Protein AF-0000000066211549 (afdb_homodimer)

Radius of gyration: 22.34 Å; Cα contacts (8 Å, |Δi|>4): 682; chains: 2; bounding box: 57×66×50 Å

Foldseek 3Di:
DQDDQDDQPDDLQLCVVLQHHSVLCCPVVVPVLVVLSVQLRVLCPPHPCRPDDLLVQLQVLLVPVVSVSNNLSSLSNVVVSQASLQWDFQDADADDDPVQVLCCVQQVHPVSVLVQQLCQLVPQPAWWKWFFWQDPNHTDIHIDHRSDDQSNVVTQTQHMDGNHCSNPCVRQNPPSSVVSVSCNHGIGDVVSSVVSVPPD/DQDDQDDQPDDLQLCVVLQHHSVLCCPVVVPVLVVLSVQLRVLCPPHPCRPDDLLVQLQVLLVPVVSVSNNLSSLSNVVVSQASLQWDFQDADADDDPVQVLCCVQQVHPVSVLVQQLCQLVPQPAWWKWFFWQDPNHTDIHIDHRSDDQSNVVTQTQHMDGNHCSNPCVRQNPPSSVVSVSCNHGIGDVVSSVVSVPPD

Secondary structure (DSSP, 8-state):
-----PPPSS-TTTTGGGT--HHHHHHIIIIIIHHHHHHHHHHHTTSGGGGS-HHHHHHHHHT-GGGHHHHHHHHHHHHHHHHHHTB-TT--S---HHHHHHHHHHHSSHHHHHHHHHHHHHH--SSEEEEEEEETTEEEEEEEETT--GGGGT-EEEEEEE-SGGGTHHHHTT-HHHHHHHIIIIIB-HHHHHHHHH--/-----PPPSS-TTTTGGGT--HHHHHHIIIIIIHHHHHHHHHHHTTSGGGGS-HHHHHHHHHT-GGGHHHHHHHHHHHHHHHHHHTB-TT--S---HHHHHHHHHHHSSHHHHHHHHHHHHHH--SSEEEEEEEETTEEEEEEEETT--GGGGT-EEEEEEE-SGGGTHHHHTT-HHHHHHHIIIIIB-HHHHHHHHH--

Nearest PDB structures (foldseek):
  1my6-assembly1_B  TM=9.939E-01  e=4.850E-29  Thermosynechococcus vestitus
  6jov-assembly1_B  TM=9.913E-01  e=9.308E-25  synthetic construct
  7bjk-assembly2_D  TM=9.734E-01  e=1.006E-22  Arabidopsis thaliana
  2rcv-assembly3_D  TM=9.533E-01  e=1.690E-20  Bacillus subtilis
  2rcv-assembly2_H  TM=9.470E-01  e=1.372E-19  Bacillus subtilis

Sequence (400 aa):
MAFVQEPLPYDFNALEQYGMKGETFEYHYGKHHKAYVDNLNKLTDGTELADKSLEEVIQIAFKDASKAGIFNNAAQVWNHTFFWNSLKPAGGGAPTGEFAAKINQDFGSFDKLKEEFSNAAATQFGSGWAWLIDDGGTLKVTKTPNAENPLAHGQKALLTLDVWEHAYYIDFRNARPAFIKNYLDNLVNWDFAAANYAKAMAFVQEPLPYDFNALEQYGMKGETFEYHYGKHHKAYVDNLNKLTDGTELADKSLEEVIQIAFKDASKAGIFNNAAQVWNHTFFWNSLKPAGGGAPTGEFAAKINQDFGSFDKLKEEFSNAAATQFGSGWAWLIDDGGTLKVTKTPNAENPLAHGQKALLTLDVWEHAYYIDFRNARPAFIKNYLDNLVNWDFAAANYAKA

InterPro domains:
  IPR001189 Manganese/iron superoxide dismutase [PIRSF000349] (3-200)
  IPR001189 Manganese/iron superoxide dismutase [PR01703] (6-17)
  IPR001189 Manganese/iron superoxide dismutase [PR01703] (28-41)
  IPR001189 Manganese/iron superoxide dismutase [PR01703] (71-84)
  IPR001189 Manganese/iron superoxide dismutase [PR01703] (124-132)
  IPR001189 Manganese/iron superoxide dismutase [PR01703] (160-172)
  IPR019831 Manganese/iron superoxide dismutase, N-terminal [PF00081] (6-87)
  IPR019832 Manganese/iron superoxide dismutase, C-terminal [PF02777] (95-195)
  IPR019833 Manganese/iron superoxide dismutase, binding site [PS00088] (162-169)
  IPR036314 Manganese/iron superoxide dismutase, C-terminal domain superfamily [G3DSA:3.55.40.20] (88-200)
  IPR036314 Manganese/iron superoxide dismutase, C-terminal domain superfamily [SSF54719] (91-199)
  IPR036324 Manganese/iron superoxide dismutase, N-terminal domain superfamily [G3DSA:1.10.287.990] (22-87)
  IPR036324 Manganese/iron superoxide dismutase, N-terminal domain superfamily [SSF46609] (3-89)

Structure (mmCIF, N/CA/C/O backbone):
data_AF-0000000066211549-model_v1
#
loop_
_entity.id
_entity.type
_entity.pdbx_description
1 polymer 'Superoxide dismutase'
#
loop_
_atom_site.group_PDB
_atom_site.id
_atom_site.type_symbol
_atom_site.label_atom_id
_atom_site.label_alt_id
_atom_site.label_comp_id
_atom_site.label_asym_id
_atom_site.label_entity_id
_atom_site.label_seq_id
_atom_site.pdbx_PDB_ins_code
_atom_site.Cartn_x
_atom_site.Cartn_y
_atom_site.Cartn_z
_atom_site.occupancy
_atom_site.B_iso_or_equiv
_atom_site.auth_seq_id
_atom_site.auth_comp_id
_atom_site.auth_asym_id
_atom_site.auth_atom_id
_atom_site.pdbx_PDB_model_num
ATOM 1 N N . MET A 1 1 ? 27.172 -14.633 -4.59 1 80.06 1 MET A N 1
ATOM 2 C CA . MET A 1 1 ? 26.859 -14.062 -5.898 1 80.06 1 MET A CA 1
ATOM 3 C C . MET A 1 1 ? 25.703 -13.078 -5.809 1 80.06 1 MET A C 1
ATOM 5 O O . MET A 1 1 ? 24.828 -13.219 -4.949 1 80.06 1 MET A O 1
ATOM 9 N N . ALA A 1 2 ? 25.734 -11.977 -6.672 1 92.56 2 ALA A N 1
ATOM 10 C CA . ALA A 1 2 ? 24.703 -10.945 -6.645 1 92.56 2 ALA A CA 1
ATOM 11 C C . ALA A 1 2 ? 23.344 -11.508 -7.059 1 92.56 2 ALA A C 1
ATOM 13 O O . ALA A 1 2 ? 23.266 -12.328 -7.977 1 92.56 2 ALA A O 1
ATOM 14 N N . PHE A 1 3 ? 22.344 -11.203 -6.363 1 98.44 3 PHE A N 1
ATOM 15 C CA . PHE A 1 3 ? 20.984 -11.555 -6.75 1 98.44 3 PHE A CA 1
ATOM 16 C C . PHE A 1 3 ? 20.609 -10.891 -8.062 1 98.44 3 PHE A C 1
ATOM 18 O O . PHE A 1 3 ? 21.016 -9.758 -8.336 1 98.44 3 PHE A O 1
ATOM 25 N N . VAL A 1 4 ? 19.781 -11.594 -8.883 1 97.88 4 VAL A N 1
ATOM 26 C CA . VAL A 1 4 ? 19.484 -11.094 -10.211 1 97.88 4 VAL A CA 1
ATOM 27 C C . VAL A 1 4 ? 17.969 -11.039 -10.414 1 97.88 4 VAL A C 1
ATOM 29 O O . VAL A 1 4 ? 17.234 -11.836 -9.828 1 97.88 4 VAL A O 1
ATOM 32 N N . GLN A 1 5 ? 17.578 -10.109 -11.18 1 98.12 5 GLN A N 1
ATOM 33 C CA . GLN A 1 5 ? 16.203 -10.062 -11.664 1 98.12 5 GLN A CA 1
ATOM 34 C C . GLN A 1 5 ? 16.031 -10.969 -12.883 1 98.12 5 GLN A C 1
ATOM 36 O O . GLN A 1 5 ? 16.562 -10.688 -13.953 1 98.12 5 GLN A O 1
ATOM 41 N N . GLU A 1 6 ? 15.281 -11.984 -12.719 1 97.5 6 GLU A N 1
ATOM 42 C CA . GLU A 1 6 ? 15.039 -12.875 -13.844 1 97.5 6 GLU A CA 1
ATOM 43 C C . GLU A 1 6 ? 14.289 -12.156 -14.969 1 97.5 6 GLU A C 1
ATOM 45 O O . GLU A 1 6 ? 13.453 -11.297 -14.703 1 97.5 6 GLU A O 1
ATOM 50 N N . PRO A 1 7 ? 14.594 -12.531 -16.219 1 97.44 7 PRO A N 1
ATOM 51 C CA . PRO A 1 7 ? 13.836 -11.938 -17.328 1 97.44 7 PRO A CA 1
ATOM 52 C C . PRO A 1 7 ? 12.344 -12.273 -17.266 1 97.44 7 PRO A C 1
ATOM 54 O O . PRO A 1 7 ? 11.969 -13.352 -16.781 1 97.44 7 PRO A O 1
ATOM 57 N N . LEU A 1 8 ? 11.602 -11.32 -17.734 1 97.12 8 LEU A N 1
ATOM 58 C CA . LEU A 1 8 ? 10.18 -11.609 -17.859 1 97.12 8 LEU A CA 1
ATOM 59 C C . LEU A 1 8 ? 9.953 -12.828 -18.75 1 97.12 8 LEU A C 1
ATOM 61 O O . LEU A 1 8 ? 10.633 -12.992 -19.781 1 97.12 8 LEU A O 1
ATOM 65 N N . PRO A 1 9 ? 9.023 -13.625 -18.422 1 96.94 9 PRO A N 1
ATOM 66 C CA . PRO A 1 9 ? 8.758 -14.812 -19.234 1 96.94 9 PRO A CA 1
ATOM 67 C C . PRO A 1 9 ? 8.039 -14.484 -20.547 1 96.94 9 PRO A C 1
ATOM 69 O O . PRO A 1 9 ? 7.797 -15.375 -21.359 1 96.94 9 PRO A O 1
ATOM 72 N N . TYR A 1 10 ? 7.66 -13.258 -20.828 1 96.56 10 TYR A N 1
ATOM 73 C CA . TYR A 1 10 ? 7.004 -12.742 -22.016 1 96.56 10 TYR A CA 1
ATOM 74 C C . TYR A 1 10 ? 7.438 -11.305 -22.297 1 96.56 10 TYR A C 1
ATOM 76 O O . TYR A 1 10 ? 8.062 -10.664 -21.453 1 96.56 10 TYR A O 1
ATOM 84 N N . ASP A 1 11 ? 7.023 -10.812 -23.484 1 94.62 11 ASP A N 1
ATOM 85 C CA . ASP A 1 11 ? 7.363 -9.438 -23.844 1 94.62 11 ASP A CA 1
ATOM 86 C C . ASP A 1 11 ? 6.559 -8.438 -23.016 1 94.62 11 ASP A C 1
ATOM 88 O O . ASP A 1 11 ? 5.469 -8.758 -22.547 1 94.62 11 ASP A O 1
ATOM 92 N N . PHE A 1 12 ? 7.039 -7.199 -22.891 1 92.94 12 PHE A N 1
ATOM 93 C CA . PHE A 1 12 ? 6.426 -6.164 -22.062 1 92.94 12 PHE A CA 1
ATOM 94 C C . PHE A 1 12 ? 4.988 -5.906 -22.5 1 92.94 12 PHE A C 1
ATOM 96 O O . PHE A 1 12 ? 4.125 -5.609 -21.672 1 92.94 12 PHE A O 1
ATOM 103 N N . ASN A 1 13 ? 4.777 -6.117 -23.797 1 96.31 13 ASN A N 1
ATOM 104 C CA . ASN A 1 13 ? 3.459 -5.762 -24.297 1 96.31 13 ASN A CA 1
ATOM 105 C C . ASN A 1 13 ? 2.586 -6.996 -24.516 1 96.31 13 ASN A C 1
ATOM 107 O O . ASN A 1 13 ? 1.475 -6.895 -25.031 1 96.31 13 ASN A O 1
ATOM 111 N N . ALA A 1 14 ? 3.107 -8.094 -24.109 1 97 14 ALA A N 1
ATOM 112 C CA . ALA A 1 14 ? 2.459 -9.367 -24.422 1 97 14 ALA A CA 1
ATOM 113 C C . ALA A 1 14 ? 1.084 -9.461 -23.766 1 97 14 ALA A C 1
ATOM 115 O O . ALA A 1 14 ? 0.207 -10.18 -24.25 1 97 14 ALA A O 1
ATOM 116 N N . LEU A 1 15 ? 0.876 -8.734 -22.688 1 97.88 15 LEU A N 1
ATOM 117 C CA . LEU A 1 15 ? -0.375 -8.859 -21.953 1 97.88 15 LEU A CA 1
ATOM 118 C C . LEU A 1 15 ? -1.308 -7.691 -22.266 1 97.88 15 LEU A C 1
ATOM 120 O O . LEU A 1 15 ? -2.422 -7.629 -21.734 1 97.88 15 LEU A O 1
ATOM 124 N N . GLU A 1 16 ? -0.969 -6.773 -23.109 1 97.44 16 GLU A N 1
ATOM 125 C CA . GLU A 1 16 ? -1.693 -5.531 -23.359 1 97.44 16 GLU A CA 1
ATOM 126 C C . GLU A 1 16 ? -3.117 -5.805 -23.844 1 97.44 16 GLU A C 1
ATOM 128 O O . GLU A 1 16 ? -4.066 -5.184 -23.359 1 97.44 16 GLU A O 1
ATOM 133 N N . GLN A 1 17 ? -3.27 -6.758 -24.797 1 97.31 17 GLN A N 1
ATOM 134 C CA . GLN A 1 17 ? -4.594 -7.047 -25.328 1 97.31 17 GLN A CA 1
ATOM 135 C C . GLN A 1 17 ? -5.469 -7.75 -24.297 1 97.31 17 GLN A C 1
ATOM 137 O O . GLN A 1 17 ? -6.68 -7.875 -24.484 1 97.31 17 GLN A O 1
ATOM 142 N N . TYR A 1 18 ? -4.828 -8.094 -23.219 1 97.75 18 TYR A N 1
ATOM 143 C CA . TYR A 1 18 ? -5.555 -8.828 -22.188 1 97.75 18 TYR A CA 1
ATOM 144 C C . TYR A 1 18 ? -5.719 -7.977 -20.938 1 97.75 18 TYR A C 1
ATOM 146 O O . TYR A 1 18 ? -6.062 -8.492 -19.875 1 97.75 18 TYR A O 1
ATOM 154 N N . GLY A 1 19 ? -5.363 -6.715 -21.031 1 97.31 19 GLY A N 1
ATOM 155 C CA . GLY A 1 19 ? -5.797 -5.82 -19.969 1 97.31 19 GLY A CA 1
ATOM 156 C C . GLY A 1 19 ? -4.656 -5.316 -19.109 1 97.31 19 GLY A C 1
ATOM 157 O O . GLY A 1 19 ? -4.879 -4.613 -18.109 1 97.31 19 GLY A O 1
ATOM 158 N N . MET A 1 20 ? -3.367 -5.66 -19.391 1 97.69 20 MET A N 1
ATOM 159 C CA . MET A 1 20 ? -2.215 -5.113 -18.688 1 97.69 20 MET A CA 1
ATOM 160 C C . MET A 1 20 ? -1.23 -4.469 -19.656 1 97.69 20 MET A C 1
ATOM 162 O O . MET A 1 20 ? -0.576 -5.168 -20.438 1 97.69 20 MET A O 1
ATOM 166 N N . LYS A 1 21 ? -1.159 -3.207 -19.594 1 97.31 21 LYS A N 1
ATOM 167 C CA . LYS A 1 21 ? -0.398 -2.414 -20.547 1 97.31 21 LYS A CA 1
ATOM 168 C C . LYS A 1 21 ? 1.104 -2.596 -20.344 1 97.31 21 LYS A C 1
ATOM 170 O O . LYS A 1 21 ? 1.556 -2.863 -19.234 1 97.31 21 LYS A O 1
ATOM 175 N N . GLY A 1 22 ? 1.817 -2.32 -21.438 1 97.44 22 GLY A N 1
ATOM 176 C CA . GLY A 1 22 ? 3.27 -2.32 -21.359 1 97.44 22 GLY A CA 1
ATOM 177 C C . GLY A 1 22 ? 3.812 -1.323 -20.344 1 97.44 22 GLY A C 1
ATOM 178 O O . GLY A 1 22 ? 4.824 -1.583 -19.688 1 97.44 22 GLY A O 1
ATOM 179 N N . GLU A 1 23 ? 3.154 -0.215 -20.203 1 97.44 23 GLU A N 1
ATOM 180 C CA . GLU A 1 23 ? 3.58 0.792 -19.234 1 97.44 23 GLU A CA 1
ATOM 181 C C . GLU A 1 23 ? 3.625 0.216 -17.812 1 97.44 23 GLU A C 1
ATOM 183 O O . GLU A 1 23 ? 4.512 0.555 -17.031 1 97.44 23 GLU A O 1
ATOM 188 N N . THR A 1 24 ? 2.65 -0.601 -17.469 1 97.31 24 THR A N 1
ATOM 189 C CA . THR A 1 24 ? 2.631 -1.243 -16.156 1 97.31 24 THR A CA 1
ATOM 190 C C . THR A 1 24 ? 3.924 -2.018 -15.914 1 97.31 24 THR A C 1
ATOM 192 O O . THR A 1 24 ? 4.527 -1.912 -14.844 1 97.31 24 THR A O 1
ATOM 195 N N . PHE A 1 25 ? 4.422 -2.693 -16.906 1 97.12 25 PHE A N 1
ATOM 196 C CA . PHE A 1 25 ? 5.617 -3.518 -16.75 1 97.12 25 PHE A CA 1
ATOM 197 C C . PHE A 1 25 ? 6.871 -2.654 -16.75 1 97.12 25 PHE A C 1
ATOM 199 O O . PHE A 1 25 ? 7.867 -3.004 -16.109 1 97.12 25 PHE A O 1
ATOM 206 N N . GLU A 1 26 ? 6.801 -1.514 -17.5 1 96.94 26 GLU A N 1
ATOM 207 C CA . GLU A 1 26 ? 7.918 -0.577 -17.438 1 96.94 26 GLU A CA 1
ATOM 208 C C . GLU A 1 26 ? 8.211 -0.156 -15.992 1 96.94 26 GLU A C 1
ATOM 210 O O . GLU A 1 26 ? 9.367 -0.114 -15.578 1 96.94 26 GLU A O 1
ATOM 215 N N . TYR A 1 27 ? 7.172 0.072 -15.281 1 98.25 27 TYR A N 1
ATOM 216 C CA . TYR A 1 27 ? 7.367 0.564 -13.922 1 98.25 27 TYR A CA 1
ATOM 217 C C . TYR A 1 27 ? 7.391 -0.587 -12.922 1 98.25 27 TYR A C 1
ATOM 219 O O . TYR A 1 27 ? 8.25 -0.631 -12.039 1 98.25 27 TYR A O 1
ATOM 227 N N . HIS A 1 28 ? 6.457 -1.533 -13.031 1 98.5 28 HIS A N 1
ATOM 228 C CA . HIS A 1 28 ? 6.316 -2.635 -12.086 1 98.5 28 HIS A CA 1
ATOM 229 C C . HIS A 1 28 ? 7.527 -3.561 -12.133 1 98.5 28 HIS A C 1
ATOM 231 O O . HIS A 1 28 ? 8.164 -3.811 -11.109 1 98.5 28 HIS A O 1
ATOM 237 N N . TYR A 1 29 ? 7.91 -4.02 -13.281 1 98.38 29 TYR A N 1
ATOM 238 C CA . TYR A 1 29 ? 9.086 -4.867 -13.4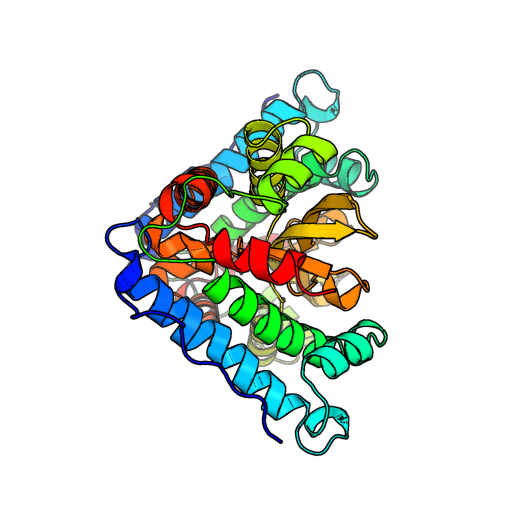77 1 98.38 29 TYR A CA 1
ATOM 239 C C . TYR A 1 29 ? 10.352 -4.031 -13.57 1 98.38 29 TYR A C 1
ATOM 241 O O . TYR A 1 29 ? 11.336 -4.301 -12.883 1 98.38 29 TYR A O 1
ATOM 249 N N . GLY A 1 30 ? 10.305 -3.016 -14.352 1 98.19 30 GLY A N 1
ATOM 250 C CA . GLY A 1 30 ? 11.492 -2.268 -14.727 1 98.19 30 GLY A CA 1
ATOM 251 C C . GLY A 1 30 ? 11.984 -1.34 -13.625 1 98.19 30 GLY A C 1
ATOM 252 O O . GLY A 1 30 ? 13.148 -0.925 -13.633 1 98.19 30 GLY A O 1
ATOM 253 N N . LYS A 1 31 ? 11.094 -0.947 -12.688 1 98.56 31 LYS A N 1
ATOM 254 C CA . LYS A 1 31 ? 11.5 -0.012 -11.641 1 98.56 31 LYS A CA 1
ATOM 255 C C . LYS A 1 31 ? 11.312 -0.622 -10.258 1 98.56 31 LYS A C 1
ATOM 257 O O . LYS A 1 31 ? 12.281 -0.805 -9.516 1 98.56 31 LYS A O 1
ATOM 262 N N . HIS A 1 32 ? 10.07 -1.035 -9.883 1 98.69 32 HIS A N 1
ATOM 263 C CA . HIS A 1 32 ? 9.805 -1.556 -8.547 1 98.69 32 HIS A CA 1
ATOM 264 C C . HIS A 1 32 ? 10.602 -2.832 -8.289 1 98.69 32 HIS A C 1
ATOM 266 O O . HIS A 1 32 ? 11.391 -2.895 -7.344 1 98.69 32 HIS A O 1
ATOM 272 N N . HIS A 1 33 ? 10.422 -3.873 -9.148 1 98.81 33 HIS A N 1
ATOM 273 C CA . HIS A 1 33 ? 11.133 -5.133 -8.977 1 98.81 33 HIS A CA 1
ATOM 274 C C . HIS A 1 33 ? 12.648 -4.93 -9.031 1 98.81 33 HIS A C 1
ATOM 276 O O . HIS A 1 33 ? 13.375 -5.438 -8.18 1 98.81 33 HIS A O 1
ATOM 282 N N . LYS A 1 34 ? 13.094 -4.148 -9.992 1 98.75 34 LYS A N 1
ATOM 283 C CA . LYS A 1 34 ? 14.523 -3.865 -10.141 1 98.75 34 LYS A CA 1
ATOM 284 C C . LYS A 1 34 ? 15.086 -3.223 -8.883 1 98.75 34 LYS A C 1
ATOM 286 O O . LYS A 1 34 ? 16.188 -3.57 -8.438 1 98.75 34 LYS A O 1
ATOM 291 N N . ALA A 1 35 ? 14.344 -2.291 -8.328 1 98.56 35 ALA A N 1
ATOM 292 C CA . ALA A 1 35 ? 14.805 -1.598 -7.129 1 98.56 35 ALA A CA 1
ATOM 293 C C . ALA A 1 35 ? 14.984 -2.572 -5.969 1 98.56 35 ALA A C 1
ATOM 295 O O . ALA A 1 35 ? 15.93 -2.443 -5.184 1 98.56 35 ALA A O 1
ATOM 296 N N . TYR A 1 36 ? 14.078 -3.547 -5.832 1 98.75 36 TYR A N 1
ATOM 297 C CA . TYR A 1 36 ? 14.211 -4.531 -4.766 1 98.75 36 TYR A CA 1
ATOM 298 C C . TYR A 1 36 ? 15.477 -5.359 -4.941 1 98.75 36 TYR A C 1
ATOM 300 O O . TYR A 1 36 ? 16.156 -5.68 -3.967 1 98.75 36 TYR A O 1
ATOM 308 N N . VAL A 1 37 ? 15.758 -5.711 -6.215 1 98.81 37 VAL A N 1
ATOM 309 C CA . VAL A 1 37 ? 16.969 -6.477 -6.504 1 98.81 37 VAL A CA 1
ATOM 310 C C . VAL A 1 37 ? 18.203 -5.656 -6.141 1 98.81 37 VAL A C 1
ATOM 312 O O . VAL A 1 37 ? 19.094 -6.145 -5.449 1 98.81 37 VAL A O 1
ATOM 315 N N . ASP A 1 38 ? 18.234 -4.422 -6.605 1 98.69 38 ASP A N 1
ATOM 316 C CA . ASP A 1 38 ? 19.359 -3.539 -6.332 1 98.69 38 ASP A CA 1
ATOM 317 C C . ASP A 1 38 ? 19.547 -3.332 -4.832 1 98.69 38 ASP A C 1
ATOM 319 O O . ASP A 1 38 ? 20.672 -3.422 -4.32 1 98.69 38 ASP A O 1
ATOM 323 N N . ASN A 1 39 ? 18.484 -3.074 -4.141 1 98.62 39 ASN A N 1
ATOM 324 C CA . ASN A 1 39 ? 18.547 -2.84 -2.703 1 98.62 39 ASN A CA 1
ATOM 325 C C . ASN A 1 39 ? 19.016 -4.086 -1.952 1 98.62 39 ASN A C 1
ATOM 327 O O . ASN A 1 39 ? 19.781 -3.994 -1 1 98.62 39 ASN A O 1
ATOM 331 N N . LEU A 1 40 ? 18.484 -5.219 -2.359 1 98.75 40 LEU A N 1
ATOM 332 C CA . LEU A 1 40 ? 18.906 -6.465 -1.723 1 98.75 40 LEU A CA 1
ATOM 333 C C . LEU A 1 40 ? 20.422 -6.664 -1.861 1 98.75 40 LEU A C 1
ATOM 335 O O . LEU A 1 40 ? 21.094 -7.023 -0.893 1 98.75 40 LEU A O 1
ATOM 339 N N . ASN A 1 41 ? 20.891 -6.453 -3.07 1 98.81 41 ASN A N 1
ATOM 340 C CA . ASN A 1 41 ? 22.328 -6.598 -3.307 1 98.81 41 ASN A CA 1
ATOM 341 C C . ASN A 1 41 ? 23.125 -5.625 -2.451 1 98.81 41 ASN A C 1
ATOM 343 O O . ASN A 1 41 ? 24.156 -5.996 -1.891 1 98.81 41 ASN A O 1
ATOM 347 N N . LYS A 1 42 ? 22.688 -4.438 -2.275 1 98.56 42 LYS A N 1
ATOM 348 C CA . LYS A 1 42 ? 23.359 -3.459 -1.429 1 98.56 42 LYS A CA 1
ATOM 349 C C . LYS A 1 42 ? 23.359 -3.896 0.033 1 98.56 42 LYS A C 1
ATOM 351 O O . LYS A 1 42 ? 24.375 -3.812 0.72 1 98.56 42 LYS A O 1
ATOM 356 N N . LEU A 1 43 ? 22.266 -4.387 0.507 1 98.38 43 LEU A N 1
ATOM 357 C CA . LEU A 1 43 ? 22.078 -4.734 1.911 1 98.38 43 LEU A CA 1
ATOM 358 C C . LEU A 1 43 ? 22.875 -5.977 2.283 1 98.38 43 LEU A C 1
ATOM 360 O O . LEU A 1 43 ? 23.266 -6.152 3.441 1 98.38 43 LEU A O 1
ATOM 364 N N . THR A 1 44 ? 23.125 -6.84 1.341 1 98.31 44 THR A N 1
ATOM 365 C CA . THR A 1 44 ? 23.75 -8.117 1.667 1 98.31 44 THR A CA 1
ATOM 366 C C . THR A 1 44 ? 25.234 -8.094 1.293 1 98.31 44 THR A C 1
ATOM 368 O O . THR A 1 44 ? 25.969 -9.031 1.607 1 98.31 44 THR A O 1
ATOM 371 N N . ASP A 1 45 ? 25.609 -7.043 0.566 1 97.62 45 ASP A N 1
ATOM 372 C CA . ASP A 1 45 ? 27 -6.945 0.146 1 97.62 45 ASP A CA 1
ATOM 373 C C . ASP A 1 45 ? 27.953 -7.113 1.334 1 97.62 45 ASP A C 1
ATOM 375 O O . ASP A 1 45 ? 27.766 -6.477 2.373 1 97.62 45 ASP A O 1
ATOM 379 N N . GLY A 1 46 ? 28.906 -8.039 1.257 1 96.88 46 GLY A N 1
ATOM 380 C CA . GLY A 1 46 ? 29.891 -8.25 2.295 1 96.88 46 GLY A CA 1
ATOM 381 C C . GLY A 1 46 ? 29.391 -9.117 3.436 1 96.88 46 GLY A C 1
ATOM 382 O O . GLY A 1 46 ? 30.109 -9.32 4.422 1 96.88 46 GLY A O 1
ATOM 383 N N . THR A 1 47 ? 28.203 -9.547 3.404 1 96.81 47 THR A N 1
ATOM 384 C CA . THR A 1 47 ? 27.656 -10.438 4.426 1 96.81 47 THR A CA 1
ATOM 385 C C . THR A 1 47 ? 27.594 -11.875 3.904 1 96.81 47 THR A C 1
ATOM 387 O O . THR A 1 47 ? 27.719 -12.109 2.703 1 96.81 47 THR A O 1
ATOM 390 N N . GLU A 1 48 ? 27.375 -12.781 4.758 1 96.56 48 GLU A N 1
ATOM 391 C CA . GLU A 1 48 ? 27.25 -14.188 4.383 1 96.56 48 GLU A CA 1
ATOM 392 C C . GLU A 1 48 ? 26 -14.438 3.555 1 96.56 48 GLU A C 1
ATOM 394 O O . GLU A 1 48 ? 25.891 -15.438 2.85 1 96.56 48 GLU A O 1
ATOM 399 N N . LEU A 1 49 ? 25.062 -13.57 3.621 1 97.94 49 LEU A N 1
ATOM 400 C CA . LEU A 1 49 ? 23.797 -13.758 2.938 1 97.94 49 LEU A CA 1
ATOM 401 C C . LEU A 1 49 ? 23.953 -13.594 1.43 1 97.94 49 LEU A C 1
ATOM 403 O O . LEU A 1 49 ? 23.125 -14.078 0.655 1 97.94 49 LEU A O 1
ATOM 407 N N . ALA A 1 50 ? 25 -12.945 1.023 1 97.06 50 ALA A N 1
ATOM 408 C CA . ALA A 1 50 ? 25.234 -12.688 -0.395 1 97.06 50 ALA A CA 1
ATOM 409 C C . ALA A 1 50 ? 25.469 -13.984 -1.161 1 97.06 50 ALA A C 1
ATOM 411 O O . ALA A 1 50 ? 25.297 -14.031 -2.381 1 97.06 50 ALA A O 1
ATOM 412 N N . ASP A 1 51 ? 25.844 -15.031 -0.434 1 96.19 51 ASP A N 1
ATOM 413 C CA . ASP A 1 51 ? 26.219 -16.281 -1.08 1 96.19 51 ASP A CA 1
ATOM 414 C C . ASP A 1 51 ? 25.125 -17.344 -0.894 1 96.19 51 ASP A C 1
ATOM 416 O O . ASP A 1 51 ? 25.312 -18.5 -1.262 1 96.19 51 ASP A O 1
ATOM 420 N N . LYS A 1 52 ? 24.094 -16.953 -0.302 1 97.62 52 LYS A N 1
ATOM 421 C CA . LYS A 1 52 ? 22.969 -17.875 -0.09 1 97.62 52 LYS A CA 1
ATOM 422 C C . LYS A 1 52 ? 21.938 -17.75 -1.2 1 97.62 52 LYS A C 1
ATOM 424 O O . LYS A 1 52 ? 21.953 -16.766 -1.958 1 97.62 52 LYS A O 1
ATOM 429 N N . SER A 1 53 ? 21.078 -18.75 -1.267 1 97.94 53 SER A N 1
ATOM 430 C CA . SER A 1 53 ? 19.953 -18.625 -2.186 1 97.94 53 SER A CA 1
ATOM 431 C C . SER A 1 53 ? 18.938 -17.594 -1.698 1 97.94 53 SER A C 1
ATOM 433 O O . SER A 1 53 ? 18.891 -17.297 -0.505 1 97.94 53 SER A O 1
ATOM 435 N N . LEU A 1 54 ? 18.234 -17.078 -2.623 1 98.19 54 LEU A N 1
ATOM 436 C CA . LEU A 1 54 ? 17.203 -16.109 -2.283 1 98.19 54 LEU A CA 1
ATOM 437 C C . LEU A 1 54 ? 16.25 -16.688 -1.238 1 98.19 54 LEU A C 1
ATOM 439 O O . LEU A 1 54 ? 15.875 -16 -0.282 1 98.19 54 LEU A O 1
ATOM 443 N N . GLU A 1 55 ? 15.836 -17.906 -1.37 1 98.06 55 GLU A N 1
ATOM 444 C CA . GLU A 1 55 ? 14.93 -18.578 -0.451 1 98.06 55 GLU A CA 1
ATOM 445 C C . GLU A 1 55 ? 15.531 -18.688 0.947 1 98.06 55 GLU A C 1
ATOM 447 O O . GLU A 1 55 ? 14.844 -18.469 1.944 1 98.06 55 GLU A O 1
ATOM 452 N N . GLU A 1 56 ? 16.781 -19.016 0.971 1 98.06 56 GLU A N 1
ATOM 453 C CA . GLU A 1 56 ? 17.469 -19.078 2.26 1 98.06 56 GLU A CA 1
ATOM 454 C C . GLU A 1 56 ? 17.516 -17.719 2.934 1 98.06 56 GLU A C 1
ATOM 456 O O . GLU A 1 56 ? 17.328 -17.609 4.145 1 98.06 56 GLU A O 1
ATOM 461 N N . VAL A 1 57 ? 17.812 -16.719 2.135 1 98.69 57 VAL A N 1
ATOM 462 C CA . VAL A 1 57 ? 17.891 -15.367 2.666 1 98.69 57 VAL A CA 1
ATOM 463 C C . VAL A 1 57 ? 16.547 -14.984 3.281 1 98.69 57 VAL A C 1
ATOM 465 O O . VAL A 1 57 ? 16.484 -14.43 4.379 1 98.69 57 VAL A O 1
ATOM 468 N N . ILE A 1 58 ? 15.453 -15.273 2.621 1 98.69 58 ILE A N 1
ATOM 469 C CA . ILE A 1 58 ? 14.109 -14.961 3.094 1 98.69 58 ILE A CA 1
ATOM 470 C C . ILE A 1 58 ? 13.859 -15.664 4.426 1 98.69 58 ILE A C 1
ATOM 472 O O . ILE A 1 58 ? 13.398 -15.039 5.387 1 98.69 58 ILE A O 1
ATOM 476 N N . GLN A 1 59 ? 14.211 -16.906 4.5 1 98.12 59 GLN A N 1
ATOM 477 C CA . GLN A 1 59 ? 13.938 -17.688 5.695 1 98.12 59 GLN A CA 1
ATOM 478 C C . GLN A 1 59 ? 14.773 -17.203 6.879 1 98.12 59 GLN A C 1
ATOM 480 O O . GLN A 1 59 ? 14.273 -17.109 8 1 98.12 59 GLN A O 1
ATOM 485 N N . ILE A 1 60 ? 15.992 -16.844 6.629 1 98.06 60 ILE A N 1
ATOM 486 C CA . ILE A 1 60 ? 16.891 -16.359 7.676 1 98.06 60 ILE A CA 1
ATOM 487 C C . ILE A 1 60 ? 16.438 -14.992 8.156 1 98.06 60 ILE A C 1
ATOM 489 O O . ILE A 1 60 ? 16.297 -14.758 9.359 1 98.06 60 ILE A O 1
ATOM 493 N N . ALA A 1 61 ? 16.156 -14.141 7.242 1 98.56 61 ALA A N 1
ATOM 494 C CA . ALA A 1 61 ? 15.828 -12.75 7.578 1 98.56 61 ALA A CA 1
ATOM 495 C C . ALA A 1 61 ? 14.461 -12.648 8.25 1 98.56 61 ALA A C 1
ATOM 497 O O . ALA A 1 61 ? 14.25 -11.797 9.109 1 98.56 61 ALA A O 1
ATOM 498 N N . PHE A 1 62 ? 13.539 -13.508 7.891 1 98.38 62 PHE A N 1
ATOM 499 C CA . PHE A 1 62 ? 12.195 -13.484 8.453 1 98.38 62 PHE A CA 1
ATOM 500 C C . PHE A 1 62 ? 12.234 -13.742 9.961 1 98.38 62 PHE A C 1
ATOM 502 O O . PHE A 1 62 ? 11.422 -13.195 10.703 1 98.38 62 PHE A O 1
ATOM 509 N N . LYS A 1 63 ? 13.211 -14.461 10.438 1 97.62 63 LYS A N 1
ATOM 510 C CA . LYS A 1 63 ? 13.297 -14.875 11.836 1 97.62 63 LYS A CA 1
ATOM 511 C C . LYS A 1 63 ? 14.078 -13.852 12.664 1 97.62 63 LYS A C 1
ATOM 513 O O . LYS A 1 63 ? 14.234 -14.023 13.875 1 97.62 63 LYS A O 1
ATOM 518 N N . ASP A 1 64 ? 14.555 -12.867 12.039 1 97.62 64 ASP A N 1
ATOM 519 C CA . ASP A 1 64 ? 15.422 -11.883 12.695 1 97.62 64 ASP A CA 1
ATOM 520 C C . ASP A 1 64 ? 14.93 -10.461 12.43 1 97.62 64 ASP A C 1
ATOM 522 O O . ASP A 1 64 ? 15.211 -9.883 11.383 1 97.62 64 ASP A O 1
ATOM 526 N N . ALA A 1 65 ? 14.344 -9.875 13.375 1 95.69 65 ALA A N 1
ATOM 527 C CA . ALA A 1 65 ? 13.727 -8.555 13.242 1 95.69 65 ALA A CA 1
ATOM 528 C C . ALA A 1 65 ? 14.766 -7.512 12.844 1 95.69 65 ALA A C 1
ATOM 530 O O . ALA A 1 65 ? 14.43 -6.512 12.203 1 95.69 65 ALA A O 1
ATOM 531 N N . SER A 1 66 ? 16.016 -7.723 13.172 1 96.88 66 SER A N 1
ATOM 532 C CA . SER A 1 66 ? 17.062 -6.777 12.844 1 96.88 66 SER A CA 1
ATOM 533 C C . SER A 1 66 ? 17.391 -6.812 11.352 1 96.88 66 SER A C 1
ATOM 535 O O . SER A 1 66 ? 18.062 -5.922 10.836 1 96.88 66 SER A O 1
ATOM 537 N N . LYS A 1 67 ? 16.828 -7.828 10.625 1 98 67 LYS A N 1
ATOM 538 C CA . LYS A 1 67 ? 17.078 -7.973 9.188 1 98 67 LYS A CA 1
ATOM 539 C C . LYS A 1 67 ? 15.812 -7.688 8.383 1 98 67 LYS A C 1
ATOM 541 O O . LYS A 1 67 ? 15.617 -8.258 7.309 1 98 67 LYS A O 1
ATOM 546 N N . ALA A 1 68 ? 14.977 -6.859 8.93 1 97.81 68 ALA A N 1
ATOM 547 C CA . ALA A 1 68 ? 13.695 -6.566 8.297 1 97.81 68 ALA A CA 1
ATOM 548 C C . ALA A 1 68 ? 13.891 -5.992 6.895 1 97.81 68 ALA A C 1
ATOM 550 O O . ALA A 1 68 ? 13.148 -6.32 5.969 1 97.81 68 ALA A O 1
ATOM 551 N N . GLY A 1 69 ? 14.875 -5.078 6.762 1 98.12 69 GLY A N 1
ATOM 552 C CA . GLY A 1 69 ? 15.164 -4.516 5.453 1 98.12 69 GLY A CA 1
ATOM 553 C C . GLY A 1 69 ? 15.57 -5.559 4.43 1 98.12 69 GLY A C 1
ATOM 554 O O . GLY A 1 69 ? 15.133 -5.512 3.279 1 98.12 69 GLY A O 1
ATOM 555 N N . ILE A 1 70 ? 16.422 -6.496 4.879 1 98.69 70 ILE A N 1
ATOM 556 C CA . ILE A 1 70 ? 16.844 -7.574 3.998 1 98.69 70 ILE A CA 1
ATOM 557 C C . ILE A 1 70 ? 15.656 -8.453 3.635 1 98.69 70 ILE A C 1
ATOM 559 O O . ILE A 1 70 ? 15.469 -8.805 2.469 1 98.69 70 ILE A O 1
ATOM 563 N N . PHE A 1 71 ? 14.836 -8.789 4.625 1 98.81 71 PHE A N 1
ATOM 564 C CA . PHE A 1 71 ? 13.656 -9.609 4.379 1 98.81 71 PHE A CA 1
ATOM 565 C C . PHE A 1 71 ? 12.742 -8.953 3.352 1 98.81 71 PHE A C 1
ATOM 567 O O . PHE A 1 71 ? 12.336 -9.594 2.377 1 98.81 71 PHE A O 1
ATOM 574 N N . ASN A 1 72 ? 12.445 -7.648 3.58 1 98.75 72 ASN A N 1
ATOM 575 C CA . ASN A 1 72 ? 11.531 -6.93 2.707 1 98.75 72 ASN A CA 1
ATOM 576 C C . ASN A 1 72 ? 11.992 -6.973 1.252 1 98.75 72 ASN A C 1
ATOM 578 O O . ASN A 1 72 ? 11.195 -7.262 0.355 1 98.75 72 ASN A O 1
ATOM 582 N N . ASN A 1 73 ? 13.234 -6.77 1.043 1 98.81 73 ASN A N 1
ATOM 583 C CA . ASN A 1 73 ? 13.727 -6.707 -0.33 1 98.81 73 ASN A CA 1
ATOM 584 C C . ASN A 1 73 ? 13.867 -8.102 -0.937 1 98.81 73 ASN A C 1
ATOM 586 O O . ASN A 1 73 ? 13.5 -8.32 -2.092 1 98.81 73 ASN A O 1
ATOM 590 N N . ALA A 1 74 ? 14.367 -9.07 -0.151 1 98.88 74 ALA A N 1
ATOM 591 C CA . ALA A 1 74 ? 14.508 -10.438 -0.649 1 98.88 74 ALA A CA 1
ATOM 592 C C . ALA A 1 74 ? 13.141 -11.031 -0.996 1 98.88 74 ALA A C 1
ATOM 594 O O . ALA A 1 74 ? 12.969 -11.625 -2.064 1 98.88 74 ALA A O 1
ATOM 595 N N . ALA A 1 75 ? 12.234 -10.867 -0.075 1 98.88 75 ALA A N 1
ATOM 596 C CA . ALA A 1 75 ? 10.891 -11.406 -0.278 1 98.88 75 ALA A CA 1
ATOM 597 C C . ALA A 1 75 ? 10.219 -10.758 -1.487 1 98.88 75 ALA A C 1
ATOM 599 O O . ALA A 1 75 ? 9.555 -11.438 -2.275 1 98.88 75 ALA A O 1
ATOM 600 N N . GLN A 1 76 ? 10.398 -9.469 -1.634 1 98.94 76 GLN A N 1
ATOM 601 C CA . GLN A 1 76 ? 9.781 -8.773 -2.756 1 98.94 76 GLN A CA 1
ATOM 602 C C . GLN A 1 76 ? 10.383 -9.219 -4.082 1 98.94 76 GLN A C 1
ATOM 604 O O . GLN A 1 76 ? 9.688 -9.297 -5.098 1 98.94 76 GLN A O 1
ATOM 609 N N . VAL A 1 77 ? 11.688 -9.5 -4.102 1 98.88 77 VAL A N 1
ATOM 610 C CA . VAL A 1 77 ? 12.297 -10.062 -5.305 1 98.88 77 VAL A CA 1
ATOM 611 C C . VAL A 1 77 ? 11.633 -11.391 -5.656 1 98.88 77 VAL A C 1
ATOM 613 O O . VAL A 1 77 ? 11.219 -11.602 -6.797 1 98.88 77 VAL A O 1
ATOM 616 N N . TRP A 1 78 ? 11.492 -12.219 -4.684 1 98.88 78 TRP A N 1
ATOM 617 C CA . TRP A 1 78 ? 10.914 -13.547 -4.867 1 98.88 78 TRP A CA 1
ATOM 618 C C . TRP A 1 78 ? 9.445 -13.445 -5.262 1 98.88 78 TRP A C 1
ATOM 620 O O . TRP A 1 78 ? 9.008 -14.102 -6.211 1 98.88 78 TRP A O 1
ATOM 630 N N . ASN A 1 79 ? 8.664 -12.602 -4.535 1 98.94 79 ASN A N 1
ATOM 631 C CA . ASN A 1 79 ? 7.238 -12.438 -4.801 1 98.94 79 ASN A CA 1
ATOM 632 C C . ASN A 1 79 ? 6.984 -11.984 -6.238 1 98.94 79 ASN A C 1
ATOM 634 O O . ASN A 1 79 ? 6.098 -12.516 -6.91 1 98.94 79 ASN A O 1
ATOM 638 N N . HIS A 1 80 ? 7.734 -10.984 -6.664 1 98.94 80 HIS A N 1
ATOM 639 C CA . HIS A 1 80 ? 7.512 -10.438 -8 1 98.94 80 HIS A CA 1
ATOM 640 C C . HIS A 1 80 ? 7.883 -11.453 -9.078 1 98.94 80 HIS A C 1
ATOM 642 O O . HIS A 1 80 ? 7.18 -11.578 -10.078 1 98.94 80 HIS A O 1
ATOM 648 N N . THR A 1 81 ? 9.016 -12.133 -8.883 1 98.88 81 THR A N 1
ATOM 649 C CA . THR A 1 81 ? 9.375 -13.188 -9.828 1 98.88 81 THR A CA 1
ATOM 650 C C . THR A 1 81 ? 8.258 -14.219 -9.938 1 98.88 81 THR A C 1
ATOM 652 O O . THR A 1 81 ? 7.879 -14.617 -11.039 1 98.88 81 THR A O 1
ATOM 655 N N . PHE A 1 82 ? 7.758 -14.609 -8.766 1 98.81 82 PHE A N 1
ATOM 656 C CA . PHE A 1 82 ? 6.66 -15.57 -8.727 1 98.81 82 PHE A CA 1
ATOM 657 C C . PHE A 1 82 ? 5.426 -15.016 -9.43 1 98.81 82 PHE A C 1
ATOM 659 O O . PHE A 1 82 ? 4.738 -15.734 -10.148 1 98.81 82 PHE A O 1
ATOM 666 N N . PHE A 1 83 ? 5.129 -13.727 -9.32 1 98.94 83 PHE A N 1
ATOM 667 C CA . PHE A 1 83 ? 3.965 -13.047 -9.883 1 98.94 83 PHE A CA 1
ATOM 668 C C . PHE A 1 83 ? 4.047 -13.008 -11.406 1 98.94 83 PHE A C 1
ATOM 670 O O . PHE A 1 83 ? 3.062 -13.289 -12.094 1 98.94 83 PHE A O 1
ATOM 677 N N . TRP A 1 84 ? 5.227 -12.656 -11.938 1 98.81 84 TRP A N 1
ATOM 678 C CA . TRP A 1 84 ? 5.363 -12.633 -13.391 1 98.81 84 TRP A CA 1
ATOM 679 C C . TRP A 1 84 ? 5.043 -13.992 -13.984 1 98.81 84 TRP A C 1
ATOM 681 O O . TRP A 1 84 ? 4.402 -14.086 -15.039 1 98.81 84 TRP A O 1
ATOM 691 N N . ASN A 1 85 ? 5.484 -15 -13.289 1 98.75 85 ASN A N 1
ATOM 692 C CA . ASN A 1 85 ? 5.242 -16.359 -13.781 1 98.75 85 ASN A CA 1
ATOM 693 C C . ASN A 1 85 ? 3.793 -16.781 -13.562 1 98.75 85 ASN A C 1
ATOM 695 O O . ASN A 1 85 ? 3.318 -17.719 -14.195 1 98.75 85 ASN A O 1
ATOM 699 N N . SER A 1 86 ? 3.09 -16.141 -12.695 1 98.88 86 SER A N 1
ATOM 700 C CA . SER A 1 86 ? 1.688 -16.422 -12.414 1 98.88 86 SER A CA 1
ATOM 701 C C . SER A 1 86 ? 0.774 -15.82 -13.469 1 98.88 86 SER A C 1
ATOM 703 O O . SER A 1 86 ? -0.439 -16.031 -13.445 1 98.88 86 SER A O 1
ATOM 705 N N . LEU A 1 87 ? 1.349 -15.07 -14.359 1 98.69 87 LEU A N 1
ATOM 706 C CA . LEU A 1 87 ? 0.651 -14.453 -15.484 1 98.69 87 LEU A CA 1
ATOM 707 C C . LEU A 1 87 ? 1.039 -15.125 -16.797 1 98.69 87 LEU A C 1
ATOM 709 O O . LEU A 1 87 ? 2.176 -15.578 -16.953 1 98.69 87 LEU A O 1
ATOM 713 N N . LYS A 1 88 ? 0.149 -15.062 -17.719 1 97 88 LYS A N 1
ATOM 714 C CA . LYS A 1 88 ? 0.46 -15.531 -19.062 1 97 88 LYS A CA 1
ATOM 715 C C . LYS A 1 88 ? -0.46 -14.891 -20.094 1 97 88 LYS A C 1
ATOM 717 O O . LYS A 1 88 ? -1.651 -14.703 -19.844 1 97 88 LYS A O 1
ATOM 722 N N . PRO A 1 89 ? 0.171 -14.453 -21.25 1 96.94 89 PRO A N 1
ATOM 723 C CA . PRO A 1 89 ? -0.716 -13.992 -22.328 1 96.94 89 PRO A CA 1
ATOM 724 C C . PRO A 1 89 ? -1.774 -15.031 -22.703 1 96.94 89 PRO A C 1
ATOM 726 O O . PRO A 1 89 ? -1.477 -16.219 -22.766 1 96.94 89 PRO A O 1
ATOM 729 N N . ALA A 1 90 ? -2.979 -14.594 -22.891 1 96.06 90 ALA A N 1
ATOM 730 C CA . ALA A 1 90 ? -4.105 -15.477 -23.172 1 96.06 90 ALA A CA 1
ATOM 731 C C . ALA A 1 90 ? -4.297 -16.5 -22.062 1 96.06 90 ALA A C 1
ATOM 733 O O . ALA A 1 90 ? -4.598 -17.672 -22.328 1 96.06 90 ALA A O 1
ATOM 734 N N . GLY A 1 91 ? -3.977 -16.078 -20.922 1 97.19 91 GLY A N 1
ATOM 735 C CA . GLY A 1 91 ? -4.203 -16.922 -19.75 1 97.19 91 GLY A CA 1
ATOM 736 C C . GLY A 1 91 ? -5.672 -17.062 -19.406 1 97.19 91 GLY A C 1
ATOM 737 O O . GLY A 1 91 ? -6.535 -17.031 -20.281 1 97.19 91 GLY A O 1
ATOM 738 N N . GLY A 1 92 ? -5.902 -17.297 -18.188 1 96.94 92 GLY A N 1
ATOM 739 C CA . GLY A 1 92 ? -7.27 -17.547 -17.766 1 96.94 92 GLY A CA 1
ATOM 740 C C . GLY A 1 92 ? -7.723 -18.969 -18.016 1 96.94 92 GLY A C 1
ATOM 741 O O . GLY A 1 92 ? -6.922 -19.906 -17.922 1 96.94 92 GLY A O 1
ATOM 742 N N . GLY A 1 93 ? -9.016 -19.109 -18.172 1 96.38 93 GLY A N 1
ATOM 743 C CA . GLY A 1 93 ? -9.555 -20.453 -18.328 1 96.38 93 GLY A CA 1
ATOM 744 C C . GLY A 1 93 ? -9.602 -21.219 -17.016 1 96.38 93 GLY A C 1
ATOM 745 O O . GLY A 1 93 ? -9.898 -20.656 -15.969 1 96.38 93 GLY A O 1
ATOM 746 N N . ALA A 1 94 ? -9.391 -22.609 -17.219 1 97.19 94 ALA A N 1
ATOM 747 C CA . ALA A 1 94 ? -9.469 -23.484 -16.047 1 97.19 94 ALA A CA 1
ATOM 748 C C . ALA A 1 94 ? -8.312 -24.484 -16.031 1 97.19 94 ALA A C 1
ATOM 750 O O . ALA A 1 94 ? -7.82 -24.875 -17.094 1 97.19 94 ALA A O 1
ATOM 751 N N . PRO A 1 95 ? -7.875 -24.734 -14.805 1 97.12 95 PRO A N 1
ATOM 752 C CA . PRO A 1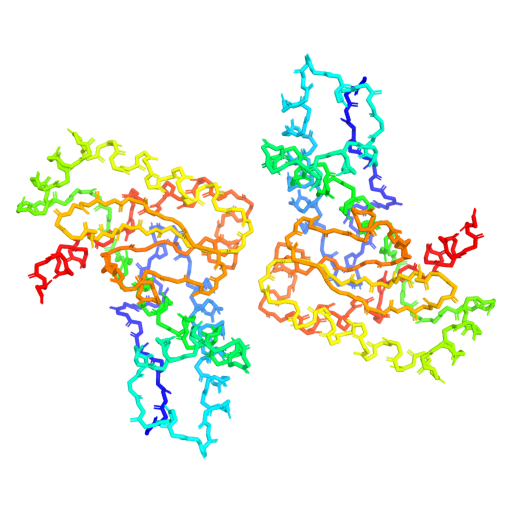 95 ? -6.891 -25.828 -14.734 1 97.12 95 PRO A CA 1
ATOM 753 C C . PRO A 1 95 ? -7.438 -27.156 -15.25 1 97.12 95 PRO A C 1
ATOM 755 O O . PRO A 1 95 ? -8.648 -27.297 -15.414 1 97.12 95 PRO A O 1
ATOM 758 N N . THR A 1 96 ? -6.57 -28.047 -15.523 1 96.44 96 THR A N 1
ATOM 759 C CA . THR A 1 96 ? -6.973 -29.359 -16 1 96.44 96 THR A CA 1
ATOM 760 C C . THR A 1 96 ? -6.199 -30.453 -15.273 1 96.44 96 THR A C 1
ATOM 762 O O . THR A 1 96 ? -5.328 -30.172 -14.453 1 96.44 96 THR A O 1
ATOM 765 N N . GLY A 1 97 ? -6.617 -31.688 -15.492 1 96.94 97 GLY A N 1
ATOM 766 C CA . GLY A 1 97 ? -5.863 -32.844 -15 1 96.94 97 GLY A CA 1
ATOM 767 C C . GLY A 1 97 ? -5.941 -33 -13.492 1 96.94 97 GLY A C 1
ATOM 768 O O . GLY A 1 97 ? -6.98 -32.719 -12.883 1 96.94 97 GLY A O 1
ATOM 769 N N . GLU A 1 98 ? -4.84 -33.5 -12.953 1 96.94 98 GLU A N 1
ATOM 770 C CA . GLU A 1 98 ? -4.785 -33.812 -11.531 1 96.94 98 GLU A CA 1
ATOM 771 C C . GLU A 1 98 ? -4.977 -32.562 -10.672 1 96.94 98 GLU A C 1
ATOM 773 O O . GLU A 1 98 ? -5.59 -32.625 -9.609 1 96.94 98 GLU A O 1
ATOM 778 N N . PHE A 1 99 ? -4.457 -31.5 -11.148 1 97.94 99 PHE A N 1
ATOM 779 C CA . PHE A 1 99 ? -4.578 -30.266 -10.398 1 97.94 99 PHE A CA 1
ATOM 780 C C . PHE A 1 99 ? -6.031 -29.812 -10.32 1 97.94 99 PHE A C 1
ATOM 782 O O . PHE A 1 99 ? -6.504 -29.406 -9.258 1 97.94 99 PHE A O 1
ATOM 789 N N . ALA A 1 100 ? -6.773 -29.891 -11.398 1 98.12 100 ALA A N 1
ATOM 790 C CA . ALA A 1 100 ? -8.195 -29.562 -11.414 1 98.12 100 ALA A CA 1
ATOM 791 C C . ALA A 1 100 ? -8.977 -30.453 -10.461 1 98.12 100 ALA A C 1
ATOM 793 O O . ALA A 1 100 ? -9.875 -29.984 -9.758 1 98.12 100 ALA A O 1
ATOM 794 N N . ALA A 1 101 ? -8.648 -3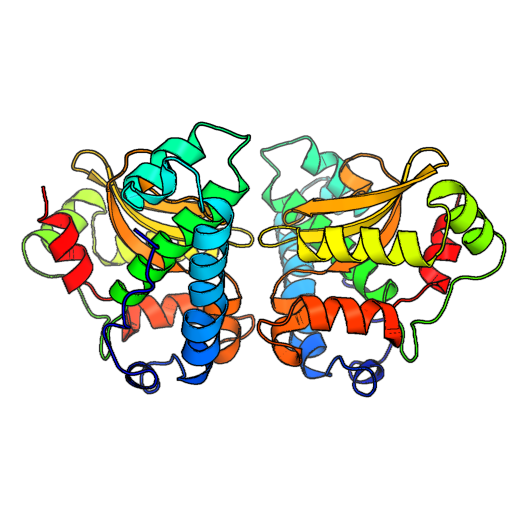1.719 -10.516 1 98.25 101 ALA A N 1
ATOM 795 C CA . ALA A 1 101 ? -9.312 -32.656 -9.625 1 98.25 101 ALA A CA 1
ATOM 796 C C . ALA A 1 101 ? -9.07 -32.312 -8.164 1 98.25 101 ALA A C 1
ATOM 798 O O . ALA A 1 101 ? -9.984 -32.406 -7.34 1 98.25 101 ALA A O 1
ATOM 799 N N . LYS A 1 102 ? -7.816 -31.938 -7.875 1 98.06 102 LYS A N 1
ATOM 800 C CA . LYS A 1 102 ? -7.469 -31.562 -6.508 1 98.06 102 LYS A CA 1
ATOM 801 C C . LYS A 1 102 ? -8.211 -30.312 -6.07 1 98.06 102 LYS A C 1
ATOM 803 O O . LYS A 1 102 ? -8.641 -30.203 -4.918 1 98.06 102 LYS A O 1
ATOM 808 N N . ILE A 1 103 ? -8.344 -29.312 -6.906 1 98.56 103 ILE A N 1
ATOM 809 C CA . ILE A 1 103 ? -9.094 -28.109 -6.625 1 98.56 103 ILE A CA 1
ATOM 810 C C . ILE A 1 103 ? -10.539 -28.469 -6.285 1 98.56 103 ILE A C 1
ATOM 812 O O . ILE A 1 103 ? -11.094 -27.984 -5.293 1 98.56 103 ILE A O 1
ATOM 816 N N . ASN A 1 104 ? -11.109 -29.312 -7.129 1 98.44 104 ASN A N 1
ATOM 817 C CA . ASN A 1 104 ? -12.484 -29.734 -6.867 1 98.44 104 ASN A CA 1
ATOM 818 C C . ASN A 1 104 ? -12.609 -30.453 -5.531 1 98.44 104 ASN A C 1
ATOM 820 O O . ASN A 1 104 ? -13.594 -30.266 -4.809 1 98.44 104 ASN A O 1
ATOM 824 N N . GLN A 1 105 ? -11.672 -31.203 -5.266 1 98.44 105 GLN A N 1
ATOM 825 C CA . GLN A 1 105 ? -11.68 -31.953 -4.012 1 98.44 105 GLN A CA 1
ATOM 826 C C . GLN A 1 105 ? -11.594 -31.016 -2.811 1 98.44 105 GLN A C 1
ATOM 828 O O . GLN A 1 105 ? -12.344 -31.172 -1.843 1 98.44 105 GLN A O 1
ATOM 833 N N . ASP A 1 106 ? -10.711 -30.078 -2.82 1 98.62 106 ASP A N 1
ATOM 834 C CA . ASP A 1 106 ? -10.391 -29.297 -1.63 1 98.62 106 ASP A CA 1
ATOM 835 C C . ASP A 1 106 ? -11.328 -28.094 -1.485 1 98.62 106 ASP A C 1
ATOM 837 O O . ASP A 1 106 ? -11.648 -27.688 -0.368 1 98.62 106 ASP A O 1
ATOM 841 N N . PHE A 1 107 ? -11.805 -27.531 -2.604 1 98.69 107 PHE A N 1
ATOM 842 C CA . PHE A 1 107 ? -12.625 -26.328 -2.539 1 98.69 107 PHE A CA 1
ATOM 843 C C . PHE A 1 107 ? -14.086 -26.656 -2.85 1 98.69 107 PHE A C 1
ATOM 845 O O . PHE A 1 107 ? -14.977 -25.844 -2.59 1 98.69 107 PHE A O 1
ATOM 852 N N . GLY A 1 108 ? -14.32 -27.828 -3.396 1 98.62 108 GLY A N 1
ATOM 853 C CA . GLY A 1 108 ? -15.648 -28.219 -3.842 1 98.62 108 GLY A CA 1
ATOM 854 C C . GLY A 1 108 ? -15.891 -27.938 -5.312 1 98.62 108 GLY A C 1
ATOM 855 O O . GLY A 1 108 ? -16.594 -28.688 -5.988 1 98.62 108 GLY A O 1
ATOM 856 N N . SER A 1 109 ? -15.328 -26.812 -5.812 1 98.5 109 SER A N 1
ATOM 857 C CA . SER A 1 109 ? -15.414 -26.469 -7.23 1 98.5 109 SER A CA 1
ATOM 858 C C . SER A 1 109 ? -14.375 -25.422 -7.605 1 98.5 109 SER A C 1
ATOM 860 O O . SER A 1 109 ? -13.836 -24.734 -6.738 1 98.5 109 SER A O 1
ATOM 862 N N . PHE A 1 110 ? -14.141 -25.359 -8.883 1 98.5 110 PHE A N 1
ATOM 863 C CA . PHE A 1 110 ? -13.258 -24.328 -9.406 1 98.5 110 PHE A CA 1
ATOM 864 C C . PHE A 1 110 ? -13.836 -22.938 -9.133 1 98.5 110 PHE A C 1
ATOM 866 O O . PHE A 1 110 ? -13.102 -22.016 -8.789 1 98.5 110 PHE A O 1
ATOM 873 N N . ASP A 1 111 ? -15.148 -22.766 -9.281 1 98.5 111 ASP A N 1
ATOM 874 C CA . ASP A 1 111 ? -15.812 -21.5 -9.016 1 98.5 111 ASP A CA 1
ATOM 875 C C . ASP A 1 111 ? -15.609 -21.062 -7.562 1 98.5 111 ASP A C 1
ATOM 877 O O . ASP A 1 111 ? -15.445 -19.875 -7.281 1 98.5 111 ASP A O 1
ATOM 881 N N . LYS A 1 112 ? -15.633 -22 -6.672 1 98.69 112 LYS A N 1
ATOM 882 C CA . LYS A 1 112 ? -15.422 -21.688 -5.258 1 98.69 112 LYS A CA 1
ATOM 883 C C . LYS A 1 112 ? -13.992 -21.234 -5.004 1 98.69 112 LYS A C 1
ATOM 885 O O . LYS A 1 112 ? -13.758 -20.344 -4.184 1 98.69 112 LYS A O 1
ATOM 890 N N . LEU A 1 113 ? -12.992 -21.922 -5.66 1 98.81 113 LEU A N 1
ATOM 891 C CA . LEU A 1 113 ? -11.625 -21.438 -5.57 1 98.81 113 LEU A CA 1
ATOM 892 C C . LEU A 1 113 ? -11.539 -19.984 -6.031 1 98.81 113 LEU A C 1
ATOM 894 O O . LEU A 1 113 ? -10.953 -19.141 -5.344 1 98.81 113 LEU A O 1
ATOM 898 N N . LYS A 1 114 ? -12.125 -19.703 -7.195 1 98.69 114 LYS A N 1
ATOM 899 C CA . LYS A 1 114 ? -12.07 -18.344 -7.746 1 98.69 114 LYS A CA 1
ATOM 900 C C . LYS A 1 114 ? -12.68 -17.344 -6.785 1 98.69 114 LYS A C 1
ATOM 902 O O . LYS A 1 114 ? -12.148 -16.234 -6.613 1 98.69 114 LYS A O 1
ATOM 907 N N . GLU A 1 115 ? -13.758 -17.688 -6.207 1 98.75 115 GLU A N 1
ATOM 908 C CA . GLU A 1 115 ? -14.43 -16.828 -5.238 1 98.75 115 GLU A CA 1
ATOM 909 C C . GLU A 1 115 ? -13.531 -16.531 -4.043 1 98.75 115 GLU A C 1
ATOM 911 O O . GLU A 1 115 ? -13.375 -15.383 -3.641 1 98.75 115 GLU A O 1
ATOM 916 N N . GLU A 1 116 ? -12.945 -17.547 -3.459 1 98.88 116 GLU A N 1
ATOM 917 C CA . GLU A 1 116 ? -12.078 -17.391 -2.293 1 98.88 116 GLU A CA 1
ATOM 918 C C . GLU A 1 116 ? -10.828 -16.578 -2.635 1 98.88 116 GLU A C 1
ATOM 920 O O . GLU A 1 116 ? -10.398 -15.734 -1.85 1 98.88 116 GLU A O 1
ATOM 925 N N . PHE A 1 117 ? -10.266 -16.938 -3.793 1 98.94 117 PHE A N 1
ATOM 926 C CA . PHE A 1 117 ? -9.07 -16.219 -4.238 1 98.94 117 PHE A CA 1
ATOM 927 C C . PHE A 1 117 ? -9.375 -14.75 -4.453 1 98.94 117 PHE A C 1
ATOM 929 O O . PHE A 1 117 ? -8.617 -13.883 -4.02 1 98.94 117 PHE A O 1
ATOM 936 N N . SER A 1 118 ? -10.531 -14.453 -5.086 1 98.88 118 SER A N 1
ATOM 937 C CA . SER A 1 118 ? -10.953 -13.07 -5.312 1 98.88 118 SER A CA 1
ATOM 938 C C . SER A 1 118 ? -11.164 -12.336 -3.994 1 98.88 118 SER A C 1
ATOM 940 O O . SER A 1 118 ? -10.773 -11.18 -3.854 1 98.88 118 SER A O 1
ATOM 942 N N . ASN A 1 119 ? -11.766 -13 -3.082 1 98.81 119 ASN A N 1
ATOM 943 C CA . ASN A 1 119 ? -12.016 -12.398 -1.777 1 98.81 119 ASN A CA 1
ATOM 944 C C . ASN A 1 119 ? -10.711 -12.078 -1.049 1 98.81 119 ASN A C 1
ATOM 946 O O . ASN A 1 119 ? -10.578 -11 -0.468 1 98.81 119 ASN A O 1
ATOM 950 N N . ALA A 1 120 ? -9.742 -13.016 -1.062 1 98.88 120 ALA A N 1
ATOM 951 C CA . ALA A 1 120 ? -8.445 -12.781 -0.428 1 98.88 120 ALA A CA 1
ATOM 952 C C . ALA A 1 120 ? -7.738 -11.578 -1.044 1 98.88 120 ALA A C 1
ATOM 954 O O . ALA A 1 120 ? -7.223 -10.719 -0.326 1 98.88 120 ALA A O 1
ATOM 955 N N . ALA A 1 121 ? -7.801 -11.547 -2.367 1 98.88 121 ALA A N 1
ATOM 956 C CA . ALA A 1 121 ? -7.145 -10.453 -3.086 1 98.88 121 ALA A CA 1
ATOM 957 C C . ALA A 1 121 ? -7.82 -9.117 -2.787 1 98.88 121 ALA A C 1
ATOM 959 O O . ALA A 1 121 ? -7.145 -8.109 -2.562 1 98.88 121 ALA A O 1
ATOM 960 N N . ALA A 1 122 ? -9.133 -9.125 -2.75 1 98.56 122 ALA A N 1
ATOM 961 C CA . ALA A 1 122 ? -9.906 -7.895 -2.568 1 98.56 122 ALA A CA 1
ATOM 962 C C . ALA A 1 122 ? -9.766 -7.367 -1.144 1 98.56 122 ALA A C 1
ATOM 964 O O . ALA A 1 122 ? -9.797 -6.156 -0.917 1 98.56 122 ALA A O 1
ATOM 965 N N . THR A 1 123 ? -9.562 -8.297 -0.194 1 97.94 123 THR A N 1
ATOM 966 C CA . THR A 1 123 ? -9.703 -7.895 1.2 1 97.94 123 THR A CA 1
ATOM 967 C C . THR A 1 123 ? -8.336 -7.711 1.854 1 97.94 123 THR A C 1
ATOM 969 O O . THR A 1 123 ? -8.25 -7.309 3.014 1 97.94 123 THR A O 1
ATOM 972 N N . GLN A 1 124 ? -7.273 -8.102 1.181 1 98.44 124 GLN A N 1
ATOM 973 C CA . GLN A 1 124 ? -5.965 -7.73 1.703 1 98.44 124 GLN A CA 1
ATOM 974 C C . GLN A 1 124 ? -5.84 -6.215 1.839 1 98.44 124 GLN A C 1
ATOM 976 O O . GLN A 1 124 ? -5.625 -5.512 0.848 1 98.44 124 GLN A O 1
ATOM 981 N N . PHE A 1 125 ? -5.977 -5.742 3.057 1 97.5 125 PHE A N 1
ATOM 982 C CA . PHE A 1 125 ? -5.953 -4.301 3.262 1 97.5 125 PHE A CA 1
ATOM 983 C C . PHE A 1 125 ? -4.547 -3.746 3.053 1 97.5 125 PHE A C 1
ATOM 985 O O . PHE A 1 125 ? -3.574 -4.297 3.572 1 97.5 125 PHE A O 1
ATOM 992 N N . GLY A 1 126 ? -4.52 -2.684 2.281 1 97.25 126 GLY A N 1
ATOM 993 C CA . GLY A 1 126 ? -3.227 -2.092 1.973 1 97.25 126 GLY A CA 1
ATOM 994 C C . GLY A 1 126 ? -2.424 -2.9 0.972 1 97.25 126 GLY A C 1
ATOM 995 O O . GLY A 1 126 ? -2.975 -3.42 -0.001 1 97.25 126 GLY A O 1
ATOM 996 N N . SER A 1 127 ? -1.123 -2.934 1.137 1 98.38 127 SER A N 1
ATOM 997 C CA . SER A 1 127 ? -0.214 -3.629 0.232 1 98.38 127 SER A CA 1
ATOM 998 C C . SER A 1 127 ? -0.093 -5.105 0.597 1 98.38 127 SER A C 1
ATOM 1000 O O . SER A 1 127 ? -0.057 -5.457 1.777 1 98.38 127 SER A O 1
ATOM 1002 N N . GLY A 1 128 ? -0.052 -5.934 -0.451 1 98.75 128 GLY A N 1
ATOM 1003 C CA . GLY A 1 128 ? 0.142 -7.348 -0.175 1 98.75 128 GLY A CA 1
ATOM 1004 C C . GLY A 1 128 ? -0.15 -8.234 -1.37 1 98.75 128 GLY A C 1
ATOM 1005 O O . GLY A 1 128 ? 0.067 -7.836 -2.516 1 98.75 128 GLY A O 1
ATOM 1006 N N . TRP A 1 129 ? -0.506 -9.453 -0.99 1 98.94 129 TRP A N 1
ATOM 1007 C CA . TRP A 1 129 ? -0.601 -10.508 -2 1 98.94 129 TRP A CA 1
ATOM 1008 C C . TRP A 1 129 ? -1.727 -11.477 -1.669 1 98.94 129 TRP A C 1
ATOM 1010 O O . TRP A 1 129 ? -2.025 -11.719 -0.496 1 98.94 129 TRP A O 1
ATOM 1020 N N . ALA A 1 130 ? -2.314 -12.055 -2.652 1 98.94 130 ALA A N 1
ATOM 1021 C CA . ALA A 1 130 ? -3.156 -13.242 -2.514 1 98.94 130 ALA A CA 1
ATOM 1022 C C . ALA A 1 130 ? -2.453 -14.484 -3.061 1 98.94 130 ALA A C 1
ATOM 1024 O O . ALA A 1 130 ? -1.775 -14.414 -4.09 1 98.94 130 ALA A O 1
ATOM 1025 N N . TRP A 1 131 ? -2.668 -15.633 -2.355 1 98.94 131 TRP A N 1
ATOM 1026 C CA . TRP A 1 131 ? -1.915 -16.828 -2.703 1 98.94 131 TRP A CA 1
ATOM 1027 C C . TRP A 1 131 ? -2.832 -18.047 -2.775 1 98.94 131 TRP A C 1
ATOM 1029 O O . TRP A 1 131 ? -3.73 -18.203 -1.945 1 98.94 131 TRP A O 1
ATOM 1039 N N . LEU A 1 132 ? -2.631 -18.828 -3.75 1 98.94 132 LEU A N 1
ATOM 1040 C CA . LEU A 1 132 ? -2.982 -20.25 -3.682 1 98.94 132 LEU A CA 1
ATOM 1041 C C . LEU A 1 132 ? -1.801 -21.078 -3.193 1 98.94 132 LEU A C 1
ATOM 1043 O O . LEU A 1 132 ? -0.7 -20.984 -3.742 1 98.94 132 LEU A O 1
ATOM 1047 N N . ILE A 1 133 ? -1.992 -21.859 -2.16 1 98.81 133 ILE A N 1
ATOM 1048 C CA . ILE A 1 133 ? -0.882 -22.609 -1.575 1 98.81 133 ILE A CA 1
ATOM 1049 C C . ILE A 1 133 ? -1.258 -24.078 -1.451 1 98.81 133 ILE A C 1
ATOM 1051 O O . ILE A 1 133 ? -2.434 -24.438 -1.555 1 98.81 133 ILE A O 1
ATOM 1055 N N . ASP A 1 134 ? -0.28 -24.891 -1.33 1 98.06 134 ASP A N 1
ATOM 1056 C CA . ASP A 1 134 ? -0.408 -26.266 -0.864 1 98.06 134 ASP A CA 1
ATOM 1057 C C . ASP A 1 134 ? -0.002 -26.391 0.602 1 98.06 134 ASP A C 1
ATOM 1059 O O . ASP A 1 134 ? 1.178 -26.266 0.938 1 98.06 134 ASP A O 1
ATOM 1063 N N . ASP A 1 135 ? -0.949 -26.562 1.433 1 95.88 135 ASP A N 1
ATOM 1064 C CA . ASP A 1 135 ? -0.721 -26.688 2.869 1 95.88 135 ASP A CA 1
ATOM 1065 C C . ASP A 1 135 ? -0.751 -28.156 3.303 1 95.88 135 ASP A C 1
ATOM 1067 O O . ASP A 1 135 ? -1.741 -28.625 3.873 1 95.88 135 ASP A O 1
ATOM 1071 N N . GLY A 1 136 ? 0.383 -28.844 3.154 1 93.19 136 GLY A N 1
ATOM 1072 C CA . GLY A 1 136 ? 0.48 -30.234 3.566 1 93.19 136 GLY A CA 1
ATOM 1073 C C . GLY A 1 136 ? -0.443 -31.156 2.787 1 93.19 136 GLY A C 1
ATOM 1074 O O . GLY A 1 136 ? -1.05 -32.062 3.357 1 93.19 136 GLY A O 1
ATOM 1075 N N . GLY A 1 137 ? -0.691 -30.844 1.605 1 95.62 137 GLY A N 1
ATOM 1076 C CA . GLY A 1 137 ? -1.51 -31.703 0.758 1 95.62 137 GLY A CA 1
ATOM 1077 C C . GLY A 1 137 ? -2.91 -31.156 0.542 1 95.62 137 GLY A C 1
ATOM 1078 O O . GLY A 1 137 ? -3.689 -31.719 -0.228 1 95.62 137 GLY A O 1
ATOM 1079 N N . THR A 1 138 ? -3.18 -30.094 1.25 1 97.81 138 THR A N 1
ATOM 1080 C CA . THR A 1 138 ? -4.477 -29.453 1.065 1 97.81 138 THR A CA 1
ATOM 1081 C C . THR A 1 138 ? -4.309 -28.062 0.452 1 97.81 138 THR A C 1
ATOM 1083 O O . THR A 1 138 ? -3.52 -27.266 0.943 1 97.81 138 THR A O 1
ATOM 1086 N N . LEU A 1 139 ? -5.059 -27.828 -0.649 1 98.69 139 LEU A N 1
ATOM 1087 C CA . LEU A 1 139 ? -5.012 -26.516 -1.275 1 98.69 139 LEU A CA 1
ATOM 1088 C C . LEU A 1 139 ? -5.793 -25.484 -0.455 1 98.69 139 LEU A C 1
ATOM 1090 O O . LEU A 1 139 ? -6.887 -25.781 0.029 1 98.69 139 LEU A O 1
ATOM 1094 N N . LYS A 1 140 ? -5.199 -24.359 -0.263 1 98.75 140 LYS A N 1
ATOM 1095 C CA . LYS A 1 140 ? -5.84 -23.266 0.468 1 98.75 140 LYS A CA 1
ATOM 1096 C C . LYS A 1 140 ? -5.539 -21.922 -0.182 1 98.75 140 LYS A C 1
ATOM 1098 O O . LYS A 1 140 ? -4.555 -21.781 -0.913 1 98.75 140 LYS A O 1
ATOM 1103 N N . VAL A 1 141 ? -6.41 -21 0.001 1 98.88 141 VAL A N 1
ATOM 1104 C CA . VAL A 1 141 ? -6.172 -19.609 -0.358 1 98.88 141 VAL A CA 1
ATOM 1105 C C . VAL A 1 141 ? -5.773 -18.812 0.884 1 98.88 141 VAL A C 1
ATOM 1107 O O . VAL A 1 141 ? -6.355 -19 1.957 1 98.88 141 VAL A O 1
ATOM 1110 N N . THR A 1 142 ? -4.734 -18.031 0.761 1 98.62 142 THR A N 1
ATOM 1111 C CA . THR A 1 142 ? -4.312 -17.141 1.838 1 98.62 142 THR A CA 1
ATOM 1112 C C . THR A 1 142 ? -3.906 -15.773 1.284 1 98.62 142 THR A C 1
ATOM 1114 O O . THR A 1 142 ? -3.945 -15.555 0.072 1 98.62 142 THR A O 1
ATOM 1117 N N . LYS A 1 143 ? -3.686 -14.828 2.127 1 98.69 143 LYS A N 1
ATOM 1118 C CA . LYS A 1 143 ? -3.172 -13.516 1.761 1 98.69 143 LYS A CA 1
ATOM 1119 C C . LYS A 1 143 ? -2.113 -13.039 2.754 1 98.69 143 LYS A C 1
ATOM 1121 O O . LYS A 1 143 ? -2.098 -13.477 3.906 1 98.69 143 LYS A O 1
ATOM 1126 N N . THR A 1 144 ? -1.165 -12.281 2.283 1 98.69 144 THR A N 1
ATOM 1127 C CA . THR A 1 144 ? -0.094 -11.789 3.143 1 98.69 144 THR A CA 1
ATOM 1128 C C . THR A 1 144 ? 0.129 -10.289 2.924 1 98.69 144 THR A C 1
ATOM 1130 O O . THR A 1 144 ? 0.029 -9.805 1.798 1 98.69 144 THR A O 1
ATOM 1133 N N . PRO A 1 145 ? 0.433 -9.57 3.982 1 98.44 145 PRO A N 1
ATOM 1134 C CA . PRO A 1 145 ? 0.686 -8.133 3.867 1 98.44 145 PRO A CA 1
ATOM 1135 C C . PRO A 1 145 ? 2.107 -7.816 3.408 1 98.44 145 PRO A C 1
ATOM 1137 O O . PRO A 1 145 ? 3.045 -8.547 3.742 1 98.44 145 PRO A O 1
ATOM 1140 N N . ASN A 1 146 ? 2.301 -6.809 2.664 1 98.31 146 ASN A N 1
ATOM 1141 C CA . ASN A 1 146 ? 3.594 -6.234 2.301 1 98.31 146 ASN A CA 1
ATOM 1142 C C . ASN A 1 146 ? 4.504 -7.273 1.654 1 98.31 146 ASN A C 1
ATOM 1144 O O . ASN A 1 146 ? 4.141 -7.887 0.651 1 98.31 146 ASN A O 1
ATOM 1148 N N . ALA A 1 147 ? 5.598 -7.602 2.312 1 98.62 147 ALA A N 1
ATOM 1149 C CA . ALA A 1 147 ? 6.578 -8.453 1.646 1 98.62 147 ALA A CA 1
ATOM 1150 C C . ALA A 1 147 ? 6.387 -9.922 2.031 1 98.62 147 ALA A C 1
ATOM 1152 O O . ALA A 1 147 ? 6.988 -10.812 1.429 1 98.62 147 ALA A O 1
ATOM 1153 N N . GLU A 1 148 ? 5.531 -10.18 2.986 1 98.62 148 GLU A N 1
ATOM 1154 C CA . GLU A 1 148 ? 5.375 -11.539 3.498 1 98.62 148 GLU A CA 1
ATOM 1155 C C . GLU A 1 148 ? 4.867 -12.477 2.412 1 98.62 148 GLU A C 1
ATOM 1157 O O . GLU A 1 148 ? 4.168 -12.055 1.49 1 98.62 148 GLU A O 1
ATOM 1162 N N . ASN A 1 149 ? 5.305 -13.727 2.529 1 98.75 149 ASN A N 1
ATOM 1163 C CA . ASN A 1 149 ? 4.922 -14.734 1.545 1 98.75 149 ASN A CA 1
ATOM 1164 C C . ASN A 1 149 ? 4.871 -16.125 2.162 1 98.75 149 ASN A C 1
ATOM 1166 O O . ASN A 1 149 ? 5.328 -16.328 3.287 1 98.75 149 ASN A O 1
ATOM 1170 N N . PRO A 1 150 ? 4.242 -17.078 1.522 1 98.56 150 PRO A N 1
ATOM 1171 C CA . PRO A 1 150 ? 4.102 -18.422 2.061 1 98.56 150 PRO A CA 1
ATOM 1172 C C . PRO A 1 150 ? 5.449 -19.094 2.355 1 98.56 150 PRO A C 1
ATOM 1174 O O . PRO A 1 150 ? 5.582 -19.812 3.346 1 98.56 150 PRO A O 1
ATOM 1177 N N . LEU A 1 151 ? 6.465 -18.859 1.581 1 97.94 151 LEU A N 1
ATOM 1178 C CA . LEU A 1 151 ? 7.789 -19.438 1.77 1 97.94 151 LEU A CA 1
ATOM 1179 C C . LEU A 1 151 ? 8.344 -19.094 3.15 1 97.94 151 LEU A C 1
ATOM 1181 O O . LEU A 1 151 ? 8.93 -19.953 3.814 1 97.94 151 LEU A O 1
ATOM 1185 N N . ALA A 1 152 ? 8.195 -17.875 3.584 1 97.44 152 ALA A N 1
ATOM 1186 C CA . ALA A 1 152 ? 8.68 -17.438 4.891 1 97.44 152 ALA A CA 1
ATOM 1187 C C . ALA A 1 152 ? 8.023 -18.234 6.012 1 97.44 152 ALA A C 1
ATOM 1189 O O . ALA A 1 152 ? 8.617 -18.422 7.078 1 97.44 152 ALA A O 1
ATOM 1190 N N . HIS A 1 153 ? 6.836 -18.734 5.793 1 96.31 153 HIS A N 1
ATOM 1191 C CA . HIS A 1 153 ? 6.086 -19.469 6.805 1 96.31 153 HIS A CA 1
ATOM 1192 C C . HIS A 1 153 ? 6.227 -20.969 6.598 1 96.31 153 HIS A C 1
ATOM 1194 O O . HIS A 1 153 ? 5.488 -21.75 7.203 1 96.31 153 HIS A O 1
ATOM 1200 N N . GLY A 1 154 ? 7.047 -21.375 5.672 1 94.88 154 GLY A N 1
ATOM 1201 C CA . GLY A 1 154 ? 7.285 -22.781 5.406 1 94.88 154 GLY A CA 1
ATOM 1202 C C . GLY A 1 154 ? 6.191 -23.422 4.574 1 94.88 154 GLY A C 1
ATOM 1203 O O . GLY A 1 154 ? 6 -24.641 4.617 1 94.88 154 GLY A O 1
ATOM 1204 N N . GLN A 1 155 ? 5.43 -22.641 3.873 1 96.75 155 GLN A N 1
ATOM 1205 C CA . GLN A 1 155 ? 4.348 -23.125 3.027 1 96.75 155 GLN A CA 1
ATOM 1206 C C . GLN A 1 155 ? 4.762 -23.156 1.559 1 96.75 155 GLN A C 1
ATOM 1208 O O . GLN A 1 155 ? 5.723 -22.484 1.171 1 96.75 155 GLN A O 1
ATOM 1213 N N . LYS A 1 156 ? 4.055 -23.922 0.812 1 97.94 156 LYS A N 1
ATOM 1214 C CA . LYS A 1 156 ? 4.355 -24.047 -0.612 1 97.94 156 LYS A CA 1
ATOM 1215 C C . LYS A 1 156 ? 3.414 -23.172 -1.444 1 97.94 156 LYS A C 1
ATOM 1217 O O . LYS A 1 156 ? 2.223 -23.469 -1.556 1 97.94 156 LYS A O 1
ATOM 1222 N N . ALA A 1 157 ? 3.904 -22.203 -2.066 1 98.69 157 ALA A N 1
ATOM 1223 C CA . ALA A 1 157 ? 3.125 -21.344 -2.947 1 98.69 157 ALA A CA 1
ATOM 1224 C C . ALA A 1 157 ? 2.895 -22 -4.301 1 98.69 157 ALA A C 1
ATOM 1226 O O . ALA A 1 157 ? 3.799 -22.625 -4.855 1 98.69 157 ALA A O 1
ATOM 1227 N N . LEU A 1 158 ? 1.683 -21.797 -4.852 1 98.88 158 LEU A N 1
ATOM 1228 C CA . LEU A 1 158 ? 1.365 -22.359 -6.16 1 98.88 158 LEU A CA 1
ATOM 1229 C C . LEU A 1 158 ? 1.062 -21.25 -7.168 1 98.88 158 LEU A C 1
ATOM 1231 O O . LEU A 1 158 ? 1.336 -21.406 -8.359 1 98.88 158 LEU A O 1
ATOM 1235 N N . LEU A 1 159 ? 0.424 -20.219 -6.73 1 98.81 159 LEU A N 1
ATOM 1236 C CA . LEU A 1 159 ? -0.038 -19.094 -7.539 1 98.81 159 LEU A CA 1
ATOM 1237 C C . LEU A 1 159 ? -0.173 -17.844 -6.688 1 98.81 159 LEU A C 1
ATOM 1239 O O . LEU A 1 159 ? -0.467 -17.922 -5.492 1 98.81 159 LEU A O 1
ATOM 1243 N N . THR A 1 160 ? 0.091 -16.656 -7.355 1 98.94 160 THR A N 1
ATOM 1244 C CA . THR A 1 160 ? -0.053 -15.43 -6.574 1 98.94 160 THR A CA 1
ATOM 1245 C C . THR A 1 160 ? -0.641 -14.312 -7.43 1 98.94 160 THR A C 1
ATOM 1247 O O . THR A 1 160 ? -0.571 -14.359 -8.664 1 98.94 160 THR A O 1
ATOM 1250 N N . LEU A 1 161 ? -1.249 -13.391 -6.801 1 98.94 161 LEU A N 1
ATOM 1251 C CA . LEU A 1 161 ? -1.648 -12.102 -7.367 1 98.94 161 LEU A CA 1
ATOM 1252 C C . LEU A 1 161 ? -1.146 -10.953 -6.508 1 98.94 161 LEU A C 1
ATOM 1254 O O . LEU A 1 161 ? -1.431 -10.891 -5.309 1 98.94 161 LEU A O 1
ATOM 1258 N N . ASP A 1 162 ? -0.345 -10.117 -7.145 1 98.94 162 ASP A N 1
ATOM 1259 C CA . ASP A 1 162 ? 0.097 -8.867 -6.52 1 98.94 162 ASP A CA 1
ATOM 1260 C C . ASP A 1 162 ? -1.055 -7.875 -6.406 1 98.94 162 ASP A C 1
ATOM 1262 O O . ASP A 1 162 ? -1.651 -7.488 -7.418 1 98.94 162 ASP A O 1
ATOM 1266 N N . VAL A 1 163 ? -1.331 -7.418 -5.176 1 98.81 163 VAL A N 1
ATOM 1267 C CA . VAL A 1 163 ? -2.41 -6.441 -5.062 1 98.81 163 VAL A CA 1
ATOM 1268 C C . VAL A 1 163 ? -1.869 -5.137 -4.484 1 98.81 163 VAL A C 1
ATOM 1270 O O . VAL A 1 163 ? -2.617 -4.355 -3.889 1 98.81 163 VAL A O 1
ATOM 1273 N N . TRP A 1 164 ? -0.54 -4.938 -4.469 1 98.75 164 TRP A N 1
ATOM 1274 C CA . TRP A 1 164 ? -0.035 -3.574 -4.348 1 98.75 164 TRP A CA 1
ATOM 1275 C C . TRP A 1 164 ? -0.648 -2.668 -5.41 1 98.75 164 TRP A C 1
ATOM 1277 O O . TRP A 1 164 ? -0.851 -3.09 -6.551 1 98.75 164 TRP A O 1
ATOM 1287 N N . GLU A 1 165 ? -0.806 -1.403 -5.074 1 98.62 165 GLU A N 1
ATOM 1288 C CA . GLU A 1 165 ? -1.516 -0.531 -6.008 1 98.62 165 GLU A CA 1
ATOM 1289 C C . GLU A 1 165 ? -0.735 -0.358 -7.305 1 98.62 165 GLU A C 1
ATOM 1291 O O . GLU A 1 165 ? -1.327 -0.229 -8.383 1 98.62 165 GLU A O 1
ATOM 1296 N N . HIS A 1 166 ? 0.597 -0.416 -7.266 1 98.69 166 HIS A N 1
ATOM 1297 C CA . HIS A 1 166 ? 1.369 -0.223 -8.492 1 98.69 166 HIS A CA 1
ATOM 1298 C C . HIS A 1 166 ? 1.149 -1.372 -9.469 1 98.69 166 HIS A C 1
ATOM 1300 O O . HIS A 1 166 ? 1.501 -1.267 -10.641 1 98.69 166 HIS A O 1
ATOM 1306 N N . ALA A 1 167 ? 0.588 -2.463 -9.008 1 98.56 167 ALA A N 1
ATOM 1307 C CA . ALA A 1 167 ? 0.366 -3.615 -9.875 1 98.56 167 ALA A CA 1
ATOM 1308 C C . ALA A 1 167 ? -0.785 -3.357 -10.844 1 98.56 167 ALA A C 1
ATOM 1310 O O . ALA A 1 167 ? -0.871 -3.994 -11.898 1 98.56 167 ALA A O 1
ATOM 1311 N N . TYR A 1 168 ? -1.684 -2.432 -10.461 1 98.38 168 TYR A N 1
ATOM 1312 C CA . TYR A 1 168 ? -2.881 -2.363 -11.297 1 98.38 168 TYR A CA 1
ATOM 1313 C C . TYR A 1 168 ? -3.328 -0.918 -11.484 1 98.38 168 TYR A C 1
ATOM 1315 O O . TYR A 1 168 ? -4.234 -0.642 -12.273 1 98.38 168 TYR A O 1
ATOM 1323 N N . TYR A 1 169 ? -2.695 0.056 -10.852 1 98.25 169 TYR A N 1
ATOM 1324 C CA . TYR A 1 169 ? -3.236 1.409 -10.82 1 98.25 169 TYR A CA 1
ATOM 1325 C C . TYR A 1 169 ? -3.129 2.072 -12.188 1 98.25 169 TYR A C 1
ATOM 1327 O O . TYR A 1 169 ? -3.965 2.906 -12.547 1 98.25 169 TYR A O 1
ATOM 1335 N N . ILE A 1 170 ? -2.137 1.728 -12.961 1 98 170 ILE A N 1
ATOM 1336 C CA . ILE A 1 170 ? -1.995 2.268 -14.305 1 98 170 ILE A CA 1
ATOM 1337 C C . ILE A 1 170 ? -3.148 1.78 -15.18 1 98 170 ILE A C 1
ATOM 1339 O O . ILE A 1 170 ? -3.721 2.553 -15.953 1 98 170 ILE A O 1
ATOM 1343 N N . ASP A 1 171 ? -3.578 0.597 -15.016 1 98.19 171 ASP A N 1
ATOM 1344 C CA . ASP A 1 171 ? -4.543 -0.036 -15.906 1 98.19 171 ASP A CA 1
ATOM 1345 C C . ASP A 1 171 ? -5.969 0.149 -15.398 1 98.19 171 ASP A C 1
ATOM 1347 O O . ASP A 1 171 ? -6.902 0.32 -16.188 1 98.19 171 ASP A O 1
ATOM 1351 N N . PHE A 1 172 ? -6.105 0.177 -14.055 1 98.31 172 PHE A N 1
ATOM 1352 C CA . PHE A 1 172 ? -7.453 0.044 -13.516 1 98.31 172 PHE A CA 1
ATOM 1353 C C . PHE A 1 172 ? -7.742 1.146 -12.5 1 98.31 172 PHE A C 1
ATOM 1355 O O . PHE A 1 172 ? -8.867 1.27 -12.016 1 98.31 172 PHE A O 1
ATOM 1362 N N . ARG A 1 173 ? -6.676 1.973 -12.156 1 98.12 173 ARG A N 1
ATOM 1363 C CA . ARG A 1 173 ? -6.781 2.971 -11.102 1 98.12 173 ARG A CA 1
ATOM 1364 C C . ARG A 1 173 ? -7.281 2.342 -9.805 1 98.12 173 ARG A C 1
ATOM 1366 O O . ARG A 1 173 ? -6.648 1.436 -9.258 1 98.12 173 ARG A O 1
ATOM 1373 N N . ASN A 1 174 ? -8.414 2.826 -9.273 1 98.06 174 ASN A N 1
ATOM 1374 C CA . ASN A 1 174 ? -8.867 2.383 -7.961 1 98.06 174 ASN A CA 1
ATOM 1375 C C . ASN A 1 174 ? -9.617 1.057 -8.047 1 98.06 174 ASN A C 1
ATOM 1377 O O . ASN A 1 174 ? -10 0.486 -7.023 1 98.06 174 ASN A O 1
ATOM 1381 N N . ALA A 1 175 ? -9.875 0.554 -9.258 1 98.38 175 ALA A N 1
ATOM 1382 C CA . ALA A 1 175 ? -10.805 -0.561 -9.438 1 98.38 175 ALA A CA 1
ATOM 1383 C C . ALA A 1 175 ? -10.094 -1.899 -9.258 1 98.38 175 ALA A C 1
ATOM 1385 O O . ALA A 1 175 ? -10.016 -2.699 -10.195 1 98.38 175 ALA A O 1
ATOM 1386 N N . ARG A 1 176 ? -9.711 -2.207 -8.039 1 98.44 176 ARG A N 1
ATOM 1387 C CA . ARG A 1 176 ? -9.039 -3.457 -7.703 1 98.44 176 ARG A CA 1
ATOM 1388 C C . ARG A 1 176 ? -9.914 -4.66 -8.055 1 98.44 176 ARG A C 1
ATOM 1390 O O . ARG A 1 176 ? -9.43 -5.641 -8.617 1 98.44 176 ARG A O 1
ATOM 1397 N N . PRO A 1 177 ? -11.203 -4.625 -7.766 1 98.56 177 PRO A N 1
ATOM 1398 C CA . PRO A 1 177 ? -12.031 -5.777 -8.125 1 98.56 177 PRO A CA 1
ATOM 1399 C C . PRO A 1 177 ? -12.008 -6.086 -9.617 1 98.56 177 PRO A C 1
ATOM 1401 O O . PRO A 1 177 ? -11.992 -7.254 -10.016 1 98.56 177 PRO A O 1
ATOM 1404 N N . ALA A 1 178 ? -12 -5.039 -10.414 1 98.75 178 ALA A N 1
ATOM 1405 C CA . ALA A 1 178 ? -11.93 -5.246 -11.859 1 98.75 178 ALA A CA 1
ATOM 1406 C C . ALA A 1 178 ? -10.594 -5.855 -12.258 1 98.75 178 ALA A C 1
ATOM 1408 O O . ALA A 1 178 ? -10.531 -6.699 -13.156 1 98.75 178 ALA A O 1
ATOM 1409 N N . PHE A 1 179 ? -9.547 -5.438 -11.656 1 98.81 179 PHE A N 1
ATOM 1410 C CA . PHE A 1 179 ? -8.219 -5.988 -11.883 1 98.81 179 PHE A CA 1
ATOM 1411 C C . PHE A 1 179 ? -8.18 -7.473 -11.531 1 98.81 179 PHE A C 1
ATOM 1413 O O . PHE A 1 179 ? -7.688 -8.289 -12.32 1 98.81 179 PHE A O 1
ATOM 1420 N N . ILE A 1 180 ? -8.742 -7.828 -10.383 1 98.88 180 ILE A N 1
ATOM 1421 C CA . ILE A 1 180 ? -8.773 -9.211 -9.914 1 98.88 180 ILE A CA 1
ATOM 1422 C C . ILE A 1 180 ? -9.562 -10.07 -10.898 1 98.88 180 ILE A C 1
ATOM 1424 O O . ILE A 1 180 ? -9.117 -11.156 -11.273 1 98.88 180 ILE A O 1
ATOM 1428 N N . LYS A 1 181 ? -10.711 -9.531 -11.305 1 98.75 181 LYS A N 1
ATOM 1429 C CA . LYS A 1 181 ? -11.531 -10.25 -12.273 1 98.75 181 LYS A CA 1
ATOM 1430 C C . LYS A 1 181 ? -10.781 -10.469 -13.586 1 98.75 181 LYS A C 1
ATOM 1432 O O . LYS A 1 181 ? -10.844 -11.547 -14.172 1 98.75 181 LYS A O 1
ATOM 1437 N N . ASN A 1 182 ? -10.164 -9.438 -14.07 1 98.81 182 ASN A N 1
ATOM 1438 C CA . ASN A 1 182 ? -9.398 -9.555 -15.305 1 98.81 182 ASN A CA 1
ATOM 1439 C C . ASN A 1 182 ? -8.305 -10.609 -15.188 1 98.81 182 ASN A C 1
ATOM 1441 O O . ASN A 1 182 ? -8.094 -11.398 -16.109 1 98.81 182 ASN A O 1
ATOM 1445 N N . TYR A 1 183 ? -7.617 -10.578 -14.07 1 98.81 183 TYR A N 1
ATOM 1446 C CA . TYR A 1 183 ? -6.574 -11.562 -13.812 1 98.81 183 TYR A CA 1
ATOM 1447 C C . TYR A 1 183 ? -7.113 -12.977 -13.938 1 98.81 183 TYR A C 1
ATOM 1449 O O . TYR A 1 183 ? -6.578 -13.797 -14.688 1 98.81 183 TYR A O 1
ATOM 1457 N N . LEU A 1 184 ? -8.18 -13.258 -13.234 1 98.69 184 LEU A N 1
ATOM 1458 C CA . LEU A 1 184 ? -8.727 -14.609 -13.172 1 98.69 184 LEU A CA 1
ATOM 1459 C C . LEU A 1 184 ? -9.297 -15.031 -14.516 1 98.69 184 LEU A C 1
ATOM 1461 O O . LEU A 1 184 ? -9.219 -16.203 -14.898 1 98.69 184 LEU A O 1
ATOM 1465 N N . ASP A 1 185 ? -9.781 -14.039 -15.273 1 98.19 185 ASP A N 1
ATOM 1466 C CA . ASP A 1 185 ? -10.484 -14.367 -16.516 1 98.19 185 ASP A CA 1
ATOM 1467 C C . ASP A 1 185 ? -9.508 -14.453 -17.688 1 98.19 185 ASP A C 1
ATOM 1469 O O . ASP A 1 185 ? -9.727 -15.219 -18.625 1 98.19 185 ASP A O 1
ATOM 1473 N N . ASN A 1 186 ? -8.391 -13.68 -17.594 1 98.56 186 ASN A N 1
ATOM 1474 C CA . ASN A 1 186 ? -7.68 -13.5 -18.859 1 98.56 186 ASN A CA 1
ATOM 1475 C C . ASN A 1 186 ? -6.18 -13.703 -18.688 1 98.56 186 ASN A C 1
ATOM 1477 O O . ASN A 1 186 ? -5.453 -13.836 -19.672 1 98.56 186 ASN A O 1
ATOM 1481 N N . LEU A 1 187 ? -5.699 -13.797 -17.438 1 98.75 187 LEU A N 1
ATOM 1482 C CA . LEU A 1 187 ? -4.254 -13.633 -17.328 1 98.75 187 LEU A CA 1
ATOM 1483 C C . LEU A 1 187 ? -3.635 -14.789 -16.547 1 98.75 187 LEU A C 1
ATOM 1485 O O . LEU A 1 187 ? -2.434 -15.047 -16.656 1 98.75 187 LEU A O 1
ATOM 1489 N N . VAL A 1 188 ? -4.359 -15.469 -15.641 1 98.69 188 VAL A N 1
ATOM 1490 C CA . VAL A 1 188 ? -3.799 -16.453 -14.711 1 98.69 188 VAL A CA 1
ATOM 1491 C C . VAL A 1 188 ? -3.105 -17.562 -15.484 1 98.69 188 VAL A C 1
ATOM 1493 O O . VAL A 1 188 ? -3.645 -18.062 -16.469 1 98.69 188 VAL A O 1
ATOM 1496 N N . ASN A 1 189 ? -1.948 -17.906 -15.062 1 98.75 189 ASN A N 1
ATOM 1497 C CA . ASN A 1 189 ? -1.178 -19.016 -15.617 1 98.75 189 ASN A CA 1
ATOM 1498 C C . ASN A 1 189 ? -1.393 -20.297 -14.828 1 98.75 189 ASN A C 1
ATOM 1500 O O . ASN A 1 189 ? -0.553 -20.688 -14.008 1 98.75 189 ASN A O 1
ATOM 1504 N N . TRP A 1 190 ? -2.398 -21.047 -15.18 1 98.56 190 TRP A N 1
ATOM 1505 C CA . TRP A 1 190 ? -2.74 -22.266 -14.453 1 98.56 190 TRP A CA 1
ATOM 1506 C C . TRP A 1 190 ? -1.694 -23.359 -14.695 1 98.56 190 TRP A C 1
ATOM 1508 O O . TRP A 1 190 ? -1.529 -24.25 -13.867 1 98.56 190 TRP A O 1
ATOM 1518 N N . ASP A 1 191 ? -1.03 -23.266 -15.836 1 98.06 191 ASP A N 1
ATOM 1519 C CA . ASP A 1 191 ? 0.045 -24.219 -16.094 1 98.06 191 ASP A CA 1
ATOM 1520 C C . ASP A 1 191 ? 1.16 -24.078 -15.055 1 98.06 191 ASP A C 1
ATOM 1522 O O . ASP A 1 191 ? 1.706 -25.078 -14.578 1 98.06 191 ASP A O 1
ATOM 1526 N N . PHE A 1 192 ? 1.479 -22.891 -14.75 1 98.56 192 PHE A N 1
ATOM 1527 C CA . PHE A 1 192 ? 2.484 -22.609 -13.734 1 98.56 192 PHE A CA 1
ATOM 1528 C C . PHE A 1 192 ? 2.043 -23.141 -12.375 1 98.56 192 PHE A C 1
ATOM 1530 O O . PHE A 1 192 ? 2.834 -23.766 -11.656 1 98.56 192 PHE A O 1
ATOM 1537 N N . ALA A 1 193 ? 0.789 -22.922 -12 1 98.56 193 ALA A N 1
ATOM 1538 C CA . ALA A 1 193 ? 0.248 -23.438 -10.742 1 98.56 193 ALA A CA 1
ATOM 1539 C C . ALA A 1 193 ? 0.316 -24.953 -10.695 1 98.56 193 ALA A C 1
ATOM 1541 O O . ALA A 1 193 ? 0.729 -25.531 -9.68 1 98.56 193 ALA A O 1
ATOM 1542 N N . ALA A 1 194 ? -0.034 -25.562 -11.781 1 98.31 194 ALA A N 1
ATOM 1543 C CA . ALA A 1 194 ? -0.035 -27.016 -11.867 1 98.31 194 ALA A CA 1
ATOM 1544 C C . ALA A 1 194 ? 1.381 -27.578 -11.742 1 98.31 194 ALA A C 1
ATOM 1546 O O . ALA A 1 194 ? 1.596 -28.609 -11.109 1 98.31 194 ALA A O 1
ATOM 1547 N N . ALA A 1 195 ? 2.283 -26.906 -12.422 1 98.06 195 ALA A N 1
ATOM 1548 C CA . ALA A 1 195 ? 3.678 -27.328 -12.344 1 98.06 195 ALA A CA 1
ATOM 1549 C C . ALA A 1 195 ? 4.199 -27.25 -10.914 1 98.06 195 ALA A C 1
ATOM 1551 O O . ALA A 1 195 ? 4.918 -28.141 -10.461 1 98.06 195 ALA A O 1
ATOM 1552 N N . ASN A 1 196 ? 3.881 -26.188 -10.203 1 98.06 196 ASN A N 1
ATOM 1553 C CA . ASN A 1 196 ? 4.27 -26.047 -8.805 1 98.06 196 ASN A CA 1
ATOM 1554 C C . ASN A 1 196 ? 3.635 -27.141 -7.941 1 98.06 196 ASN A C 1
ATOM 1556 O O . ASN A 1 196 ? 4.27 -27.641 -7.016 1 98.06 196 ASN A O 1
ATOM 1560 N N . TYR A 1 197 ? 2.369 -27.375 -8.219 1 97.31 197 TYR A N 1
ATOM 1561 C CA . TYR A 1 197 ? 1.656 -28.422 -7.48 1 97.31 197 TYR A CA 1
ATOM 1562 C C . TYR A 1 197 ? 2.324 -29.766 -7.664 1 97.31 197 TYR A C 1
ATOM 1564 O O . TYR A 1 197 ? 2.441 -30.547 -6.715 1 97.31 197 TYR A O 1
ATOM 1572 N N . ALA A 1 198 ? 2.789 -30.031 -8.828 1 95.75 198 ALA A N 1
ATOM 1573 C CA . ALA A 1 198 ? 3.379 -31.328 -9.172 1 95.75 198 ALA A CA 1
ATOM 1574 C C . ALA A 1 198 ? 4.766 -31.484 -8.555 1 95.75 198 ALA A C 1
ATOM 1576 O O . ALA A 1 198 ? 5.227 -32.594 -8.32 1 95.75 198 ALA A O 1
ATOM 1577 N N . LYS A 1 199 ? 5.406 -30.297 -8.359 1 87.88 199 LYS A N 1
ATOM 1578 C CA . LYS A 1 199 ? 6.742 -30.359 -7.777 1 87.88 199 LYS A CA 1
ATOM 1579 C C . LYS A 1 199 ? 6.68 -30.734 -6.301 1 87.88 199 LYS A C 1
ATOM 1581 O O . LYS A 1 199 ? 5.922 -30.141 -5.531 1 87.88 199 LYS A O 1
ATOM 1586 N N . ALA A 1 200 ? 6.773 -31.953 -5.941 1 64.19 200 ALA A N 1
ATOM 1587 C CA . ALA A 1 200 ? 6.785 -32.531 -4.59 1 64.19 200 ALA A CA 1
ATOM 1588 C C . ALA A 1 200 ? 8.164 -32.375 -3.951 1 64.19 200 ALA A C 1
ATOM 1590 O O . ALA A 1 200 ? 9.18 -32.344 -4.648 1 64.19 200 ALA A O 1
ATOM 1591 N N . MET B 1 1 ? -25.594 9.898 13.539 1 79.94 1 MET B N 1
ATOM 1592 C CA . MET B 1 1 ? -25.609 10.547 12.227 1 79.94 1 MET B CA 1
ATOM 1593 C C . MET B 1 1 ? -24.562 9.938 11.305 1 79.94 1 MET B C 1
ATOM 1595 O O . MET B 1 1 ? -23.531 9.461 11.766 1 79.94 1 MET B O 1
ATOM 1599 N N . ALA B 1 2 ? -24.875 9.883 9.945 1 92.44 2 ALA B N 1
ATOM 1600 C CA . ALA B 1 2 ? -23.969 9.281 8.969 1 92.44 2 ALA B CA 1
ATOM 1601 C C . ALA B 1 2 ? -22.688 10.086 8.859 1 92.44 2 ALA B C 1
ATOM 1603 O O . ALA B 1 2 ? -22.703 11.32 8.883 1 92.44 2 ALA B O 1
ATOM 1604 N N . PHE B 1 3 ? -21.594 9.453 8.859 1 98.44 3 PHE B N 1
ATOM 1605 C CA . PHE B 1 3 ? -20.312 10.102 8.609 1 98.44 3 PHE B CA 1
ATOM 1606 C C . PHE B 1 3 ? -20.281 10.703 7.207 1 98.44 3 PHE B C 1
ATOM 1608 O O . PHE B 1 3 ? -20.844 10.133 6.27 1 98.44 3 PHE B O 1
ATOM 1615 N N . VAL B 1 4 ? -19.578 11.852 7.074 1 97.88 4 VAL B N 1
ATOM 1616 C CA . VAL B 1 4 ? -19.594 12.57 5.801 1 97.88 4 VAL B CA 1
ATOM 1617 C C . VAL B 1 4 ? -18.172 12.828 5.328 1 97.88 4 VAL B C 1
ATOM 1619 O O . VAL B 1 4 ? -17.25 12.953 6.145 1 97.88 4 VAL B O 1
ATOM 1622 N N . GLN B 1 5 ? -18.047 12.844 4.062 1 98.12 5 GLN B N 1
ATOM 1623 C CA . GLN B 1 5 ? -16.812 13.312 3.449 1 98.12 5 GLN B CA 1
ATOM 1624 C C . GLN B 1 5 ? -16.797 14.836 3.346 1 98.12 5 GLN B C 1
ATOM 1626 O O . GLN B 1 5 ? -17.562 15.422 2.578 1 98.12 5 GLN B O 1
ATOM 1631 N N . GLU B 1 6 ? -15.93 15.445 4.062 1 97.56 6 GLU B N 1
ATOM 1632 C CA . GLU B 1 6 ? -15.836 16.891 3.988 1 97.56 6 GLU B CA 1
ATOM 1633 C C . GLU B 1 6 ? -15.414 17.359 2.596 1 97.56 6 GLU B C 1
ATOM 1635 O O . GLU B 1 6 ? -14.617 16.672 1.932 1 97.56 6 GLU B O 1
ATOM 1640 N N . PRO B 1 7 ? -15.93 18.516 2.162 1 97.44 7 PRO B N 1
ATOM 1641 C CA . PRO B 1 7 ? -15.469 19.031 0.871 1 97.44 7 PRO B CA 1
ATOM 1642 C C . PRO B 1 7 ? -13.977 19.344 0.858 1 97.44 7 PRO B C 1
ATOM 1644 O O . PRO B 1 7 ? -13.406 19.719 1.889 1 97.44 7 PRO B O 1
ATOM 1647 N N . LEU B 1 8 ? -13.445 19.156 -0.311 1 97.06 8 LEU B N 1
ATOM 1648 C CA . LEU B 1 8 ? -12.062 19.578 -0.469 1 97.06 8 LEU B CA 1
ATOM 1649 C C . LEU B 1 8 ? -11.906 21.062 -0.154 1 97.06 8 LEU B C 1
ATOM 1651 O O . LEU B 1 8 ? -12.758 21.875 -0.526 1 97.06 8 LEU B O 1
ATOM 1655 N N . PRO B 1 9 ? -10.852 21.406 0.469 1 96.88 9 PRO B N 1
ATOM 1656 C CA . PRO B 1 9 ? -10.648 22.828 0.801 1 96.88 9 PRO B CA 1
ATOM 1657 C C . PRO B 1 9 ? -10.242 23.656 -0.409 1 96.88 9 PRO B C 1
ATOM 1659 O O . PRO B 1 9 ? -10.078 24.875 -0.296 1 96.88 9 PRO B O 1
ATOM 1662 N N . TYR B 1 10 ? -10.047 23.109 -1.592 1 96.5 10 TYR B N 1
ATOM 1663 C CA . TYR B 1 10 ? -9.703 23.734 -2.863 1 96.5 10 TYR B CA 1
ATOM 1664 C C . TYR B 1 10 ? -10.312 22.969 -4.031 1 96.5 10 TYR B C 1
ATOM 1666 O O . TYR B 1 10 ? -10.812 21.844 -3.859 1 96.5 10 TYR B O 1
ATOM 1674 N N . ASP B 1 11 ? -10.211 23.578 -5.227 1 94.69 11 ASP B N 1
ATOM 1675 C CA . ASP B 1 11 ? -10.742 22.922 -6.414 1 94.69 11 ASP B CA 1
ATOM 1676 C C . ASP B 1 11 ? -9.875 21.734 -6.824 1 94.69 11 ASP B C 1
ATOM 1678 O O . ASP B 1 11 ? -8.68 21.703 -6.508 1 94.69 11 ASP B O 1
ATOM 1682 N N . PHE B 1 12 ? -10.422 20.797 -7.594 1 93.31 12 PHE B N 1
ATOM 1683 C CA . PHE B 1 12 ? -9.734 19.578 -7.992 1 93.31 12 PHE B CA 1
ATOM 1684 C C . PHE B 1 12 ? -8.461 19.891 -8.766 1 93.31 12 PHE B C 1
ATOM 1686 O O . PHE B 1 12 ? -7.469 19.172 -8.68 1 93.31 12 PHE B O 1
ATOM 1693 N N . ASN B 1 13 ? -8.516 21.047 -9.438 1 96.44 13 ASN B N 1
ATOM 1694 C CA . ASN B 1 13 ? -7.379 21.344 -10.297 1 96.44 13 ASN B CA 1
ATOM 1695 C C . ASN B 1 13 ? -6.453 22.375 -9.664 1 96.44 13 ASN B C 1
ATOM 1697 O O . ASN B 1 13 ? -5.48 22.812 -10.281 1 96.44 13 ASN B O 1
ATOM 1701 N N . ALA B 1 14 ? -6.773 22.719 -8.461 1 97 14 ALA B N 1
ATOM 1702 C CA . ALA B 1 14 ? -6.086 23.844 -7.82 1 97 14 ALA B CA 1
ATOM 1703 C C . ALA B 1 14 ? -4.605 23.531 -7.625 1 97 14 ALA B C 1
ATOM 1705 O O . ALA B 1 14 ? -3.781 24.453 -7.551 1 97 14 ALA B O 1
ATOM 1706 N N . LEU B 1 15 ? -4.254 22.266 -7.547 1 97.94 15 LEU B N 1
ATOM 1707 C CA . LEU B 1 15 ? -2.871 21.906 -7.246 1 97.94 15 LEU B CA 1
ATOM 1708 C C . LEU B 1 15 ? -2.137 21.469 -8.508 1 97.94 15 LEU B C 1
ATOM 1710 O O . LEU B 1 15 ? -0.949 21.141 -8.461 1 97.94 15 LEU B O 1
ATOM 1714 N N . GLU B 1 16 ? -2.73 21.5 -9.672 1 97.56 16 GLU B N 1
ATOM 1715 C CA . GLU B 1 16 ? -2.191 20.953 -10.906 1 97.56 16 GLU B CA 1
ATOM 1716 C C . GLU B 1 16 ? -0.876 21.625 -11.289 1 97.56 16 GLU B C 1
ATOM 1718 O O . GLU B 1 16 ? 0.088 20.953 -11.656 1 97.56 16 GLU B O 1
ATOM 1723 N N . GLN B 1 17 ? -0.824 22.969 -11.188 1 97.38 17 GLN B N 1
ATOM 1724 C CA . GLN B 1 17 ? 0.386 23.688 -11.578 1 97.38 17 GLN B CA 1
ATOM 1725 C C . GLN B 1 17 ? 1.514 23.453 -10.578 1 97.38 17 GLN B C 1
ATOM 1727 O O . GLN B 1 17 ? 2.67 23.781 -10.844 1 97.38 17 GLN B O 1
ATOM 1732 N N . TYR B 1 18 ? 1.134 22.797 -9.516 1 97.75 18 TYR B N 1
ATOM 1733 C CA . TYR B 1 18 ? 2.121 22.562 -8.469 1 97.75 18 TYR B CA 1
ATOM 1734 C C . TYR B 1 18 ? 2.459 21.078 -8.367 1 97.75 18 TYR B C 1
ATOM 1736 O O . TYR B 1 18 ? 3.068 20.641 -7.391 1 97.75 18 TYR B O 1
ATOM 1744 N N . GLY B 1 19 ? 1.966 20.297 -9.312 1 97.44 19 GLY B N 1
ATOM 1745 C CA . GLY B 1 19 ? 2.52 18.953 -9.422 1 97.44 19 GLY B CA 1
ATOM 1746 C C . GLY B 1 19 ? 1.531 17.875 -9.039 1 97.44 19 GLY B C 1
ATOM 1747 O O . GLY B 1 19 ? 1.882 16.688 -9.008 1 97.44 19 GLY B O 1
ATOM 1748 N N . MET B 1 20 ? 0.25 18.188 -8.703 1 97.69 20 MET B N 1
ATOM 1749 C CA . MET B 1 20 ? -0.781 17.188 -8.445 1 97.69 20 MET B CA 1
ATOM 1750 C C . MET B 1 20 ? -1.997 17.406 -9.336 1 97.69 20 MET B C 1
ATOM 1752 O O . MET B 1 20 ? -2.723 18.391 -9.164 1 97.69 20 MET B O 1
ATOM 1756 N N . LYS B 1 21 ? -2.176 16.547 -10.219 1 97.38 21 LYS B N 1
ATOM 1757 C CA . LYS B 1 21 ? -3.189 16.688 -11.266 1 97.38 21 LYS B CA 1
ATOM 1758 C C . LYS B 1 21 ? -4.594 16.5 -10.688 1 97.38 21 LYS B C 1
ATOM 1760 O O . LYS B 1 21 ? -4.781 15.789 -9.703 1 97.38 21 LYS B O 1
ATOM 1765 N N . GLY B 1 22 ? -5.539 17.078 -11.422 1 97.44 22 GLY B N 1
ATOM 1766 C CA . GLY B 1 22 ? -6.938 16.891 -11.078 1 97.44 22 GLY B CA 1
ATOM 1767 C C . GLY B 1 22 ? -7.355 15.43 -11.094 1 97.44 22 GLY B C 1
ATOM 1768 O O . GLY B 1 22 ? -8.18 15.008 -10.289 1 97.44 22 GLY B O 1
ATOM 1769 N N . GLU B 1 23 ? -6.793 14.672 -11.984 1 97.5 23 GLU B N 1
ATOM 1770 C CA . GLU B 1 23 ? -7.109 13.242 -12.062 1 97.5 23 GLU B CA 1
ATOM 1771 C C . GLU B 1 23 ? -6.809 12.539 -10.742 1 97.5 23 GLU B C 1
ATOM 1773 O O . GLU B 1 23 ? -7.547 11.648 -10.328 1 97.5 23 GLU B O 1
ATOM 1778 N N . THR B 1 24 ? -5.703 12.891 -10.102 1 97.38 24 THR B N 1
ATOM 1779 C CA . THR B 1 24 ? -5.355 12.312 -8.812 1 97.38 24 THR B CA 1
ATOM 1780 C C . THR B 1 24 ? -6.488 12.508 -7.809 1 97.38 24 THR B C 1
ATOM 1782 O O . THR B 1 24 ? -6.867 11.57 -7.102 1 97.38 24 THR B O 1
ATOM 1785 N N . PHE B 1 25 ? -7.113 13.648 -7.809 1 97.19 25 PHE B N 1
ATOM 1786 C CA . PHE B 1 25 ? -8.164 13.953 -6.84 1 97.19 25 PHE B CA 1
ATOM 1787 C C . PHE B 1 25 ? -9.469 13.266 -7.23 1 97.19 25 PHE B C 1
ATOM 1789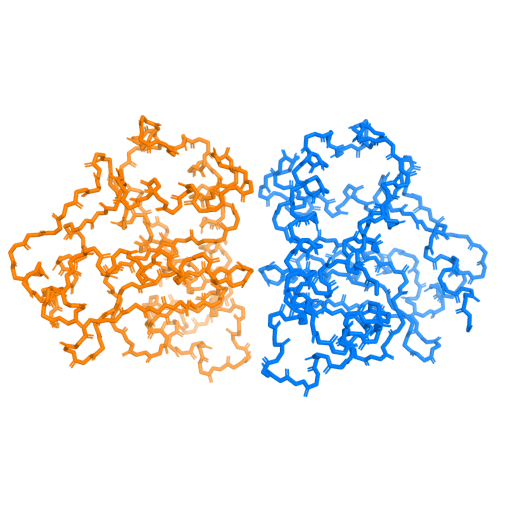 O O . PHE B 1 25 ? -10.273 12.914 -6.363 1 97.19 25 PHE B O 1
ATOM 1796 N N . GLU B 1 26 ? -9.664 13.094 -8.57 1 96.88 26 GLU B N 1
ATOM 1797 C CA . GLU B 1 26 ? -10.836 12.336 -9.016 1 96.88 26 GLU B CA 1
ATOM 1798 C C . GLU B 1 26 ? -10.867 10.953 -8.383 1 96.88 26 GLU B C 1
ATOM 1800 O O . GLU B 1 26 ? -11.914 10.492 -7.926 1 96.88 26 GLU B O 1
ATOM 1805 N N . TYR B 1 27 ? -9.727 10.367 -8.32 1 98.31 27 TYR B N 1
ATOM 1806 C CA . TYR B 1 27 ? -9.68 9.008 -7.812 1 98.31 27 TYR B CA 1
ATOM 1807 C C . TYR B 1 27 ? -9.391 8.984 -6.316 1 98.31 27 TYR B C 1
ATOM 1809 O O . TYR B 1 27 ? -10.039 8.266 -5.559 1 98.31 27 TYR B O 1
ATOM 1817 N N . HIS B 1 28 ? -8.414 9.766 -5.859 1 98.56 28 HIS B N 1
ATOM 1818 C CA . HIS B 1 28 ? -7.977 9.773 -4.469 1 98.56 28 HIS B CA 1
ATOM 1819 C C . HIS B 1 28 ? -9.078 10.289 -3.549 1 98.56 28 HIS B C 1
ATOM 1821 O O . HIS B 1 28 ? -9.461 9.617 -2.592 1 98.56 28 HIS B O 1
ATOM 1827 N N . TYR B 1 29 ? -9.641 11.43 -3.826 1 98.38 29 TYR B N 1
ATOM 1828 C CA . TYR B 1 29 ? -10.742 12.008 -3.066 1 98.38 29 TYR B CA 1
ATOM 1829 C C . TYR B 1 29 ? -12.078 11.422 -3.5 1 98.38 29 TYR B C 1
ATOM 1831 O O . TYR B 1 29 ? -12.867 10.969 -2.664 1 98.38 29 TYR B O 1
ATOM 1839 N N . GLY B 1 30 ? -12.289 11.352 -4.766 1 98.19 30 GLY B N 1
ATOM 1840 C CA . GLY B 1 30 ? -13.594 11.039 -5.324 1 98.19 30 GLY B CA 1
ATOM 1841 C C . GLY B 1 30 ? -13.938 9.562 -5.246 1 98.19 30 GLY B C 1
ATOM 1842 O O . GLY B 1 30 ? -15.109 9.188 -5.324 1 98.19 30 GLY B O 1
ATOM 1843 N N . LYS B 1 31 ? -12.914 8.68 -5.148 1 98.56 31 LYS B N 1
ATOM 1844 C CA . LYS B 1 31 ? -13.188 7.246 -5.125 1 98.56 31 LYS B CA 1
ATOM 1845 C C . LYS B 1 31 ? -12.664 6.605 -3.842 1 98.56 31 LYS B C 1
ATOM 1847 O O . LYS B 1 31 ? -13.438 6.074 -3.049 1 98.56 31 LYS B O 1
ATOM 1852 N N . HIS B 1 32 ? -11.344 6.719 -3.553 1 98.69 32 HIS B N 1
ATOM 1853 C CA . HIS B 1 32 ? -10.766 6.062 -2.381 1 98.69 32 HIS B CA 1
ATOM 1854 C C . HIS B 1 32 ? -11.367 6.617 -1.093 1 98.69 32 HIS B C 1
ATOM 1856 O O . HIS B 1 32 ? -11.945 5.867 -0.299 1 98.69 32 HIS B O 1
ATOM 1862 N N . HIS B 1 33 ? -11.266 7.961 -0.871 1 98.81 33 HIS B N 1
ATOM 1863 C CA . HIS B 1 33 ? -11.797 8.578 0.338 1 98.81 33 HIS B CA 1
ATOM 1864 C C . HIS B 1 33 ? -13.297 8.344 0.459 1 98.81 33 HIS B C 1
ATOM 1866 O O . HIS B 1 33 ? -13.789 7.961 1.523 1 98.81 33 HIS B O 1
ATOM 1872 N N . LYS B 1 34 ? -14.016 8.523 -0.634 1 98.75 34 LYS B N 1
ATOM 1873 C CA . LYS B 1 34 ? -15.461 8.32 -0.648 1 98.75 34 LYS B CA 1
ATOM 1874 C C . LYS B 1 34 ? -15.82 6.895 -0.238 1 98.75 34 LYS B C 1
ATOM 1876 O O . LYS B 1 34 ? -16.766 6.684 0.525 1 98.75 34 LYS B O 1
ATOM 1881 N N . ALA B 1 35 ? -15.07 5.945 -0.76 1 98.56 35 ALA B N 1
ATOM 1882 C CA . ALA B 1 35 ? -15.352 4.547 -0.448 1 98.56 35 ALA B CA 1
ATOM 1883 C C . ALA B 1 35 ? -15.195 4.277 1.047 1 98.56 35 ALA B C 1
ATOM 1885 O O . ALA B 1 35 ? -15.969 3.514 1.628 1 98.56 35 ALA B O 1
ATOM 1886 N N . TYR B 1 36 ? -14.172 4.883 1.685 1 98.75 36 TYR B N 1
ATOM 1887 C CA . TYR B 1 36 ? -13.992 4.695 3.121 1 98.75 36 TYR B CA 1
ATOM 1888 C C . TYR B 1 36 ? -15.188 5.246 3.896 1 98.75 36 TYR B C 1
ATOM 1890 O O . TYR B 1 36 ? -15.617 4.652 4.887 1 98.75 36 TYR B O 1
ATOM 1898 N N . VAL B 1 37 ? -15.68 6.418 3.436 1 98.81 37 VAL B N 1
ATOM 1899 C CA . VAL B 1 37 ? -16.844 7.02 4.082 1 98.81 37 VAL B CA 1
ATOM 1900 C C . VAL B 1 37 ? -18.047 6.098 3.939 1 98.81 37 VAL B C 1
ATOM 1902 O O . VAL B 1 37 ? -18.734 5.805 4.922 1 98.81 37 VAL B O 1
ATOM 1905 N N . ASP B 1 38 ? -18.312 5.641 2.717 1 98.69 38 ASP B N 1
ATOM 1906 C CA . ASP B 1 38 ? -19.438 4.758 2.451 1 98.69 38 ASP B CA 1
ATOM 1907 C C . ASP B 1 38 ? -19.344 3.471 3.264 1 98.69 38 ASP B C 1
ATOM 1909 O O . ASP B 1 38 ? -20.312 3.037 3.879 1 98.69 38 ASP B O 1
ATOM 1913 N N . ASN B 1 39 ? -18.188 2.887 3.277 1 98.62 39 ASN B N 1
ATOM 1914 C CA . ASN B 1 39 ? -17.969 1.639 4.004 1 98.62 39 ASN B CA 1
ATOM 1915 C C . ASN B 1 39 ? -18.141 1.831 5.508 1 98.62 39 ASN B C 1
ATOM 1917 O O . ASN B 1 39 ? -18.719 0.976 6.188 1 98.62 39 ASN B O 1
ATOM 1921 N N . LEU B 1 40 ? -17.609 2.924 6.004 1 98.75 40 LEU B N 1
ATOM 1922 C CA . LEU B 1 40 ? -17.766 3.205 7.43 1 98.75 40 LEU B CA 1
ATOM 1923 C C . LEU B 1 40 ? -19.234 3.297 7.805 1 98.75 40 LEU B C 1
ATOM 1925 O O . LEU B 1 40 ? -19.656 2.732 8.812 1 98.75 40 LEU B O 1
ATOM 1929 N N . ASN B 1 41 ? -19.969 4.031 6.992 1 98.81 41 ASN B N 1
ATOM 1930 C CA . ASN B 1 41 ? -21.406 4.164 7.25 1 98.81 41 ASN B CA 1
ATOM 1931 C C . ASN B 1 41 ? -22.109 2.812 7.211 1 98.81 41 ASN B C 1
ATOM 1933 O O . ASN B 1 41 ? -22.969 2.531 8.055 1 98.81 41 ASN B O 1
ATOM 1937 N N . LYS B 1 42 ? -21.75 1.953 6.332 1 98.56 42 LYS B N 1
ATOM 1938 C CA . LYS B 1 42 ? -22.328 0.616 6.254 1 98.56 42 LYS B CA 1
ATOM 1939 C C . LYS B 1 42 ? -21.984 -0.207 7.492 1 98.56 42 LYS B C 1
ATOM 1941 O O . LYS B 1 42 ? -22.844 -0.875 8.062 1 98.56 42 LYS B O 1
ATOM 1946 N N . LEU B 1 43 ? -20.797 -0.146 7.938 1 98.38 43 LEU B N 1
ATOM 1947 C CA . LEU B 1 43 ? -20.281 -0.968 9.031 1 98.38 43 LEU B CA 1
ATOM 1948 C C . LEU B 1 43 ? -20.859 -0.521 10.367 1 98.38 43 LEU B C 1
ATOM 1950 O O . LEU B 1 43 ? -20.984 -1.324 11.297 1 98.38 43 LEU B O 1
ATOM 1954 N N . THR B 1 44 ? -21.203 0.729 10.492 1 98.31 44 THR B N 1
ATOM 1955 C CA . THR B 1 44 ? -21.625 1.246 11.789 1 98.31 44 THR B CA 1
ATOM 1956 C C . THR B 1 44 ? -23.156 1.378 11.844 1 98.31 44 THR B C 1
ATOM 1958 O O . THR B 1 44 ? -23.719 1.672 12.906 1 98.31 44 THR B O 1
ATOM 1961 N N . ASP B 1 45 ? -23.766 1.212 10.672 1 97.62 45 ASP B N 1
ATOM 1962 C CA . ASP B 1 45 ? -25.219 1.334 10.625 1 97.62 45 ASP B CA 1
ATOM 1963 C C . ASP B 1 45 ? -25.875 0.453 11.688 1 97.62 45 ASP B C 1
ATOM 1965 O O . ASP B 1 45 ? -25.547 -0.729 11.805 1 97.62 45 ASP B O 1
ATOM 1969 N N . GLY B 1 46 ? -26.734 1.019 12.539 1 96.94 46 GLY B N 1
ATOM 1970 C CA . GLY B 1 46 ? -27.469 0.273 13.547 1 96.94 46 GLY B CA 1
ATOM 1971 C C . GLY B 1 46 ? -26.656 0.019 14.805 1 96.94 46 GLY B C 1
ATOM 1972 O O . GLY B 1 46 ? -27.125 -0.666 15.719 1 96.94 46 GLY B O 1
ATOM 1973 N N . THR B 1 47 ? -25.469 0.439 14.859 1 96.81 47 THR B N 1
ATOM 1974 C CA . THR B 1 47 ? -24.641 0.297 16.062 1 96.81 47 THR B CA 1
ATOM 1975 C C . THR B 1 47 ? -24.531 1.626 16.797 1 96.81 47 THR B C 1
ATOM 1977 O O . THR B 1 47 ? -24.891 2.676 16.25 1 96.81 47 THR B O 1
ATOM 1980 N N . GLU B 1 48 ? -24.062 1.585 17.969 1 96.5 48 GLU B N 1
ATOM 1981 C CA . GLU B 1 48 ? -23.891 2.791 18.781 1 96.5 48 GLU B CA 1
ATOM 1982 C C . GLU B 1 48 ? -22.812 3.693 18.203 1 96.5 48 GLU B C 1
ATOM 1984 O O . GLU B 1 48 ? -22.766 4.887 18.5 1 96.5 48 GLU B O 1
ATOM 1989 N N . LEU B 1 49 ? -21.984 3.166 17.391 1 97.94 49 LEU B N 1
ATOM 1990 C CA . LEU B 1 49 ? -20.875 3.928 16.844 1 97.94 49 LEU B CA 1
ATOM 1991 C C . LEU B 1 49 ? -21.344 4.945 15.812 1 97.94 49 LEU B C 1
ATOM 1993 O O . LEU B 1 49 ? -20.656 5.926 15.531 1 97.94 49 LEU B O 1
ATOM 1997 N N . ALA B 1 50 ? -22.516 4.734 15.289 1 97.12 50 ALA B N 1
ATOM 1998 C CA . ALA B 1 50 ? -23.047 5.613 14.25 1 97.12 50 ALA B CA 1
ATOM 1999 C C . ALA B 1 50 ? -23.312 7.012 14.805 1 97.12 50 ALA B C 1
ATOM 2001 O O . ALA B 1 50 ? -23.391 7.98 14.047 1 97.12 50 ALA B O 1
ATOM 2002 N N . ASP B 1 51 ? -23.422 7.105 16.125 1 96.12 51 ASP B N 1
ATOM 2003 C CA . ASP B 1 51 ? -23.797 8.375 16.75 1 96.12 51 ASP B CA 1
ATOM 2004 C C . ASP B 1 51 ? -22.594 9.016 17.438 1 96.12 51 ASP B C 1
ATOM 2006 O O . ASP B 1 51 ? -22.75 10.023 18.141 1 96.12 51 ASP B O 1
ATOM 2010 N N . LYS B 1 52 ? -21.5 8.43 17.312 1 97.62 52 LYS B N 1
ATOM 2011 C CA . LYS B 1 52 ? -20.281 8.969 17.906 1 97.62 52 LYS B CA 1
ATOM 2012 C C . LYS B 1 52 ? -19.516 9.82 16.906 1 97.62 52 LYS B C 1
ATOM 2014 O O . LYS B 1 52 ? -19.766 9.766 15.703 1 97.62 52 LYS B O 1
ATOM 2019 N N . SER B 1 53 ? -18.594 10.602 17.453 1 97.94 53 SER B N 1
ATOM 2020 C CA . SER B 1 53 ? -17.688 11.328 16.562 1 97.94 53 SER B CA 1
ATOM 2021 C C . SER B 1 53 ? -16.703 10.383 15.867 1 97.94 53 SER B C 1
ATOM 2023 O O . SER B 1 53 ? -16.438 9.2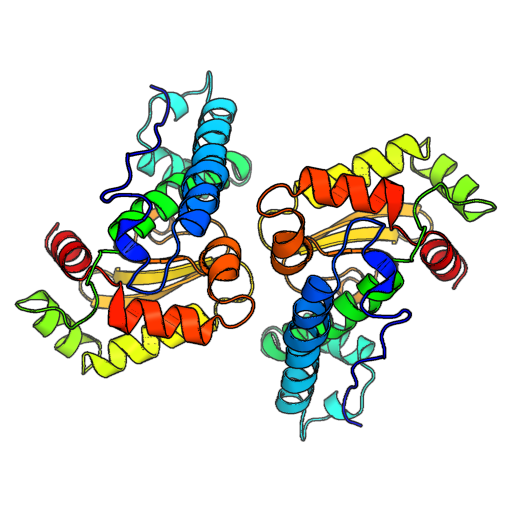89 16.375 1 97.94 53 SER B O 1
ATOM 2025 N N . LEU B 1 54 ? -16.266 10.805 14.75 1 98.19 54 LEU B N 1
ATOM 2026 C CA . LEU B 1 54 ? -15.273 10.023 14.023 1 98.19 54 LEU B CA 1
ATOM 2027 C C . LEU B 1 54 ? -14.078 9.695 14.914 1 98.19 54 LEU B C 1
ATOM 2029 O O . LEU B 1 54 ? -13.594 8.562 14.914 1 98.19 54 LEU B O 1
ATOM 2033 N N . GLU B 1 55 ? -13.586 10.617 15.656 1 98.06 55 GLU B N 1
ATOM 2034 C CA . GLU B 1 55 ? -12.445 10.445 16.547 1 98.06 55 GLU B CA 1
ATOM 2035 C C . GLU B 1 55 ? -12.734 9.398 17.625 1 98.06 55 GLU B C 1
ATOM 2037 O O . GLU B 1 55 ? -11.883 8.57 17.938 1 98.06 55 GLU B O 1
ATOM 2042 N N . GLU B 1 56 ? -13.93 9.477 18.141 1 98 56 GLU B N 1
ATOM 2043 C CA . GLU B 1 56 ? -14.328 8.484 19.141 1 98 56 GLU B CA 1
ATOM 2044 C C . GLU B 1 56 ? -14.375 7.082 18.531 1 98 56 GLU B C 1
ATOM 2046 O O . GLU B 1 56 ? -13.945 6.113 19.156 1 98 56 GLU B O 1
ATOM 2051 N N . VAL B 1 57 ? -14.922 7.027 17.359 1 98.69 57 VAL B N 1
ATOM 2052 C CA . VAL B 1 57 ? -15.016 5.738 16.672 1 98.69 57 VAL B CA 1
ATOM 2053 C C . VAL B 1 57 ? -13.617 5.152 16.484 1 98.69 57 VAL B C 1
ATOM 2055 O O . VAL B 1 57 ? -13.398 3.965 16.734 1 98.69 57 VAL B O 1
ATOM 2058 N N . ILE B 1 58 ? -12.664 5.941 16.078 1 98.69 58 ILE B N 1
ATOM 2059 C CA . ILE B 1 58 ? -11.281 5.508 15.859 1 98.69 58 ILE B CA 1
ATOM 2060 C C . ILE B 1 58 ? -10.695 4.977 17.156 1 98.69 58 ILE B C 1
ATOM 2062 O O . ILE B 1 58 ? -10.109 3.891 17.188 1 98.69 58 ILE B O 1
ATOM 2066 N N . GLN B 1 59 ? -10.906 5.688 18.219 1 98.12 59 GLN B N 1
ATOM 2067 C CA . GLN B 1 59 ? -10.32 5.316 19.516 1 98.12 59 GLN B CA 1
ATOM 2068 C C . GLN B 1 59 ? -10.938 4.023 20.031 1 98.12 59 GLN B C 1
ATOM 2070 O O . GLN B 1 59 ? -10.234 3.16 20.562 1 98.12 59 GLN B O 1
ATOM 2075 N N . ILE B 1 60 ? -12.219 3.879 19.875 1 98.06 60 ILE B N 1
ATOM 2076 C CA . ILE B 1 60 ? -12.922 2.691 20.344 1 98.06 60 ILE B CA 1
ATOM 2077 C C . ILE B 1 60 ? -12.516 1.481 19.516 1 98.06 60 ILE B C 1
ATOM 2079 O O . ILE B 1 60 ? -12.164 0.432 20.047 1 98.06 60 ILE B O 1
ATOM 2083 N N . ALA B 1 61 ? -12.508 1.644 18.234 1 98.56 61 ALA B N 1
ATOM 2084 C CA . ALA B 1 61 ? -12.266 0.523 17.328 1 98.56 61 ALA B CA 1
ATOM 2085 C C . ALA B 1 61 ? -10.805 0.079 17.391 1 98.56 61 ALA B C 1
ATOM 2087 O O . ALA B 1 61 ? -10.5 -1.106 17.234 1 98.56 61 ALA B O 1
ATOM 2088 N N . PHE B 1 62 ? -9.891 0.992 17.625 1 98.38 62 PHE B N 1
ATOM 2089 C CA . PHE B 1 62 ? -8.461 0.68 17.688 1 98.38 62 PHE B CA 1
ATOM 2090 C C . PHE B 1 62 ? -8.172 -0.299 18.812 1 98.38 62 PHE B C 1
ATOM 2092 O O . PHE B 1 62 ? -7.27 -1.136 18.703 1 98.38 62 PHE B O 1
ATOM 2099 N N . LYS B 1 63 ? -8.953 -0.288 19.875 1 97.56 63 LYS B N 1
ATOM 2100 C CA . LYS B 1 63 ? -8.703 -1.089 21.062 1 97.56 63 LYS B CA 1
ATOM 2101 C C . LYS B 1 63 ? -9.398 -2.443 20.969 1 97.56 63 LYS B C 1
ATOM 2103 O O . LYS B 1 63 ? -9.305 -3.264 21.891 1 97.56 63 LYS B O 1
ATOM 2108 N N . ASP B 1 64 ? -10.086 -2.66 19.922 1 97.56 64 ASP B N 1
ATOM 2109 C CA . ASP B 1 64 ? -10.898 -3.867 19.766 1 97.56 64 ASP B CA 1
ATOM 2110 C C . ASP B 1 64 ? -10.609 -4.543 18.422 1 97.56 64 ASP B C 1
ATOM 2112 O O . ASP B 1 64 ? -11.164 -4.148 17.391 1 97.56 64 ASP B O 1
ATOM 2116 N N . ALA B 1 65 ? -9.922 -5.574 18.453 1 95.62 65 ALA B N 1
ATOM 2117 C CA . ALA B 1 65 ? -9.484 -6.273 17.234 1 95.62 65 ALA B CA 1
ATOM 2118 C C . ALA B 1 65 ? -10.68 -6.746 16.422 1 95.62 65 ALA B C 1
ATOM 2120 O O . ALA B 1 65 ? -10.586 -6.875 15.195 1 95.62 65 ALA B O 1
ATOM 2121 N N . SER B 1 66 ? -11.797 -6.973 17.047 1 96.88 66 SER B N 1
ATOM 2122 C CA . SER B 1 66 ? -12.992 -7.43 16.344 1 96.88 66 SER B CA 1
ATOM 2123 C C . SER B 1 66 ? -13.602 -6.309 15.516 1 96.88 66 SER B C 1
ATOM 2125 O O . SER B 1 66 ? -14.453 -6.562 14.664 1 96.88 66 SER B O 1
ATOM 2127 N N . LYS B 1 67 ? -13.102 -5.062 15.711 1 98.06 67 LYS B N 1
ATOM 2128 C CA . LYS B 1 67 ? -13.625 -3.912 14.977 1 98.06 67 LYS B CA 1
ATOM 2129 C C . LYS B 1 67 ? -12.586 -3.367 14 1 98.06 67 LYS B C 1
ATOM 2131 O O . LYS B 1 67 ? -12.562 -2.168 13.719 1 98.06 67 LYS B O 1
ATOM 2136 N N . ALA B 1 68 ? -11.734 -4.23 13.547 1 97.81 68 ALA B N 1
ATOM 2137 C CA . ALA B 1 68 ? -10.641 -3.82 12.664 1 97.81 68 ALA B CA 1
ATOM 2138 C C . ALA B 1 68 ? -11.18 -3.152 11.398 1 97.81 68 ALA B C 1
ATOM 2140 O O . ALA B 1 68 ? -10.609 -2.17 10.922 1 97.81 68 ALA B O 1
ATOM 2141 N N . GLY B 1 69 ? -12.25 -3.732 10.828 1 98.12 69 GLY B N 1
ATOM 2142 C CA . GLY B 1 69 ? -12.852 -3.135 9.648 1 98.12 69 GLY B CA 1
ATOM 2143 C C . GLY B 1 69 ? -13.352 -1.723 9.883 1 98.12 69 GLY B C 1
ATOM 2144 O O . GLY B 1 69 ? -13.164 -0.843 9.039 1 98.12 69 GLY B O 1
ATOM 2145 N N . ILE B 1 70 ? -13.992 -1.533 11.039 1 98.69 70 ILE B N 1
ATOM 2146 C CA . ILE B 1 70 ? -14.484 -0.208 11.398 1 98.69 70 ILE B CA 1
ATOM 2147 C C . ILE B 1 70 ? -13.312 0.747 11.594 1 98.69 70 ILE B C 1
ATOM 2149 O O . ILE B 1 70 ? -13.328 1.876 11.094 1 98.69 70 ILE B O 1
ATOM 2153 N N . PHE B 1 71 ? -12.273 0.29 12.297 1 98.81 71 PHE B N 1
ATOM 2154 C CA . PHE B 1 71 ? -11.102 1.118 12.531 1 98.81 71 PHE B CA 1
ATOM 2155 C C . PHE B 1 71 ? -10.484 1.558 11.203 1 98.81 71 PHE B C 1
ATOM 2157 O O . PHE B 1 71 ? -10.219 2.746 11 1 98.81 71 PHE B O 1
ATOM 2164 N N . ASN B 1 72 ? -10.281 0.56 10.289 1 98.75 72 ASN B N 1
ATOM 2165 C CA . ASN B 1 72 ? -9.633 0.841 9.016 1 98.75 72 ASN B CA 1
ATOM 2166 C C . ASN B 1 72 ? -10.367 1.928 8.242 1 98.75 72 ASN B C 1
ATOM 2168 O O . ASN B 1 72 ? -9.75 2.869 7.738 1 98.75 72 ASN B O 1
ATOM 2172 N N . ASN B 1 73 ? -11.648 1.84 8.211 1 98.81 73 ASN B N 1
ATOM 2173 C CA . ASN B 1 73 ? -12.406 2.795 7.418 1 98.81 73 ASN B CA 1
ATOM 2174 C C . ASN B 1 73 ? -12.531 4.141 8.125 1 98.81 73 ASN B C 1
ATOM 2176 O O . ASN B 1 73 ? -12.383 5.191 7.496 1 98.81 73 ASN B O 1
ATOM 2180 N N . ALA B 1 74 ? -12.766 4.129 9.445 1 98.88 74 ALA B N 1
ATOM 2181 C CA . ALA B 1 74 ? -12.867 5.375 10.203 1 98.88 74 ALA B CA 1
ATOM 2182 C C . ALA B 1 74 ? -11.555 6.152 10.156 1 98.88 74 ALA B C 1
ATOM 2184 O O . ALA B 1 74 ? -11.547 7.359 9.906 1 98.88 74 ALA B O 1
ATOM 2185 N N . ALA B 1 75 ? -10.492 5.438 10.422 1 98.88 75 ALA B N 1
ATOM 2186 C CA . ALA B 1 75 ? -9.172 6.062 10.422 1 98.88 75 ALA B CA 1
ATOM 2187 C C . ALA B 1 75 ? -8.836 6.625 9.047 1 98.88 75 ALA B C 1
ATOM 2189 O O . ALA B 1 75 ? -8.281 7.723 8.938 1 98.88 75 ALA B O 1
ATOM 2190 N N . GLN B 1 76 ? -9.164 5.883 8.016 1 98.94 76 GLN B N 1
ATOM 2191 C CA . GLN B 1 76 ? -8.859 6.34 6.664 1 98.94 76 GLN B CA 1
ATOM 2192 C C . GLN B 1 76 ? -9.68 7.574 6.301 1 98.94 76 GLN B C 1
ATOM 2194 O O . GLN B 1 76 ? -9.203 8.453 5.586 1 98.94 76 GLN B O 1
ATOM 2199 N N . VAL B 1 77 ? -10.922 7.656 6.773 1 98.88 77 VAL B N 1
ATOM 2200 C CA . VAL B 1 77 ? -11.703 8.867 6.574 1 98.88 77 VAL B CA 1
ATOM 2201 C C . VAL B 1 77 ? -11 10.055 7.227 1 98.88 77 VAL B C 1
ATOM 2203 O O . VAL B 1 77 ? -10.805 11.094 6.594 1 98.88 77 VAL B O 1
ATOM 2206 N N . TRP B 1 78 ? -10.586 9.867 8.43 1 98.88 78 TRP B N 1
ATOM 2207 C CA . TRP B 1 78 ? -9.938 10.922 9.203 1 98.88 78 TRP B CA 1
ATOM 2208 C C . TRP B 1 78 ? -8.594 11.297 8.586 1 98.88 78 TRP B C 1
ATOM 2210 O O . TRP B 1 78 ? -8.297 12.477 8.398 1 98.88 78 TRP B O 1
ATOM 2220 N N . ASN B 1 79 ? -7.766 10.273 8.234 1 98.94 79 ASN B N 1
ATOM 2221 C CA . ASN B 1 79 ? -6.449 10.5 7.652 1 98.94 79 ASN B CA 1
ATOM 2222 C C . ASN B 1 79 ? -6.539 11.32 6.371 1 98.94 79 ASN B C 1
ATOM 2224 O O . ASN B 1 79 ? -5.758 12.25 6.168 1 98.94 79 ASN B O 1
ATOM 2228 N N . HIS B 1 80 ? -7.461 10.93 5.504 1 98.94 80 HIS B N 1
ATOM 2229 C CA . HIS B 1 80 ? -7.566 11.609 4.215 1 98.94 80 HIS B CA 1
ATOM 2230 C C . HIS B 1 80 ? -8.047 13.039 4.391 1 98.94 80 HIS B C 1
ATOM 2232 O O . HIS B 1 80 ? -7.555 13.953 3.721 1 98.94 80 HIS B O 1
ATOM 2238 N N . THR B 1 81 ? -9.031 13.234 5.262 1 98.88 81 THR B N 1
ATOM 2239 C CA . THR B 1 81 ? -9.477 14.594 5.547 1 98.88 81 THR B CA 1
ATOM 2240 C C . THR B 1 81 ? -8.305 15.445 6.031 1 98.88 81 THR B C 1
ATOM 2242 O O . THR B 1 81 ? -8.125 16.578 5.57 1 98.88 81 THR B O 1
ATOM 2245 N N . PHE B 1 82 ? -7.551 14.859 6.945 1 98.81 82 PHE B N 1
ATOM 2246 C CA . PHE B 1 82 ? -6.375 15.547 7.473 1 98.81 82 PHE B CA 1
ATOM 2247 C C . PHE B 1 82 ? -5.371 15.836 6.367 1 98.81 82 PHE B C 1
ATOM 2249 O O . PHE B 1 82 ? -4.777 16.906 6.324 1 98.81 82 PHE B O 1
ATOM 2256 N N . PHE B 1 83 ? -5.188 14.953 5.395 1 98.94 83 PHE B N 1
ATOM 2257 C CA . PHE B 1 83 ? -4.234 15.055 4.297 1 98.94 83 PHE B CA 1
ATOM 2258 C C . PHE B 1 83 ? -4.629 16.172 3.338 1 98.94 83 PHE B C 1
ATOM 2260 O O . PHE B 1 83 ? -3.779 16.953 2.92 1 98.94 83 PHE B O 1
ATOM 2267 N N . TRP B 1 84 ? -5.914 16.234 2.982 1 98.81 84 TRP B N 1
ATOM 2268 C CA . TRP B 1 84 ? -6.344 17.297 2.09 1 98.81 84 TRP B CA 1
ATOM 2269 C C . TRP B 1 84 ? -6.023 18.672 2.682 1 98.81 84 TRP B C 1
ATOM 2271 O O . TRP B 1 84 ? -5.609 19.578 1.964 1 98.81 84 TRP B O 1
ATOM 2281 N N . ASN B 1 85 ? -6.211 18.75 3.973 1 98.75 85 ASN B N 1
ATOM 2282 C CA . ASN B 1 85 ? -5.945 20.016 4.641 1 98.75 85 ASN B CA 1
ATOM 2283 C C . ASN B 1 85 ? -4.449 20.266 4.797 1 98.75 85 ASN B C 1
ATOM 2285 O O . ASN B 1 85 ? -4.023 21.406 5.027 1 98.75 85 ASN B O 1
ATOM 2289 N N . SER B 1 86 ? -3.656 19.25 4.707 1 98.88 86 SER B N 1
ATOM 2290 C CA . SER B 1 86 ? -2.203 19.359 4.809 1 98.88 86 SER B CA 1
ATOM 2291 C C . SER B 1 86 ? -1.59 19.859 3.506 1 98.88 86 SER B C 1
ATOM 2293 O O . SER B 1 86 ? -0.381 20.094 3.432 1 98.88 86 SER B O 1
ATOM 2295 N N . LEU B 1 87 ? -2.41 20 2.5 1 98.69 87 LEU B N 1
ATOM 2296 C CA . LEU B 1 87 ? -2.021 20.516 1.193 1 98.69 87 LEU B CA 1
ATOM 2297 C C . LEU B 1 87 ? -2.604 21.906 0.966 1 98.69 87 LEU B C 1
ATOM 2299 O O . LEU B 1 87 ? -3.703 22.219 1.439 1 98.69 87 LEU B O 1
ATOM 2303 N N . LYS B 1 88 ? -1.936 22.641 0.182 1 97.06 88 LYS B N 1
ATOM 2304 C CA . LYS B 1 88 ? -2.484 23.938 -0.248 1 97.06 88 LYS B CA 1
ATOM 2305 C C . LYS B 1 88 ? -1.85 24.391 -1.557 1 97.06 88 LYS B C 1
ATOM 2307 O O . LYS B 1 88 ? -0.654 24.188 -1.778 1 97.06 88 LYS B O 1
ATOM 2312 N N . PRO B 1 89 ? -2.719 24.938 -2.467 1 96.94 89 PRO B N 1
ATOM 2313 C CA . PRO B 1 89 ? -2.113 25.547 -3.656 1 96.94 89 PRO B CA 1
ATOM 2314 C C . PRO B 1 89 ? -1.058 26.594 -3.314 1 96.94 89 PRO B C 1
ATOM 2316 O O . PRO B 1 89 ? -1.251 27.391 -2.393 1 96.94 89 PRO B O 1
ATOM 2319 N N . ALA B 1 90 ? 0.039 26.562 -4.016 1 96.12 90 ALA B N 1
ATOM 2320 C CA . ALA B 1 90 ? 1.163 27.469 -3.752 1 96.12 90 ALA B CA 1
ATOM 2321 C C . ALA B 1 90 ? 1.672 27.297 -2.322 1 96.12 90 ALA B C 1
ATOM 2323 O O . ALA B 1 90 ? 2.02 28.281 -1.663 1 96.12 90 ALA B O 1
ATOM 2324 N N . GLY B 1 91 ? 1.551 26.109 -1.874 1 97.31 91 GLY B N 1
ATOM 2325 C CA . GLY B 1 91 ? 2.09 25.797 -0.561 1 97.31 91 GLY B CA 1
ATOM 2326 C C . GLY B 1 91 ? 3.605 25.766 -0.527 1 97.31 91 GLY B C 1
ATOM 2327 O O . GLY B 1 91 ? 4.262 26.516 -1.259 1 97.31 91 GLY B O 1
ATOM 2328 N N . GLY B 1 92 ? 4.105 25.016 0.333 1 97.12 92 GLY B N 1
ATOM 2329 C CA . GLY B 1 92 ? 5.547 24.984 0.514 1 97.12 92 GLY B CA 1
ATOM 2330 C C . GLY B 1 92 ? 6.062 26.141 1.353 1 97.12 92 GLY B C 1
ATOM 2331 O O . GLY B 1 92 ? 5.395 26.594 2.287 1 97.12 92 GLY B O 1
ATOM 2332 N N . GLY B 1 93 ? 7.289 26.516 1.077 1 96.5 93 GLY B N 1
ATOM 2333 C CA . GLY B 1 93 ? 7.898 27.547 1.893 1 96.5 93 GLY B CA 1
ATOM 2334 C C . GLY B 1 93 ? 8.297 27.062 3.275 1 96.5 93 GLY B C 1
ATOM 2335 O O . GLY B 1 93 ? 8.773 25.938 3.43 1 96.5 93 GLY B O 1
ATOM 2336 N N . ALA B 1 94 ? 8.18 28.078 4.25 1 97.31 94 ALA B N 1
ATOM 2337 C CA . ALA B 1 94 ? 8.586 27.766 5.621 1 97.31 94 ALA B CA 1
ATOM 2338 C C . ALA B 1 94 ? 7.559 28.297 6.625 1 97.31 94 ALA B C 1
ATOM 2340 O O . ALA B 1 94 ? 6.895 29.297 6.375 1 97.31 94 ALA B O 1
ATOM 2341 N N . PRO B 1 95 ? 7.414 27.484 7.664 1 97.19 95 PRO B N 1
ATOM 2342 C CA . PRO B 1 95 ? 6.578 28.031 8.734 1 97.19 95 PRO B CA 1
ATOM 2343 C C . PRO B 1 95 ? 7.129 29.328 9.312 1 97.19 95 PRO B C 1
ATOM 2345 O O . PRO B 1 95 ? 8.289 29.672 9.07 1 97.19 95 PRO B O 1
ATOM 2348 N N . THR B 1 96 ? 6.324 30.016 10 1 96.5 96 THR B N 1
ATOM 2349 C CA . THR B 1 96 ? 6.742 31.266 10.617 1 96.5 96 THR B CA 1
ATOM 2350 C C . THR B 1 96 ? 6.246 31.359 12.062 1 96.5 96 THR B C 1
ATOM 2352 O O . THR B 1 96 ? 5.543 30.453 12.531 1 96.5 96 THR B O 1
ATOM 2355 N N . GLY B 1 97 ? 6.723 32.344 12.773 1 96.94 97 GLY B N 1
ATOM 2356 C CA . GLY B 1 97 ? 6.199 32.625 14.102 1 96.94 97 GLY B CA 1
ATOM 2357 C C . GLY B 1 97 ? 6.602 31.594 15.133 1 96.94 97 GLY B C 1
ATOM 2358 O O . GLY B 1 97 ? 7.711 31.062 15.086 1 96.94 97 GLY B O 1
ATOM 2359 N N . GLU B 1 98 ? 5.688 31.422 16.078 1 96.94 98 GLU B N 1
ATOM 2360 C CA . GLU B 1 98 ? 5.961 30.531 17.203 1 96.94 98 GLU B CA 1
ATOM 2361 C C . GLU B 1 98 ? 6.199 29.094 16.75 1 96.94 98 GLU B C 1
ATOM 2363 O O . GLU B 1 98 ? 7.02 28.391 17.328 1 96.94 98 GLU B O 1
ATOM 2368 N N . PHE B 1 99 ? 5.504 28.734 15.758 1 97.94 99 PHE B N 1
ATOM 2369 C CA . PHE B 1 99 ? 5.652 27.375 15.25 1 97.94 99 PHE B CA 1
ATOM 2370 C C . PHE B 1 99 ? 7.043 27.156 14.664 1 97.94 99 PHE B C 1
ATOM 2372 O O . PHE B 1 99 ? 7.68 26.141 14.914 1 97.94 99 PHE B O 1
ATOM 2379 N N . ALA B 1 100 ? 7.543 28.094 13.906 1 98.19 100 ALA B N 1
ATOM 2380 C CA . ALA B 1 100 ? 8.891 28.031 13.352 1 98.19 100 ALA B CA 1
ATOM 2381 C C . ALA B 1 100 ? 9.938 27.969 14.461 1 98.19 100 ALA B C 1
ATOM 2383 O O . ALA B 1 100 ? 10.914 27.219 14.359 1 98.19 100 ALA B O 1
ATOM 2384 N N . ALA B 1 101 ? 9.727 28.781 15.445 1 98.25 101 ALA B N 1
ATOM 2385 C CA . ALA B 1 101 ? 10.648 28.781 16.578 1 98.25 101 ALA B CA 1
ATOM 2386 C C . ALA B 1 101 ? 10.68 27.422 17.266 1 98.25 101 ALA B C 1
ATOM 2388 O O . ALA B 1 101 ? 11.75 26.938 17.656 1 98.25 101 ALA B O 1
ATOM 2389 N N . LYS B 1 102 ? 9.484 26.844 17.422 1 98.06 102 LYS B N 1
ATOM 2390 C CA . LYS B 1 102 ? 9.391 25.531 18.062 1 98.06 102 LYS B CA 1
ATOM 2391 C C . LYS B 1 102 ? 10.078 24.453 17.219 1 98.06 102 LYS B C 1
ATOM 2393 O O . LYS B 1 102 ? 10.727 23.562 17.766 1 98.06 102 LYS B O 1
ATOM 2398 N N . ILE B 1 103 ? 9.938 24.469 15.922 1 98.56 103 ILE B N 1
ATOM 2399 C CA . ILE B 1 103 ? 10.617 23.547 15.023 1 98.56 103 ILE B CA 1
ATOM 2400 C C . ILE B 1 103 ? 12.125 23.656 15.203 1 98.56 103 ILE B C 1
ATOM 2402 O O . ILE B 1 103 ? 12.82 22.641 15.344 1 98.56 103 ILE B O 1
ATOM 2406 N N . ASN B 1 104 ? 12.594 24.906 15.211 1 98.44 104 ASN B N 1
ATOM 2407 C CA . ASN B 1 104 ? 14.023 25.109 15.406 1 98.44 104 ASN B CA 1
ATOM 2408 C C . ASN B 1 104 ? 14.492 24.578 16.766 1 98.44 104 ASN B C 1
ATOM 2410 O O . ASN B 1 104 ? 15.578 24 16.859 1 98.44 104 ASN B O 1
ATOM 2414 N N . GLN B 1 105 ? 13.711 24.766 17.688 1 98.5 105 GLN B N 1
ATOM 2415 C CA . GLN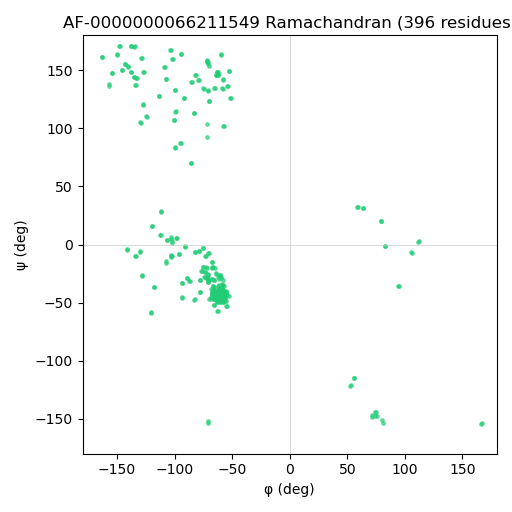 B 1 105 ? 14.047 24.297 19.016 1 98.5 105 GLN B CA 1
ATOM 2416 C C . GLN B 1 105 ? 14.117 22.781 19.078 1 98.5 105 GLN B C 1
ATOM 2418 O O . GLN B 1 105 ? 15.062 22.219 19.641 1 98.5 105 GLN B O 1
ATOM 2423 N N . ASP B 1 106 ? 13.164 22.094 18.531 1 98.62 106 ASP B N 1
ATOM 2424 C CA . ASP B 1 106 ? 13.016 20.656 18.75 1 98.62 106 ASP B CA 1
ATOM 2425 C C . ASP B 1 106 ? 13.844 19.859 17.75 1 98.62 106 ASP B C 1
ATOM 2427 O O . ASP B 1 106 ? 14.352 18.781 18.062 1 98.62 106 ASP B O 1
ATOM 2431 N N . PHE B 1 107 ? 14.031 20.391 16.531 1 98.69 107 PHE B N 1
ATOM 2432 C CA . PHE B 1 107 ? 14.727 19.656 15.484 1 98.69 107 PHE B CA 1
ATOM 2433 C C . PHE B 1 107 ? 16.109 20.234 15.242 1 98.69 107 PHE B C 1
ATOM 2435 O O . PHE B 1 107 ? 16.953 19.609 14.609 1 98.69 107 PHE B O 1
ATOM 2442 N N . GLY B 1 108 ? 16.344 21.422 15.727 1 98.62 108 GLY B N 1
ATOM 2443 C CA . GLY B 1 108 ? 17.578 22.141 15.469 1 98.62 108 GLY B CA 1
ATOM 2444 C C . GLY B 1 108 ? 17.484 23.094 14.297 1 98.62 108 GLY B C 1
ATOM 2445 O O . GLY B 1 108 ? 18.109 24.156 14.305 1 98.62 108 GLY B O 1
ATOM 2446 N N . SER B 1 109 ? 16.734 22.703 13.266 1 98.5 109 SER B N 1
ATOM 2447 C CA . SER B 1 109 ? 16.484 23.562 12.109 1 98.5 109 SER B CA 1
ATOM 2448 C C . SER B 1 109 ? 15.297 23.078 11.297 1 98.5 109 SER B C 1
ATOM 2450 O O . SER B 1 109 ? 14.883 21.922 11.422 1 98.5 109 SER B O 1
ATOM 2452 N N . PHE B 1 110 ? 14.789 23.984 10.508 1 98.5 110 PHE B N 1
ATOM 2453 C CA . PHE B 1 110 ? 13.727 23.625 9.578 1 98.5 110 PHE B CA 1
ATOM 2454 C C . PHE B 1 110 ? 14.203 22.578 8.578 1 98.5 110 PHE B C 1
ATOM 2456 O O . PHE B 1 110 ? 13.469 21.641 8.242 1 98.5 110 PHE B O 1
ATOM 2463 N N . ASP B 1 111 ? 15.438 22.703 8.094 1 98.5 111 ASP B N 1
ATOM 2464 C CA . ASP B 1 111 ? 16.016 21.75 7.152 1 98.5 111 ASP B CA 1
ATOM 2465 C C . ASP B 1 111 ? 16.078 20.344 7.766 1 98.5 111 ASP B C 1
ATOM 2467 O O . ASP B 1 111 ? 15.859 19.359 7.074 1 98.5 111 ASP B O 1
ATOM 2471 N N . LYS B 1 112 ? 16.375 20.281 9.023 1 98.69 112 LYS B N 1
ATOM 2472 C CA . LYS B 1 112 ? 16.438 19 9.711 1 98.69 112 LYS B CA 1
ATOM 2473 C C . LYS B 1 112 ? 15.047 18.375 9.82 1 98.69 112 LYS B C 1
ATOM 2475 O O . LYS B 1 112 ? 14.906 17.156 9.703 1 98.69 112 LYS B O 1
ATOM 2480 N N . LEU B 1 113 ? 14.016 19.219 10.133 1 98.81 113 LEU B N 1
ATOM 2481 C CA . LEU B 1 113 ? 12.648 18.688 10.102 1 98.81 113 LEU B CA 1
ATOM 2482 C C . LEU B 1 113 ? 12.328 18.094 8.734 1 98.81 113 LEU B C 1
ATOM 2484 O O . LEU B 1 113 ? 11.828 16.969 8.641 1 98.81 113 LEU B O 1
ATOM 2488 N N . LYS B 1 114 ? 12.625 18.844 7.684 1 98.69 114 LYS B N 1
ATOM 2489 C CA . LYS B 1 114 ? 12.32 18.391 6.332 1 98.69 114 LYS B CA 1
ATOM 2490 C C . LYS B 1 114 ? 13.023 17.062 6.035 1 98.69 114 LYS B C 1
ATOM 2492 O O . LYS B 1 114 ? 12.438 16.172 5.41 1 98.69 114 LYS B O 1
ATOM 2497 N N . GLU B 1 115 ? 14.227 16.969 6.441 1 98.75 115 GLU B N 1
ATOM 2498 C CA . GLU B 1 115 ? 15 15.742 6.246 1 98.75 115 GLU B CA 1
ATOM 2499 C C . GLU B 1 115 ? 14.336 14.555 6.949 1 98.75 115 GLU B C 1
ATOM 2501 O O . GLU B 1 115 ? 14.164 13.492 6.355 1 98.75 115 GLU B O 1
ATOM 2506 N N . GLU B 1 116 ? 13.992 14.711 8.195 1 98.88 116 GLU B N 1
ATOM 2507 C CA . GLU B 1 116 ? 13.375 13.641 8.977 1 98.88 116 GLU B CA 1
ATOM 2508 C C . GLU B 1 116 ? 12.008 13.258 8.414 1 98.88 116 GLU B C 1
ATOM 2510 O O . GLU B 1 116 ? 11.664 12.078 8.352 1 98.88 116 GLU B O 1
ATOM 2515 N N . PHE B 1 117 ? 11.25 14.312 8.094 1 98.94 117 PHE B N 1
ATOM 2516 C CA . PHE B 1 117 ? 9.93 14.078 7.516 1 98.94 117 PHE B CA 1
ATOM 2517 C C . PHE B 1 117 ? 10.047 13.312 6.203 1 98.94 117 PHE B C 1
ATOM 2519 O O . PHE B 1 117 ? 9.305 12.352 5.973 1 98.94 117 PHE B O 1
ATOM 2526 N N . SER B 1 118 ? 11 13.711 5.352 1 98.88 118 SER B N 1
ATOM 2527 C CA . SER B 1 118 ? 11.234 13.031 4.082 1 98.88 118 SER B CA 1
ATOM 2528 C C . SER B 1 118 ? 11.641 11.578 4.297 1 98.88 118 SER B C 1
ATOM 2530 O O . SER B 1 118 ? 11.18 10.688 3.588 1 98.88 118 SER B O 1
ATOM 2532 N N . ASN B 1 119 ? 12.477 11.383 5.238 1 98.81 119 ASN B N 1
ATOM 2533 C CA . ASN B 1 119 ? 12.938 10.023 5.539 1 98.81 119 ASN B CA 1
ATOM 2534 C C . ASN B 1 119 ? 11.789 9.141 6.012 1 98.81 119 ASN B C 1
ATOM 2536 O O . ASN B 1 119 ? 11.672 7.988 5.586 1 98.81 119 ASN B O 1
ATOM 2540 N N . ALA B 1 120 ? 10.922 9.656 6.91 1 98.88 120 ALA B N 1
ATOM 2541 C CA . ALA B 1 120 ? 9.766 8.898 7.395 1 98.88 120 ALA B CA 1
ATOM 2542 C C . ALA B 1 120 ? 8.844 8.523 6.242 1 98.88 120 ALA B C 1
ATOM 2544 O O . ALA B 1 120 ? 8.406 7.371 6.145 1 98.88 120 ALA B O 1
ATOM 2545 N N . ALA B 1 121 ? 8.617 9.508 5.391 1 98.88 121 ALA B N 1
ATOM 2546 C CA . ALA B 1 121 ? 7.73 9.289 4.254 1 98.88 121 ALA B CA 1
ATOM 2547 C C . ALA B 1 121 ? 8.32 8.266 3.289 1 98.88 121 ALA B C 1
ATOM 2549 O O . ALA B 1 121 ? 7.609 7.383 2.797 1 98.88 121 ALA B O 1
ATOM 2550 N N . ALA B 1 122 ? 9.617 8.367 3.043 1 98.56 122 ALA B N 1
ATOM 2551 C CA . ALA B 1 122 ? 10.281 7.508 2.068 1 98.56 122 ALA B CA 1
ATOM 2552 C C . ALA B 1 122 ? 10.391 6.074 2.584 1 98.56 122 ALA B C 1
ATOM 2554 O O . ALA B 1 122 ? 10.344 5.121 1.802 1 98.56 122 ALA B O 1
ATOM 2555 N N . THR B 1 123 ? 10.477 5.938 3.92 1 97.94 123 THR B N 1
ATOM 2556 C CA . THR B 1 123 ? 10.867 4.637 4.449 1 97.94 123 THR B CA 1
ATOM 2557 C C . THR B 1 123 ? 9.648 3.891 4.996 1 97.94 123 THR B C 1
ATOM 2559 O O . THR B 1 123 ? 9.758 2.74 5.422 1 97.94 123 THR B O 1
ATOM 2562 N N . GLN B 1 124 ? 8.516 4.559 5.102 1 98.44 124 GLN B N 1
ATOM 2563 C CA . GLN B 1 124 ? 7.309 3.797 5.414 1 98.44 124 GLN B CA 1
ATOM 2564 C C . GLN B 1 124 ? 7.066 2.703 4.379 1 98.44 124 GLN B C 1
ATOM 2566 O O . GLN B 1 124 ? 6.582 2.98 3.277 1 98.44 124 GLN B O 1
ATOM 2571 N N . PHE B 1 125 ? 7.41 1.489 4.746 1 97.56 125 PHE B N 1
ATOM 2572 C CA . PHE B 1 125 ? 7.285 0.4 3.785 1 97.56 125 PHE B CA 1
ATOM 2573 C C . PHE B 1 125 ? 5.82 0.065 3.531 1 97.56 125 PHE B C 1
ATOM 2575 O O . PHE B 1 125 ? 5.035 -0.063 4.473 1 97.56 125 PHE B O 1
ATOM 2582 N N . GLY B 1 126 ? 5.527 -0.045 2.248 1 97.25 126 GLY B N 1
ATOM 2583 C CA . GLY B 1 126 ? 4.148 -0.323 1.879 1 97.25 126 GLY B CA 1
ATOM 2584 C C . GLY B 1 126 ? 3.234 0.879 2.029 1 97.25 126 GLY B C 1
ATOM 2585 O O . GLY B 1 126 ? 3.619 2.002 1.693 1 97.25 126 GLY B O 1
ATOM 2586 N N . SER B 1 127 ? 2.004 0.657 2.43 1 98.38 127 SER B N 1
ATOM 2587 C CA . SER B 1 127 ? 0.998 1.703 2.578 1 98.38 127 SER B CA 1
ATOM 2588 C C . SER B 1 127 ? 1.095 2.373 3.945 1 98.38 127 SER B C 1
ATOM 2590 O O . SER B 1 127 ? 1.339 1.708 4.953 1 98.38 127 SER B O 1
ATOM 2592 N N . GLY B 1 128 ? 0.925 3.703 3.93 1 98.75 128 GLY B N 1
ATOM 2593 C CA . GLY B 1 128 ? 0.926 4.391 5.215 1 98.75 128 GLY B CA 1
ATOM 2594 C C . GLY B 1 128 ? 1.052 5.895 5.086 1 98.75 128 GLY B C 1
ATOM 2595 O O . GLY B 1 128 ? 0.563 6.484 4.117 1 98.75 128 GLY B O 1
ATOM 2596 N N . TRP B 1 129 ? 1.603 6.422 6.164 1 98.94 129 TRP B N 1
ATOM 2597 C CA . TRP B 1 129 ? 1.59 7.871 6.316 1 98.94 129 TRP B CA 1
ATOM 2598 C C . TRP B 1 129 ? 2.848 8.359 7.027 1 98.94 129 TRP B C 1
ATOM 2600 O O . TRP B 1 129 ? 3.402 7.652 7.875 1 98.94 129 TRP B O 1
ATOM 2610 N N . ALA B 1 130 ? 3.275 9.531 6.734 1 98.94 130 ALA B N 1
ATOM 2611 C CA . ALA B 1 130 ? 4.238 10.273 7.547 1 98.94 130 ALA B CA 1
ATOM 2612 C C . ALA B 1 130 ? 3.562 11.422 8.289 1 98.94 130 ALA B C 1
ATOM 2614 O O . ALA B 1 130 ? 2.682 12.086 7.742 1 98.94 130 ALA B O 1
ATOM 2615 N N . TRP B 1 131 ? 4.023 11.648 9.555 1 98.94 131 TRP B N 1
ATOM 2616 C CA . TRP B 1 131 ? 3.334 12.617 10.398 1 98.94 131 TRP B CA 1
ATOM 2617 C C . TRP B 1 131 ? 4.328 13.547 11.086 1 98.94 131 TRP B C 1
ATOM 2619 O O . TRP B 1 131 ? 5.391 13.109 11.539 1 98.94 131 TRP B O 1
ATOM 2629 N N . LEU B 1 132 ? 4.012 14.773 11.117 1 98.94 132 LEU B N 1
ATOM 2630 C CA . LEU B 1 132 ? 4.504 15.672 12.164 1 98.94 132 LEU B CA 1
ATOM 2631 C C . LEU B 1 132 ? 3.533 15.727 13.336 1 98.94 132 LEU B C 1
ATOM 2633 O O . LEU B 1 132 ? 2.34 15.969 13.148 1 98.94 132 LEU B O 1
ATOM 2637 N N . ILE B 1 133 ? 4.008 15.469 14.531 1 98.81 133 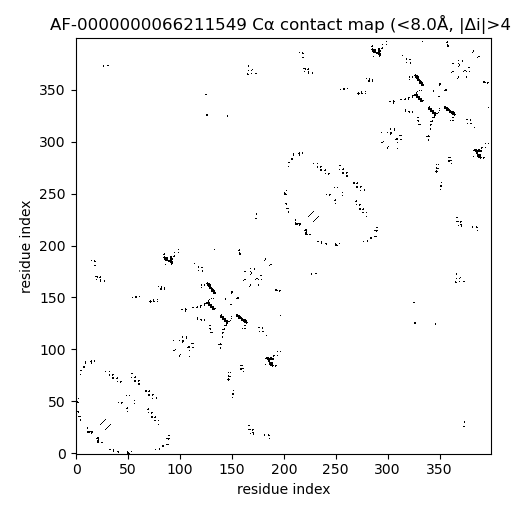ILE B N 1
ATOM 2638 C CA . ILE B 1 133 ? 3.119 15.398 15.68 1 98.81 133 ILE B CA 1
ATOM 2639 C C . ILE B 1 133 ? 3.652 16.281 16.797 1 98.81 133 ILE B C 1
ATOM 2641 O O . ILE B 1 133 ? 4.812 16.703 16.766 1 98.81 133 ILE B O 1
ATOM 2645 N N . ASP B 1 134 ? 2.807 16.625 17.688 1 98 134 ASP B N 1
ATOM 2646 C CA . ASP B 1 134 ? 3.16 17.188 19 1 98 134 ASP B CA 1
ATOM 2647 C C . ASP B 1 134 ? 3.074 16.109 20.078 1 98 134 ASP B C 1
ATOM 2649 O O . ASP B 1 134 ? 1.98 15.672 20.438 1 98 134 ASP B O 1
ATOM 2653 N N . ASP B 1 135 ? 4.191 15.68 20.531 1 95.88 135 ASP B N 1
ATOM 2654 C CA . ASP B 1 135 ? 4.277 14.648 21.562 1 95.88 135 ASP B CA 1
ATOM 2655 C C . ASP B 1 135 ? 4.531 15.266 22.938 1 95.88 135 ASP B C 1
ATOM 2657 O O . ASP B 1 135 ? 5.656 15.227 23.438 1 95.88 135 ASP B O 1
ATOM 2661 N N . GLY B 1 136 ? 3.451 15.719 23.609 1 93.19 136 GLY B N 1
ATOM 2662 C CA . GLY B 1 136 ? 3.574 16.297 24.938 1 93.19 136 GLY B CA 1
ATOM 2663 C C . GLY B 1 136 ? 4.402 17.562 24.953 1 93.19 136 GLY B C 1
ATOM 2664 O O . GLY B 1 136 ? 5.195 17.781 25.875 1 93.19 136 GLY B O 1
ATOM 2665 N N . GLY B 1 137 ? 4.383 18.281 23.938 1 95.5 137 GLY B N 1
ATOM 2666 C CA . GLY B 1 137 ? 5.094 19.562 23.891 1 95.5 137 GLY B CA 1
ATOM 2667 C C . GLY B 1 137 ? 6.359 19.5 23.047 1 95.5 137 GLY B C 1
ATOM 2668 O O . GLY B 1 137 ? 7.016 20.531 22.844 1 95.5 137 GLY B O 1
ATOM 2669 N N . THR B 1 138 ? 6.66 18.312 22.641 1 97.75 138 THR B N 1
ATOM 2670 C CA . THR B 1 138 ? 7.824 18.156 21.766 1 97.75 138 THR B CA 1
ATOM 2671 C C . THR B 1 138 ? 7.398 17.703 20.375 1 97.75 138 THR B C 1
ATOM 2673 O O . THR B 1 138 ? 6.652 16.734 20.219 1 97.75 138 THR B O 1
ATOM 2676 N N . LEU B 1 139 ? 7.879 18.453 19.344 1 98.75 139 LEU B N 1
ATOM 2677 C CA . LEU B 1 139 ? 7.574 18.078 17.969 1 98.75 139 LEU B CA 1
ATOM 2678 C C . LEU B 1 139 ? 8.406 16.875 17.547 1 98.75 139 LEU B C 1
ATOM 2680 O O . LEU B 1 139 ? 9.602 16.797 17.844 1 98.75 139 LEU B O 1
ATOM 2684 N N . LYS B 1 140 ? 7.762 15.938 16.922 1 98.75 140 LYS B N 1
ATOM 2685 C CA . LYS B 1 140 ? 8.43 14.742 16.422 1 98.75 140 LYS B CA 1
ATOM 2686 C C . LYS B 1 140 ? 7.871 14.336 15.062 1 98.75 140 LYS B C 1
ATOM 2688 O O . LYS B 1 140 ? 6.75 14.711 14.703 1 98.75 140 LYS B O 1
ATOM 2693 N N . VAL B 1 141 ? 8.664 13.695 14.305 1 98.88 141 VAL B N 1
ATOM 2694 C CA . VAL B 1 141 ? 8.227 13.039 13.07 1 98.88 141 VAL B CA 1
ATOM 2695 C C . VAL B 1 141 ? 8.023 11.547 13.328 1 98.88 141 VAL B C 1
ATOM 2697 O O . VAL B 1 141 ? 8.828 10.914 14.008 1 98.88 141 VAL B O 1
ATOM 2700 N N . THR B 1 142 ? 6.902 11.031 12.875 1 98.69 142 THR B N 1
ATOM 2701 C CA . THR B 1 142 ? 6.633 9.602 12.953 1 98.69 142 THR B CA 1
ATOM 2702 C C . THR B 1 142 ? 5.992 9.102 11.656 1 98.69 142 THR B C 1
ATOM 2704 O O . THR B 1 142 ? 5.773 9.875 10.727 1 98.69 142 THR B O 1
ATOM 2707 N N . LYS B 1 143 ? 5.859 7.832 11.516 1 98.69 143 LYS B N 1
ATOM 2708 C CA . LYS B 1 143 ? 5.16 7.211 10.398 1 98.69 143 LYS B CA 1
ATOM 2709 C C . LYS B 1 143 ? 4.285 6.051 10.875 1 98.69 143 LYS B C 1
ATOM 2711 O O . LYS B 1 143 ? 4.547 5.457 11.922 1 98.69 143 LYS B O 1
ATOM 2716 N N . THR B 1 144 ? 3.189 5.828 10.195 1 98.69 144 THR B N 1
ATOM 2717 C CA . THR B 1 144 ? 2.273 4.758 10.578 1 98.69 144 THR B CA 1
ATOM 2718 C C . THR B 1 144 ? 1.867 3.936 9.359 1 98.69 144 THR B C 1
ATOM 2720 O O . THR B 1 144 ? 1.687 4.48 8.266 1 98.69 144 THR B O 1
ATOM 2723 N N . PRO B 1 145 ? 1.714 2.637 9.531 1 98.38 145 PRO B N 1
ATOM 2724 C CA . PRO B 1 145 ? 1.303 1.769 8.422 1 98.38 145 PRO B CA 1
ATOM 2725 C C . PRO B 1 145 ? -0.207 1.781 8.195 1 98.38 145 PRO B C 1
ATOM 2727 O O . PRO B 1 145 ? -0.979 1.911 9.148 1 98.38 145 PRO B O 1
ATOM 2730 N N . ASN B 1 146 ? -0.648 1.675 7.004 1 98.31 146 ASN B N 1
ATOM 2731 C CA . ASN B 1 146 ? -2.037 1.458 6.613 1 98.31 146 ASN B CA 1
ATOM 2732 C C . ASN B 1 146 ? -2.955 2.533 7.188 1 98.31 146 ASN B C 1
ATOM 2734 O O . ASN B 1 146 ? -2.738 3.727 6.957 1 98.31 146 ASN B O 1
ATOM 2738 N N . ALA B 1 147 ? -3.852 2.148 8.07 1 98.62 147 ALA B N 1
ATOM 2739 C CA . ALA B 1 147 ? -4.863 3.111 8.5 1 98.62 147 ALA B CA 1
ATOM 2740 C C . ALA B 1 147 ? -4.453 3.787 9.805 1 98.62 147 ALA B C 1
ATOM 2742 O O . ALA B 1 147 ? -5.074 4.766 10.227 1 98.62 147 ALA B O 1
ATOM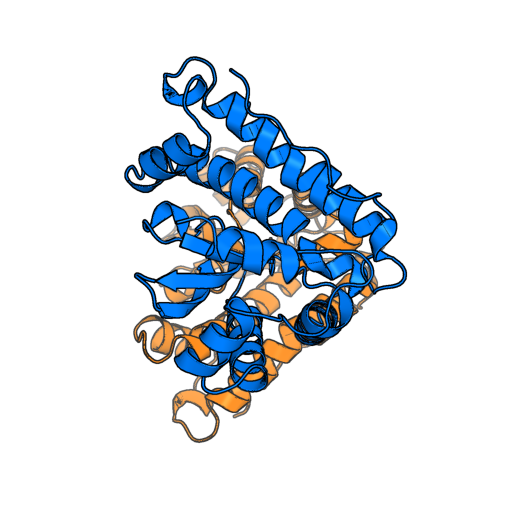 2743 N N . GLU B 1 148 ? -3.4 3.318 10.422 1 98.62 148 GLU B N 1
ATOM 2744 C CA . GLU B 1 148 ? -3.012 3.824 11.734 1 98.62 148 GLU B CA 1
ATOM 2745 C C . GLU B 1 148 ? -2.645 5.305 11.672 1 98.62 148 GLU B C 1
ATOM 2747 O O . GLU B 1 148 ? -2.195 5.793 10.633 1 98.62 148 GLU B O 1
ATOM 2752 N N . ASN B 1 149 ? -2.928 5.98 12.781 1 98.75 149 ASN B N 1
ATOM 2753 C CA . ASN B 1 149 ? -2.658 7.414 12.859 1 98.75 149 ASN B CA 1
ATOM 2754 C C . ASN B 1 149 ? -2.346 7.848 14.281 1 98.75 149 ASN B C 1
ATOM 2756 O O . ASN B 1 149 ? -2.545 7.086 15.227 1 98.75 149 ASN B O 1
ATOM 2760 N N . PRO B 1 150 ? -1.769 9 14.469 1 98.56 150 PRO B N 1
ATOM 2761 C CA . PRO B 1 150 ? -1.392 9.484 15.805 1 98.56 150 PRO B CA 1
ATOM 2762 C C . PRO B 1 150 ? -2.58 9.555 16.766 1 98.56 150 PRO B C 1
ATOM 2764 O O . PRO B 1 150 ? -2.439 9.258 17.953 1 98.56 150 PRO B O 1
ATOM 2767 N N . LEU B 1 151 ? -3.76 9.898 16.312 1 97.94 151 LEU B N 1
ATOM 2768 C CA . LEU B 1 151 ? -4.953 10.008 17.141 1 97.94 151 LEU B CA 1
ATOM 2769 C C . LEU B 1 151 ? -5.246 8.688 17.859 1 97.94 151 LEU B C 1
ATOM 2771 O O . LEU B 1 151 ? -5.602 8.68 19.031 1 97.94 151 LEU B O 1
ATOM 2775 N N . ALA B 1 152 ? -5.137 7.586 17.156 1 97.44 152 ALA B N 1
ATOM 2776 C CA . ALA B 1 152 ? -5.383 6.266 17.734 1 97.44 152 ALA B CA 1
ATOM 2777 C C . ALA B 1 152 ? -4.438 5.988 18.906 1 97.44 152 ALA B C 1
ATOM 2779 O O . ALA B 1 152 ? -4.785 5.242 19.812 1 97.44 152 ALA B O 1
ATOM 2780 N N . HIS B 1 153 ? -3.279 6.582 18.891 1 96.31 153 HIS B N 1
ATOM 2781 C CA . HIS B 1 153 ? -2.273 6.363 19.922 1 96.31 153 HIS B CA 1
ATOM 2782 C C . HIS B 1 153 ? -2.301 7.473 20.969 1 96.31 153 HIS B C 1
ATOM 2784 O O . HIS B 1 153 ? -1.384 7.59 21.781 1 96.31 153 HIS B O 1
ATOM 2790 N N . GLY B 1 154 ? -3.244 8.352 20.875 1 94.88 154 GLY B N 1
ATOM 2791 C CA . GLY B 1 154 ? -3.393 9.438 21.828 1 94.88 154 GLY B CA 1
ATOM 2792 C C . GLY B 1 154 ? -2.438 10.594 21.578 1 94.88 154 GLY B C 1
ATOM 2793 O O . GLY B 1 154 ? -2.125 11.359 22.484 1 94.88 154 GLY B O 1
ATOM 2794 N N . GLN B 1 155 ? -1.926 10.695 20.391 1 96.75 155 GLN B N 1
ATOM 2795 C CA . GLN B 1 155 ? -0.997 11.758 20.016 1 96.75 155 GLN B CA 1
ATOM 2796 C C . GLN B 1 155 ? -1.697 12.836 19.203 1 96.75 155 GLN B C 1
ATOM 2798 O O . GLN B 1 155 ? -2.775 12.609 18.641 1 96.75 155 GLN B O 1
ATOM 2803 N N . LYS B 1 156 ? -1.088 13.969 19.188 1 97.94 156 LYS B N 1
ATOM 2804 C CA . LYS B 1 156 ? -1.656 15.094 18.438 1 97.94 156 LYS B CA 1
ATOM 2805 C C . LYS B 1 156 ? -0.99 15.25 17.078 1 97.94 156 LYS B C 1
ATOM 2807 O O . LYS B 1 156 ? 0.178 15.633 17 1 97.94 156 LYS B O 1
ATOM 2812 N N . ALA B 1 157 ? -1.688 15.055 16.062 1 98.69 157 ALA B N 1
ATOM 2813 C CA . ALA B 1 157 ? -1.19 15.234 14.695 1 98.69 157 ALA B CA 1
ATOM 2814 C C . ALA B 1 157 ? -1.18 16.719 14.305 1 98.69 157 ALA B C 1
ATOM 2816 O O . ALA B 1 157 ? -2.113 17.453 14.625 1 98.69 157 ALA B O 1
ATOM 2817 N N . LEU B 1 158 ? -0.127 17.109 13.57 1 98.88 158 LEU B N 1
ATOM 2818 C CA . LEU B 1 158 ? -0.032 18.5 13.117 1 98.88 158 LEU B CA 1
ATOM 2819 C C . LEU B 1 158 ? -0.05 18.578 11.594 1 98.88 158 LEU B C 1
ATOM 2821 O O . LEU B 1 158 ? -0.552 19.547 11.031 1 98.88 158 LEU B O 1
ATOM 2825 N N . LEU B 1 159 ? 0.559 17.641 10.953 1 98.81 159 LEU B N 1
ATOM 2826 C CA . LEU B 1 159 ? 0.734 17.562 9.508 1 98.81 159 LEU B CA 1
ATOM 2827 C C . LEU B 1 159 ? 0.919 16.125 9.055 1 98.81 159 LEU B C 1
ATOM 2829 O O . LEU B 1 159 ? 1.457 15.297 9.797 1 98.81 159 LEU B O 1
ATOM 2833 N N . THR B 1 160 ? 0.414 15.836 7.801 1 98.94 160 THR B N 1
ATOM 2834 C CA . THR B 1 160 ? 0.596 14.469 7.328 1 98.94 160 THR B CA 1
ATOM 2835 C C . THR B 1 160 ? 0.885 14.445 5.828 1 98.94 160 THR B C 1
ATOM 2837 O O . THR B 1 160 ? 0.575 15.406 5.117 1 98.94 160 THR B O 1
ATOM 2840 N N . LEU B 1 161 ? 1.514 13.43 5.391 1 98.94 161 LEU B N 1
ATOM 2841 C CA . LEU B 1 161 ? 1.66 13.07 3.984 1 98.94 161 LEU B CA 1
ATOM 2842 C C . LEU B 1 161 ? 1.234 11.625 3.748 1 98.94 161 LEU B C 1
ATOM 2844 O O . LEU B 1 161 ? 1.75 10.703 4.391 1 98.94 161 LEU B O 1
ATOM 2848 N N . ASP B 1 162 ? 0.242 11.492 2.891 1 98.94 162 ASP B N 1
ATOM 2849 C CA . ASP B 1 162 ? -0.181 10.172 2.426 1 98.94 162 ASP B CA 1
ATOM 2850 C C . ASP B 1 162 ? 0.866 9.555 1.503 1 98.94 162 ASP B C 1
ATOM 2852 O O . ASP B 1 162 ? 1.203 10.125 0.465 1 98.94 162 ASP B O 1
ATOM 2856 N N . VAL B 1 163 ? 1.341 8.352 1.859 1 98.81 163 VAL B N 1
ATOM 2857 C CA . VAL B 1 163 ? 2.322 7.742 0.968 1 98.81 163 VAL B CA 1
ATOM 2858 C C . VAL B 1 163 ? 1.79 6.406 0.454 1 98.81 163 VAL B C 1
ATOM 2860 O O . VAL B 1 163 ? 2.566 5.523 0.084 1 98.81 163 VAL B O 1
ATOM 2863 N N . TRP B 1 164 ? 0.476 6.133 0.584 1 98.75 164 TRP B N 1
ATOM 2864 C CA . TRP B 1 164 ? -0.118 5.113 -0.271 1 98.75 164 TRP B CA 1
ATOM 2865 C C . TRP B 1 164 ? 0.185 5.387 -1.74 1 98.75 164 TRP B C 1
ATOM 2867 O O . TRP B 1 164 ? 0.193 6.543 -2.172 1 98.75 164 TRP B O 1
ATOM 2877 N N . GLU B 1 165 ? 0.287 4.328 -2.523 1 98.62 165 GLU B N 1
ATOM 2878 C CA . GLU B 1 165 ? 0.71 4.535 -3.904 1 98.62 165 GLU B CA 1
ATOM 2879 C C . GLU B 1 165 ? -0.328 5.336 -4.688 1 98.62 165 GLU B C 1
ATOM 2881 O O . GLU B 1 165 ? 0.022 6.121 -5.57 1 98.62 165 GLU B O 1
ATOM 2886 N N . HIS B 1 166 ? -1.613 5.223 -4.348 1 98.69 166 HIS B N 1
ATOM 2887 C CA . HIS B 1 166 ? -2.631 5.949 -5.098 1 98.69 166 HIS B CA 1
ATOM 2888 C C . HIS B 1 166 ? -2.508 7.453 -4.879 1 98.69 166 HIS B C 1
ATOM 2890 O O . HIS B 1 166 ? -3.094 8.242 -5.625 1 98.69 166 HIS B O 1
ATOM 2896 N N . ALA B 1 167 ? -1.772 7.867 -3.881 1 98.56 167 ALA B N 1
ATOM 2897 C CA . ALA B 1 167 ? -1.628 9.289 -3.588 1 98.56 167 ALA B CA 1
ATOM 2898 C C . ALA B 1 167 ? -0.733 9.977 -4.617 1 98.56 167 ALA B C 1
ATOM 2900 O O . ALA B 1 167 ? -0.808 11.188 -4.805 1 98.56 167 ALA B O 1
ATOM 2901 N N . TYR B 1 168 ? 0.13 9.172 -5.266 1 98.31 168 TYR B N 1
ATOM 2902 C CA . TYR B 1 168 ? 1.116 9.875 -6.078 1 98.31 168 TYR B CA 1
ATOM 2903 C C . TYR B 1 168 ? 1.371 9.133 -7.387 1 98.31 168 TYR B C 1
ATOM 2905 O O . TYR B 1 168 ? 2.066 9.641 -8.273 1 98.31 168 TYR B O 1
ATOM 2913 N N . TYR B 1 169 ? 0.785 7.961 -7.602 1 98.25 169 TYR B N 1
ATOM 2914 C CA . TYR B 1 169 ? 1.184 7.117 -8.727 1 98.25 169 TYR B CA 1
ATOM 2915 C C . TYR B 1 169 ? 0.735 7.719 -10.047 1 98.25 169 TYR B C 1
ATOM 2917 O O . TYR B 1 169 ? 1.393 7.535 -11.078 1 98.25 169 TYR B O 1
ATOM 2925 N N . ILE B 1 170 ? -0.345 8.43 -10.062 1 98 170 ILE B N 1
ATOM 2926 C CA . ILE B 1 170 ? -0.813 9.094 -11.273 1 98 170 ILE B CA 1
ATOM 2927 C C . ILE B 1 170 ? 0.176 10.188 -11.68 1 98 170 ILE B C 1
ATOM 2929 O O . ILE B 1 170 ? 0.499 10.328 -12.859 1 98 170 ILE B O 1
ATOM 2933 N N . ASP B 1 171 ? 0.74 10.859 -10.766 1 98.25 171 ASP B N 1
ATOM 2934 C CA . ASP B 1 171 ? 1.557 12.039 -11.039 1 98.25 171 ASP B CA 1
ATOM 2935 C C . ASP B 1 171 ? 3.033 11.664 -11.156 1 98.25 171 ASP B C 1
ATOM 2937 O O . ASP B 1 171 ? 3.762 12.242 -11.961 1 98.25 171 ASP B O 1
ATOM 2941 N N . PHE B 1 172 ? 3.438 10.641 -10.375 1 98.38 172 PHE B N 1
ATOM 2942 C CA . PHE B 1 172 ? 4.875 10.445 -10.219 1 98.38 172 PHE B CA 1
ATOM 2943 C C . PHE B 1 172 ? 5.258 9 -10.484 1 98.38 172 PHE B C 1
ATOM 2945 O O . PHE B 1 172 ? 6.441 8.656 -10.5 1 98.38 172 PHE B O 1
ATOM 2952 N N . ARG B 1 173 ? 4.207 8.109 -10.695 1 98.12 173 ARG B N 1
ATOM 2953 C CA . ARG B 1 173 ? 4.434 6.668 -10.812 1 98.12 173 ARG B CA 1
ATOM 2954 C C . ARG B 1 173 ? 5.246 6.141 -9.641 1 98.12 173 ARG B C 1
ATOM 2956 O O . ARG B 1 173 ? 4.828 6.258 -8.484 1 98.12 173 ARG B O 1
ATOM 2963 N N . ASN B 1 174 ? 6.414 5.523 -9.898 1 98.06 174 ASN B N 1
ATOM 2964 C CA . ASN B 1 174 ? 7.168 4.859 -8.844 1 98.06 174 ASN B CA 1
ATOM 2965 C C . ASN B 1 174 ? 8.008 5.852 -8.047 1 98.06 174 ASN B C 1
ATOM 2967 O O . ASN B 1 174 ? 8.633 5.48 -7.051 1 98.06 174 ASN B O 1
ATOM 2971 N N . ALA B 1 175 ? 8.062 7.121 -8.469 1 98.38 175 ALA B N 1
ATOM 2972 C CA . ALA B 1 175 ? 9.031 8.062 -7.926 1 98.38 175 ALA B CA 1
ATOM 2973 C C . ALA B 1 175 ? 8.508 8.719 -6.652 1 98.38 175 ALA B C 1
ATOM 2975 O O . ALA B 1 175 ? 8.312 9.938 -6.605 1 98.38 175 ALA B O 1
ATOM 2976 N N . ARG B 1 176 ? 8.414 7.953 -5.586 1 98.44 176 ARG B N 1
ATOM 2977 C CA . ARG B 1 176 ? 7.957 8.438 -4.289 1 98.44 176 ARG B CA 1
ATOM 2978 C C . ARG B 1 176 ? 8.852 9.562 -3.777 1 98.44 176 ARG B C 1
ATOM 2980 O O . ARG B 1 176 ? 8.352 10.578 -3.277 1 98.44 176 ARG B O 1
ATOM 2987 N N . PRO B 1 177 ? 10.164 9.461 -3.889 1 98.56 177 PRO B N 1
ATOM 2988 C CA . PRO B 1 177 ? 11.016 10.555 -3.408 1 98.56 177 PRO B CA 1
ATOM 2989 C C . PRO B 1 177 ? 10.711 11.883 -4.098 1 98.56 177 PRO B C 1
ATOM 2991 O O . PRO B 1 177 ? 10.727 12.938 -3.451 1 98.56 177 PRO B O 1
ATOM 2994 N N . ALA B 1 178 ? 10.43 11.805 -5.379 1 98.81 178 ALA B N 1
ATOM 2995 C CA . ALA B 1 178 ? 10.086 13.023 -6.102 1 98.81 178 ALA B CA 1
ATOM 2996 C C . ALA B 1 178 ? 8.758 13.602 -5.613 1 98.81 178 ALA B C 1
ATOM 2998 O O . ALA B 1 178 ? 8.602 14.82 -5.516 1 98.81 178 ALA B O 1
ATOM 2999 N N . PHE B 1 179 ? 7.828 12.766 -5.344 1 98.81 179 PHE B N 1
ATOM 3000 C CA . PHE B 1 179 ? 6.539 13.172 -4.793 1 98.81 179 PHE B CA 1
ATOM 3001 C C . PHE B 1 179 ? 6.719 13.859 -3.443 1 98.81 179 PHE B C 1
ATOM 3003 O O . PHE B 1 179 ? 6.156 14.93 -3.209 1 98.81 179 PHE B O 1
ATOM 3010 N N . ILE B 1 180 ? 7.539 13.266 -2.578 1 98.88 180 ILE B N 1
ATOM 3011 C CA . ILE B 1 180 ? 7.801 13.812 -1.248 1 98.88 180 ILE B CA 1
ATOM 3012 C C . ILE B 1 180 ? 8.453 15.188 -1.371 1 98.88 180 ILE B C 1
ATOM 3014 O O . ILE B 1 180 ? 8.055 16.125 -0.689 1 98.88 180 ILE B O 1
ATOM 3018 N N . LYS B 1 181 ? 9.422 15.258 -2.262 1 98.75 181 LYS B N 1
ATOM 3019 C CA . LYS B 1 181 ? 10.102 16.531 -2.484 1 98.75 181 LYS B CA 1
ATOM 3020 C C . LYS B 1 181 ? 9.117 17.594 -2.977 1 98.75 181 LYS B C 1
ATOM 3022 O O . LYS B 1 181 ? 9.164 18.75 -2.535 1 98.75 181 LYS B O 1
ATOM 3027 N N . ASN B 1 182 ? 8.32 17.234 -3.93 1 98.81 182 ASN B N 1
ATOM 3028 C CA . ASN B 1 182 ? 7.336 18.188 -4.449 1 98.81 182 ASN B CA 1
ATOM 3029 C C . ASN B 1 182 ? 6.391 18.672 -3.352 1 98.81 182 ASN B C 1
ATOM 3031 O O . ASN B 1 182 ? 6.07 19.859 -3.283 1 98.81 182 ASN B O 1
ATOM 3035 N N . TYR B 1 183 ? 5.953 17.734 -2.543 1 98.81 183 TYR B N 1
ATOM 3036 C CA . TYR B 1 183 ? 5.078 18.078 -1.424 1 98.81 183 TYR B CA 1
ATOM 3037 C C . TYR B 1 183 ? 5.719 19.141 -0.535 1 98.81 183 TYR B C 1
ATOM 3039 O O . TYR B 1 183 ? 5.117 20.172 -0.275 1 98.81 183 TYR B O 1
ATOM 3047 N N . LEU B 1 184 ? 6.926 18.891 -0.11 1 98.69 184 LEU B N 1
ATOM 3048 C CA . LEU B 1 184 ? 7.605 19.766 0.839 1 98.69 184 LEU B CA 1
ATOM 3049 C C . LEU B 1 184 ? 7.93 21.109 0.201 1 98.69 184 LEU B C 1
ATOM 3051 O O . LEU B 1 184 ? 7.887 22.156 0.87 1 98.69 184 LEU B O 1
ATOM 3055 N N . ASP B 1 185 ? 8.148 21.078 -1.116 1 98.25 185 ASP B N 1
ATOM 3056 C CA . ASP B 1 185 ? 8.609 22.297 -1.784 1 98.25 185 ASP B CA 1
ATOM 3057 C C . ASP B 1 185 ? 7.434 23.156 -2.25 1 98.25 185 ASP B C 1
ATOM 3059 O O . ASP B 1 185 ? 7.527 24.375 -2.291 1 98.25 185 ASP B O 1
ATOM 3063 N N . ASN B 1 186 ? 6.285 22.484 -2.553 1 98.62 186 ASN B N 1
ATOM 3064 C CA . ASN B 1 186 ? 5.316 23.25 -3.328 1 98.62 186 ASN B CA 1
ATOM 3065 C C . ASN B 1 186 ? 3.908 23.109 -2.76 1 98.62 186 ASN B C 1
ATOM 3067 O O . ASN B 1 186 ? 3.012 23.875 -3.123 1 98.62 186 ASN B O 1
ATOM 3071 N N . LEU B 1 187 ? 3.709 22.188 -1.816 1 98.75 187 LEU B N 1
ATOM 3072 C CA . LEU B 1 187 ? 2.309 21.844 -1.573 1 98.75 187 LEU B CA 1
ATOM 3073 C C . LEU B 1 187 ? 1.979 21.938 -0.087 1 98.75 187 LEU B C 1
ATOM 3075 O O . LEU B 1 187 ? 0.812 22.078 0.286 1 98.75 187 LEU B O 1
ATOM 3079 N N . VAL B 1 188 ? 2.939 21.75 0.839 1 98.69 188 VAL B N 1
ATOM 3080 C CA . VAL B 1 188 ? 2.68 21.609 2.27 1 98.69 188 VAL B CA 1
ATOM 3081 C C . VAL B 1 188 ? 1.963 22.859 2.783 1 98.69 188 VAL B C 1
ATOM 3083 O O . VAL B 1 188 ? 2.34 23.984 2.445 1 98.69 188 VAL B O 1
ATOM 3086 N N . ASN B 1 189 ? 0.959 22.672 3.551 1 98.75 189 ASN B N 1
ATOM 3087 C CA . ASN B 1 189 ? 0.201 23.734 4.199 1 98.75 189 ASN B CA 1
ATOM 3088 C C . ASN B 1 189 ? 0.691 23.984 5.621 1 98.75 189 ASN B C 1
ATOM 3090 O O . ASN B 1 189 ? 0.072 23.531 6.586 1 98.75 189 ASN B O 1
ATOM 3094 N N . TRP B 1 190 ? 1.67 24.828 5.766 1 98.62 190 TRP B N 1
ATOM 3095 C CA . TRP B 1 190 ? 2.264 25.094 7.07 1 98.62 190 TRP B CA 1
ATOM 3096 C C . TRP B 1 190 ? 1.3 25.891 7.953 1 98.62 190 TRP B C 1
ATOM 3098 O O . TRP B 1 190 ? 1.391 25.828 9.18 1 98.62 190 TRP B O 1
ATOM 3108 N N . ASP B 1 191 ? 0.415 26.625 7.316 1 98.06 191 ASP B N 1
ATOM 3109 C CA . ASP B 1 191 ? -0.595 27.344 8.102 1 98.06 191 ASP B CA 1
ATOM 3110 C C . ASP B 1 191 ? -1.486 26.359 8.859 1 98.06 191 ASP B C 1
ATOM 3112 O O . ASP B 1 191 ? -1.826 26.594 10.023 1 98.06 191 ASP B O 1
ATOM 3116 N N . PHE B 1 192 ? -1.845 25.328 8.219 1 98.56 192 PHE B N 1
ATOM 3117 C CA . PHE B 1 192 ? -2.646 24.281 8.852 1 98.56 192 PHE B CA 1
ATOM 3118 C C . PHE B 1 192 ? -1.887 23.641 10 1 98.56 192 PHE B C 1
ATOM 3120 O O . PHE B 1 192 ? -2.451 23.422 11.078 1 98.56 192 PHE B O 1
ATOM 3127 N N . ALA B 1 193 ? -0.61 23.344 9.812 1 98.56 193 ALA B N 1
ATOM 3128 C CA . ALA B 1 193 ? 0.224 22.766 10.859 1 98.56 193 ALA B CA 1
ATOM 3129 C C . ALA B 1 193 ? 0.317 23.703 12.062 1 98.56 193 ALA B C 1
ATOM 3131 O O . ALA B 1 193 ? 0.175 23.281 13.211 1 98.56 193 ALA B O 1
ATOM 3132 N N . ALA B 1 194 ? 0.492 24.953 11.758 1 98.31 194 ALA B N 1
ATOM 3133 C CA . ALA B 1 194 ? 0.618 25.953 12.812 1 98.31 194 ALA B CA 1
ATOM 3134 C C . ALA B 1 194 ? -0.683 26.094 13.594 1 98.31 194 ALA B C 1
ATOM 3136 O O . ALA B 1 194 ? -0.663 26.266 14.82 1 98.31 194 ALA B O 1
ATOM 3137 N N . ALA B 1 195 ? -1.768 26.078 12.859 1 98.06 195 ALA B N 1
ATOM 3138 C CA . ALA B 1 195 ? -3.07 26.156 13.516 1 98.06 195 ALA B CA 1
ATOM 3139 C C . ALA B 1 195 ? -3.291 24.984 14.453 1 98.06 195 ALA B C 1
ATOM 3141 O O . ALA B 1 195 ? -3.811 25.141 15.562 1 98.06 195 ALA B O 1
ATOM 3142 N N . ASN B 1 196 ? -2.939 23.781 14.016 1 98.06 196 ASN B N 1
ATOM 3143 C CA . ASN B 1 196 ? -3.045 22.609 14.859 1 98.06 196 ASN B CA 1
ATOM 3144 C C . ASN B 1 196 ? -2.145 22.703 16.094 1 98.06 196 ASN B C 1
ATOM 3146 O O . ASN B 1 196 ? -2.523 22.281 17.172 1 98.06 196 ASN B O 1
ATOM 3150 N N . TYR B 1 197 ? -0.95 23.203 15.844 1 97.31 197 TYR B N 1
ATOM 3151 C CA . TYR B 1 197 ? -0.005 23.375 16.938 1 97.31 197 TYR B CA 1
ATOM 3152 C C . TYR B 1 197 ? -0.562 24.328 18 1 97.31 197 TYR B C 1
ATOM 3154 O O . TYR B 1 197 ? -0.407 24.094 19.188 1 97.31 197 TYR B O 1
ATOM 3162 N N . ALA B 1 198 ? -1.222 25.344 17.562 1 95.81 198 ALA B N 1
ATOM 3163 C CA . ALA B 1 198 ? -1.742 26.391 18.453 1 95.81 198 ALA B CA 1
ATOM 3164 C C . ALA B 1 198 ? -2.949 25.875 19.234 1 95.81 198 ALA B C 1
ATOM 3166 O O . ALA B 1 198 ? -3.242 26.375 20.328 1 95.81 198 ALA B O 1
ATOM 3167 N N . LYS B 1 199 ? -3.635 24.906 18.594 1 88.56 199 LYS B N 1
ATOM 3168 C CA . LYS B 1 199 ? -4.801 24.359 19.266 1 88.56 199 LYS B CA 1
ATOM 3169 C C . LYS B 1 199 ? -4.387 23.484 20.453 1 88.56 199 LYS B C 1
ATOM 3171 O O . LYS B 1 199 ? -3.496 22.641 20.312 1 88.56 199 LYS B O 1
ATOM 3176 N N . ALA B 1 200 ? -4.508 23.953 21.641 1 65.56 200 ALA B N 1
ATOM 3177 C CA . ALA B 1 200 ? -4.176 23.266 22.875 1 65.56 200 ALA B CA 1
ATOM 3178 C C . ALA B 1 200 ? -5.262 22.25 23.25 1 65.56 200 ALA B C 1
ATOM 3180 O O . ALA B 1 200 ? -6.43 22.438 22.891 1 65.56 200 ALA B O 1
#

Organism: Nostoc sp. (strain PCC 7120 / SAG 25.82 / UTEX 2576) (NCBI:txid103690)

Solvent-accessible surface area (backbone atoms only — not comparable to full-atom values): 20800 Å² total; per-residue (Å²): 92,80,68,76,78,75,76,71,95,59,60,62,56,55,33,35,94,56,66,40,44,35,66,44,38,51,44,43,52,63,42,55,41,42,48,25,32,54,49,31,40,62,70,25,59,95,43,76,57,30,69,47,52,67,69,54,41,24,46,55,21,66,78,30,79,92,30,44,70,50,20,42,20,38,26,39,37,52,50,49,57,49,31,57,53,23,40,33,66,84,24,24,76,72,63,59,67,70,53,34,52,49,42,29,67,61,54,68,29,66,69,49,42,52,50,49,43,48,48,33,44,69,61,48,73,57,28,20,34,18,32,38,29,43,61,90,86,40,63,44,69,45,60,33,57,53,43,53,53,48,60,64,74,75,37,44,67,32,39,46,44,69,48,32,54,69,71,39,34,84,69,44,51,89,40,56,67,60,47,51,49,41,35,56,56,28,22,31,23,48,66,48,27,41,53,43,63,66,57,121,92,81,69,75,78,76,77,69,94,61,61,60,54,57,32,35,93,56,67,40,44,35,66,44,40,52,44,41,52,62,40,56,42,43,47,25,32,55,50,33,41,62,69,24,60,94,45,77,58,31,69,48,54,68,69,54,40,22,45,56,22,66,77,30,78,92,31,45,70,50,19,42,22,38,27,39,37,51,51,49,57,51,32,57,53,23,40,33,65,84,23,23,78,72,63,58,67,70,53,34,53,50,41,29,66,62,55,67,28,65,68,49,43,51,51,50,44,46,48,31,44,69,60,47,72,57,26,20,33,17,32,37,31,44,61,91,85,40,64,46,68,46,58,32,57,53,43,53,54,47,61,65,73,74,37,44,65,33,40,45,43,70,47,31,56,70,70,39,34,83,68,44,50,87,41,56,67,59,48,52,50,40,35,56,56,28,22,31,23,46,67,47,26,41,51,43,64,68,54,124

pLDDT: mean 97.73, std 2.94, range [64.19, 98.94]